Protein AF-A0A7Y9QUK3-F1 (afdb_monomer_lite)

InterPro domains:
  IPR021986 Spherulation-specific family 4 [PF12138] (57-298)
  IPR021986 Spherulation-specific family 4 [PTHR35040] (71-304)
  IPR035992 Ricin B-like lectins [SSF50370] (315-435)

Structure (mm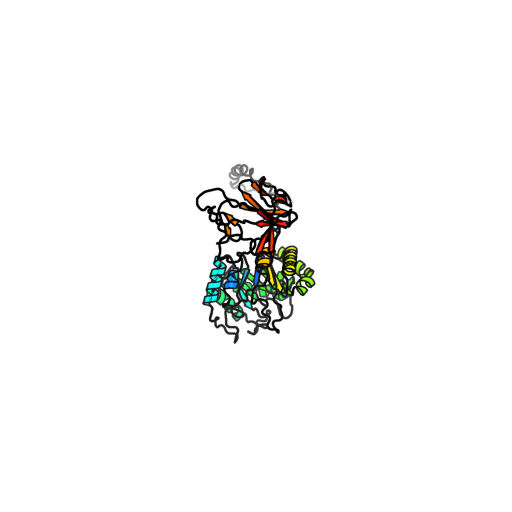CIF, N/CA/C/O backbone):
data_AF-A0A7Y9QUK3-F1
#
_entry.id   AF-A0A7Y9QUK3-F1
#
loop_
_atom_site.group_PDB
_atom_site.id
_atom_site.type_symbol
_atom_site.label_atom_id
_atom_site.label_alt_id
_atom_site.label_comp_id
_atom_site.label_asym_id
_atom_site.label_entity_id
_atom_site.label_seq_id
_atom_site.pdbx_PDB_ins_code
_atom_site.Cartn_x
_atom_site.Cartn_y
_atom_site.Cartn_z
_atom_site.occupancy
_atom_site.B_iso_or_equiv
_atom_site.auth_seq_id
_atom_site.auth_comp_id
_atom_site.auth_asym_id
_atom_site.auth_atom_id
_atom_site.pdbx_PDB_model_num
ATOM 1 N N . MET A 1 1 ? -38.863 -49.735 -76.252 1.00 35.44 1 MET A N 1
ATOM 2 C CA . MET A 1 1 ? -38.163 -50.840 -76.937 1.00 35.44 1 MET A CA 1
ATOM 3 C C . MET A 1 1 ? -37.122 -51.398 -75.985 1.00 35.44 1 MET A C 1
ATOM 5 O O . MET A 1 1 ? -36.280 -50.621 -75.565 1.00 35.44 1 MET A O 1
ATOM 9 N N . SER A 1 2 ? -37.227 -52.701 -75.690 1.00 34.72 2 SER A N 1
ATOM 10 C CA . SER A 1 2 ? -36.184 -53.587 -75.130 1.00 34.72 2 SER A CA 1
ATOM 11 C C . SER A 1 2 ? -35.679 -53.294 -73.708 1.00 34.72 2 SER A C 1
ATOM 13 O O . SER A 1 2 ? -35.517 -52.150 -73.324 1.00 34.72 2 SER A O 1
ATOM 15 N N . ALA A 1 3 ? -35.307 -54.247 -72.859 1.00 34.53 3 ALA A N 1
ATOM 16 C CA . ALA A 1 3 ? -35.544 -55.680 -72.691 1.00 34.53 3 ALA A CA 1
ATOM 17 C C . ALA A 1 3 ? -34.878 -56.026 -71.333 1.00 34.53 3 ALA A C 1
ATOM 19 O O . ALA A 1 3 ? -33.805 -55.512 -71.029 1.00 34.53 3 ALA A O 1
ATOM 20 N N . ILE A 1 4 ? -35.515 -56.868 -70.521 1.00 35.78 4 ILE A N 1
ATOM 21 C CA . ILE A 1 4 ? -34.950 -57.601 -69.355 1.00 35.78 4 ILE A CA 1
ATOM 22 C C . ILE A 1 4 ? -34.177 -58.818 -69.951 1.00 35.78 4 ILE A C 1
ATOM 24 O O . ILE A 1 4 ? -34.661 -59.240 -71.009 1.00 35.78 4 ILE A O 1
ATOM 28 N N . PRO A 1 5 ? -33.069 -59.436 -69.422 1.00 42.97 5 PRO A N 1
ATOM 29 C CA . PRO A 1 5 ? -32.781 -59.892 -68.026 1.00 42.97 5 PRO A CA 1
ATOM 30 C C . PRO A 1 5 ? -31.242 -60.006 -67.682 1.00 42.97 5 PRO A C 1
ATOM 32 O O . PRO A 1 5 ? -30.456 -59.359 -68.368 1.00 42.97 5 PRO A O 1
ATOM 35 N N . PRO A 1 6 ? -30.711 -60.872 -66.767 1.00 47.34 6 PRO A N 1
ATOM 36 C CA . PRO A 1 6 ? -31.163 -61.394 -65.460 1.00 47.34 6 PRO A CA 1
ATOM 37 C C . PRO A 1 6 ? -30.143 -61.254 -64.284 1.00 47.34 6 PRO A C 1
ATOM 39 O O . PRO A 1 6 ? -28.947 -61.034 -64.445 1.00 47.34 6 PRO A O 1
ATOM 42 N N . SER A 1 7 ? -30.686 -61.512 -63.088 1.00 37.41 7 SER A N 1
ATOM 43 C CA . SER A 1 7 ? -30.125 -62.010 -61.814 1.00 37.41 7 SER A CA 1
ATOM 44 C C . SER A 1 7 ? -28.658 -62.476 -61.703 1.00 37.41 7 SER A C 1
ATOM 46 O O . SER A 1 7 ? -28.215 -63.321 -62.479 1.00 37.41 7 SER A O 1
ATOM 48 N N . LYS A 1 8 ? -28.038 -62.183 -60.544 1.00 38.50 8 LYS A N 1
ATOM 49 C CA . LYS A 1 8 ? -27.390 -63.208 -59.698 1.00 38.50 8 LYS A CA 1
ATOM 50 C C . LYS A 1 8 ? -27.477 -62.861 -58.207 1.00 38.50 8 LYS A C 1
ATOM 52 O O . LYS A 1 8 ? -27.387 -61.711 -57.795 1.00 38.50 8 LYS A O 1
ATOM 57 N N . SER A 1 9 ? -27.731 -63.913 -57.446 1.00 37.75 9 SER A N 1
ATOM 58 C CA . SER A 1 9 ? -28.220 -63.994 -56.076 1.00 37.75 9 SER A CA 1
ATOM 59 C C . SER A 1 9 ? -27.123 -64.045 -55.009 1.00 37.75 9 SER A C 1
ATOM 61 O O . SER A 1 9 ? -26.068 -64.626 -55.236 1.00 37.75 9 SER A O 1
ATOM 63 N N . CYS A 1 10 ? -27.496 -63.554 -53.823 1.00 34.81 10 CYS A N 1
ATOM 64 C CA . CYS A 1 10 ? -27.174 -64.030 -52.470 1.00 34.81 10 CYS A CA 1
ATOM 65 C C . CYS A 1 10 ? -25.715 -64.332 -52.080 1.00 34.81 10 CYS A C 1
ATOM 67 O O . CYS A 1 10 ? -25.140 -65.344 -52.467 1.00 34.81 10 CYS A O 1
ATOM 69 N N . SER A 1 11 ? -25.217 -63.555 -51.109 1.00 38.09 11 SER A N 1
ATOM 70 C CA . SER A 1 11 ? -24.223 -64.014 -50.130 1.00 38.09 11 SER A CA 1
ATOM 71 C C . SER A 1 11 ? -24.791 -63.865 -48.704 1.00 38.09 11 SER A C 1
ATOM 73 O O . SER A 1 11 ? -25.444 -62.856 -48.409 1.00 38.09 11 SER A O 1
ATOM 75 N N . PRO A 1 12 ? -24.617 -64.863 -47.818 1.00 44.28 12 PRO A N 1
ATOM 76 C CA . PRO A 1 12 ? -25.376 -65.014 -46.584 1.00 44.28 12 PRO A CA 1
ATOM 77 C C . PRO A 1 12 ? -24.696 -64.264 -45.431 1.00 44.28 12 PRO A C 1
ATOM 79 O O . PRO A 1 12 ? -23.852 -64.806 -44.723 1.00 44.28 12 PRO A O 1
ATOM 82 N N . ARG A 1 13 ? -25.059 -62.996 -45.219 1.00 44.81 13 ARG A N 1
ATOM 83 C CA . ARG A 1 13 ? -24.645 -62.221 -44.027 1.00 44.81 13 ARG A CA 1
ATOM 84 C C . ARG A 1 13 ? -25.770 -61.356 -43.450 1.00 44.81 13 ARG A C 1
ATOM 86 O O . ARG A 1 13 ? -25.536 -60.252 -42.976 1.00 44.81 13 ARG A O 1
ATOM 93 N N . LEU A 1 14 ? -27.001 -61.864 -43.473 1.00 44.19 14 LEU A N 1
ATOM 94 C CA . LEU A 1 14 ? -28.190 -61.129 -43.014 1.00 44.19 14 LEU A CA 1
ATOM 95 C C . LEU A 1 14 ? -29.078 -61.934 -42.054 1.00 44.19 14 LEU A C 1
ATOM 97 O O . LEU A 1 14 ? -30.285 -61.738 -42.002 1.00 44.19 14 LEU A O 1
ATOM 101 N N . GLN A 1 15 ? -28.474 -62.824 -41.259 1.00 45.19 15 GLN A N 1
ATOM 102 C CA . GLN A 1 15 ? -29.167 -63.504 -40.151 1.00 45.19 15 GLN A CA 1
ATOM 103 C C . GLN A 1 15 ? -28.477 -63.370 -38.780 1.00 45.19 15 GLN A C 1
ATOM 105 O O . GLN A 1 15 ? -29.052 -63.785 -37.785 1.00 45.19 15 GLN A O 1
ATOM 110 N N . ASN A 1 16 ? -27.334 -62.675 -38.681 1.00 45.41 16 ASN A N 1
ATOM 111 C CA . ASN A 1 16 ? -26.654 -62.405 -37.399 1.00 45.41 16 ASN A CA 1
ATOM 112 C C . ASN A 1 16 ? -26.699 -60.932 -36.940 1.00 45.41 16 ASN A C 1
ATOM 114 O O . ASN A 1 16 ? -26.022 -60.569 -35.984 1.00 45.41 16 ASN A O 1
ATOM 118 N N . ALA A 1 17 ? -27.520 -60.082 -37.569 1.00 48.91 17 ALA A N 1
ATOM 119 C CA . ALA A 1 17 ? -27.629 -58.653 -37.232 1.00 48.91 17 ALA A CA 1
ATOM 120 C C . ALA A 1 17 ? -28.934 -58.256 -36.502 1.00 48.91 17 ALA A C 1
ATOM 122 O O . ALA A 1 17 ? -29.176 -57.073 -36.284 1.00 48.91 17 ALA A O 1
ATOM 123 N N . LEU A 1 18 ? -29.775 -59.218 -36.093 1.00 47.06 18 LEU A N 1
ATOM 124 C CA . LEU A 1 18 ? -31.070 -58.944 -35.437 1.00 47.06 18 LEU A CA 1
ATOM 125 C C . LEU A 1 18 ? -31.245 -59.583 -34.045 1.00 47.06 18 LEU A C 1
ATOM 127 O O . LEU A 1 18 ? -32.351 -59.594 -33.510 1.00 47.06 18 LEU A O 1
ATOM 131 N N . GLN A 1 19 ? -30.161 -60.046 -33.409 1.00 45.78 19 GLN A N 1
ATOM 132 C CA . GLN A 1 19 ? -30.185 -60.490 -32.002 1.00 45.78 19 GLN A CA 1
ATOM 133 C C . GLN A 1 19 ? -29.291 -59.679 -31.046 1.00 45.78 19 GLN A C 1
ATOM 135 O O . GLN A 1 19 ? -29.352 -59.895 -29.839 1.00 45.78 19 GLN A O 1
ATOM 140 N N . GLN A 1 20 ? -28.549 -58.672 -31.526 1.00 47.00 20 GLN A N 1
ATOM 141 C CA . GLN A 1 20 ? -27.759 -57.771 -30.664 1.00 47.00 20 GLN A CA 1
ATOM 142 C C . GLN A 1 20 ? -28.436 -56.423 -30.342 1.00 47.00 20 GLN A C 1
ATOM 144 O O . GLN A 1 20 ? -27.883 -55.615 -29.604 1.00 47.00 20 GLN A O 1
ATOM 149 N N . THR A 1 21 ? -29.668 -56.178 -30.799 1.00 45.75 21 THR A N 1
ATOM 150 C CA . THR A 1 21 ? -30.389 -54.906 -30.574 1.00 45.75 21 THR A CA 1
ATOM 151 C C . THR A 1 21 ? -31.391 -54.924 -29.413 1.00 45.75 21 THR A C 1
ATOM 153 O O . THR A 1 21 ? -32.069 -53.929 -29.176 1.00 45.75 21 THR A O 1
ATOM 156 N N . ARG A 1 22 ? -31.468 -56.004 -28.619 1.00 46.47 22 ARG A N 1
ATOM 157 C CA . ARG A 1 22 ? -32.364 -56.081 -27.440 1.00 46.47 22 ARG A CA 1
ATOM 158 C C . ARG A 1 22 ? -31.674 -55.945 -26.075 1.00 46.47 22 ARG A C 1
ATOM 160 O O . ARG A 1 22 ? -32.369 -55.869 -25.067 1.00 46.47 22 ARG A O 1
ATOM 167 N N . TRP A 1 23 ? -30.344 -55.825 -26.033 1.00 40.56 23 TRP A N 1
ATOM 168 C CA . TRP A 1 23 ? -29.579 -55.646 -24.785 1.00 40.56 23 TRP A CA 1
ATOM 169 C C . TRP A 1 23 ? -29.086 -54.211 -24.515 1.00 40.56 23 TRP A C 1
ATOM 171 O O . TRP A 1 23 ? -28.563 -53.942 -23.438 1.00 40.56 23 TRP A O 1
ATOM 181 N N . LEU A 1 24 ? -29.326 -53.262 -25.428 1.00 44.97 24 LEU A N 1
ATOM 182 C CA . LEU A 1 24 ? -28.961 -51.841 -25.261 1.00 44.97 24 LEU A CA 1
ATOM 183 C C . LEU A 1 24 ? -30.139 -50.915 -24.897 1.00 44.97 24 LEU A C 1
ATOM 185 O O . LEU A 1 24 ? -29.922 -49.754 -24.573 1.00 44.97 24 LEU A O 1
ATOM 189 N N . ALA A 1 25 ? -31.379 -51.419 -24.856 1.00 44.09 25 ALA A N 1
ATOM 190 C CA . ALA A 1 25 ? -32.580 -50.606 -24.606 1.00 44.09 25 ALA A CA 1
ATOM 191 C C . ALA A 1 25 ? -33.135 -50.677 -23.162 1.00 44.09 25 ALA A C 1
ATOM 193 O O . ALA A 1 25 ? -34.227 -50.185 -22.898 1.00 44.09 25 ALA A O 1
ATOM 194 N N . ARG A 1 26 ? -32.412 -51.287 -22.207 1.00 45.22 26 ARG A N 1
ATOM 195 C CA . ARG A 1 26 ? -32.828 -51.376 -20.783 1.00 45.22 26 ARG A CA 1
ATOM 196 C C . ARG A 1 26 ? -31.834 -50.787 -19.770 1.00 45.22 26 ARG A C 1
ATOM 198 O O . ARG A 1 26 ? -32.041 -50.920 -18.571 1.00 45.22 26 ARG A O 1
ATOM 205 N N . ARG A 1 27 ? -30.795 -50.077 -20.225 1.00 45.38 27 ARG A N 1
ATOM 206 C CA . ARG A 1 27 ? -29.888 -49.275 -19.371 1.00 45.38 27 ARG A CA 1
ATOM 207 C C . ARG A 1 27 ? -29.837 -47.796 -19.780 1.00 45.38 27 ARG A C 1
ATOM 209 O O . ARG A 1 27 ? -28.794 -47.163 -19.717 1.00 45.38 27 ARG A O 1
ATOM 216 N N . LEU A 1 28 ? -30.977 -47.251 -20.200 1.00 43.25 28 LEU A N 1
ATOM 217 C CA . LEU A 1 28 ? -31.145 -45.843 -20.589 1.00 43.25 28 LEU A CA 1
ATOM 218 C C . LEU A 1 28 ? -32.468 -45.277 -20.038 1.00 43.25 28 LEU A C 1
ATOM 220 O O . LEU A 1 28 ? -33.218 -44.603 -20.729 1.00 43.25 28 LEU A O 1
ATOM 224 N N . ALA A 1 29 ? -32.780 -45.596 -18.777 1.00 43.72 29 ALA A N 1
ATOM 225 C CA . ALA A 1 29 ? -33.963 -45.091 -18.070 1.00 43.72 29 ALA A CA 1
ATOM 226 C C . ALA A 1 29 ? -33.658 -44.700 -16.610 1.00 43.72 29 ALA A C 1
ATOM 228 O O . ALA A 1 29 ? -34.488 -44.882 -15.726 1.00 43.72 29 ALA A O 1
ATOM 229 N N . ALA A 1 30 ? -32.454 -44.183 -16.348 1.00 46.53 30 ALA A N 1
ATOM 230 C CA . ALA A 1 30 ? -32.082 -43.607 -15.053 1.00 46.53 30 ALA A CA 1
ATOM 231 C C . ALA A 1 30 ? -30.922 -42.605 -15.201 1.00 46.53 30 ALA A C 1
ATOM 233 O O . ALA A 1 30 ? -29.847 -42.838 -14.668 1.00 46.53 30 ALA A O 1
ATOM 234 N N . ALA A 1 31 ? -31.111 -41.539 -15.987 1.00 46.88 31 ALA A N 1
ATOM 235 C CA . ALA A 1 31 ? -30.318 -40.298 -15.918 1.00 46.88 31 ALA A CA 1
ATOM 236 C C . ALA A 1 31 ? -30.866 -39.244 -16.902 1.00 46.88 31 ALA A C 1
ATOM 238 O O . ALA A 1 31 ? -30.142 -38.722 -17.741 1.00 46.88 31 ALA A O 1
ATOM 239 N N . VAL A 1 32 ? -32.160 -38.927 -16.826 1.00 46.06 32 VAL A N 1
ATOM 240 C CA . VAL A 1 32 ? -32.665 -37.639 -17.332 1.00 46.06 32 VAL A CA 1
ATOM 241 C C . VAL A 1 32 ? -32.975 -36.804 -16.098 1.00 46.06 32 VAL A C 1
ATOM 243 O O . VAL A 1 32 ? -34.122 -36.600 -15.715 1.00 46.06 32 VAL A O 1
ATOM 246 N N . GLY A 1 33 ? -31.908 -36.425 -15.393 1.00 41.91 33 GLY A N 1
ATOM 247 C CA . GLY A 1 33 ? -31.979 -35.350 -14.419 1.00 41.91 33 GLY A CA 1
ATOM 248 C C . GLY A 1 33 ? -32.088 -34.054 -15.205 1.00 41.91 33 GLY A C 1
ATOM 249 O O . GLY A 1 33 ? -31.193 -33.742 -15.988 1.00 41.91 33 GLY A O 1
ATOM 250 N N . LEU A 1 34 ? -33.198 -33.339 -15.035 1.00 44.00 34 LEU A N 1
ATOM 251 C CA . LEU A 1 34 ? -33.347 -31.960 -15.482 1.00 44.00 34 LEU A CA 1
ATOM 252 C C . LEU A 1 34 ? -32.136 -31.149 -14.999 1.00 44.00 34 LEU A C 1
ATOM 254 O O . LEU A 1 34 ? -32.057 -30.773 -13.831 1.00 44.00 34 LEU A O 1
ATOM 258 N N . ALA A 1 35 ? -31.193 -30.879 -15.900 1.00 42.31 35 ALA A N 1
ATOM 259 C CA . ALA A 1 35 ? -30.162 -29.878 -15.696 1.00 42.31 35 ALA A CA 1
ATOM 260 C C . ALA A 1 35 ? -30.829 -28.505 -15.831 1.00 42.31 35 ALA A C 1
ATOM 262 O O . ALA A 1 35 ? -30.788 -27.865 -16.879 1.00 42.31 35 ALA A O 1
ATOM 263 N N . LEU A 1 36 ? -31.511 -28.081 -14.767 1.00 44.12 36 LEU A N 1
ATOM 264 C CA . LEU A 1 36 ? -31.807 -26.671 -14.563 1.00 44.12 36 LEU A CA 1
ATOM 265 C C . LEU A 1 36 ? -30.460 -25.933 -14.574 1.00 44.12 36 LEU A C 1
ATOM 267 O O . LEU A 1 36 ? -29.539 -26.382 -13.884 1.00 44.12 36 LEU A O 1
ATOM 271 N N . PRO A 1 37 ? -30.305 -24.830 -15.326 1.00 40.69 37 PRO A N 1
ATOM 272 C CA . PRO A 1 37 ? -29.145 -23.979 -15.159 1.00 40.69 37 PRO A CA 1
ATOM 273 C C . PRO A 1 37 ? -29.189 -23.474 -13.718 1.00 40.69 37 PRO A C 1
ATOM 275 O O . PRO A 1 37 ? -30.012 -22.629 -13.366 1.00 40.69 37 PRO A O 1
ATOM 278 N N . MET A 1 38 ? -28.331 -24.027 -12.858 1.00 38.97 38 MET A N 1
ATOM 279 C CA . MET A 1 38 ? -27.985 -23.376 -11.607 1.00 38.97 38 MET A CA 1
ATOM 280 C C . MET A 1 38 ? -27.294 -22.082 -12.009 1.00 38.97 38 MET A C 1
ATOM 282 O O . MET A 1 38 ? -26.089 -22.045 -12.250 1.00 38.97 38 MET A O 1
ATOM 286 N N . VAL A 1 39 ? -28.082 -21.017 -12.129 1.00 38.72 39 VAL A N 1
ATOM 287 C CA . VAL A 1 39 ? -27.574 -19.660 -12.040 1.00 38.72 39 VAL A CA 1
ATOM 288 C C . VAL A 1 39 ? -27.037 -19.576 -10.621 1.00 38.72 39 VAL A C 1
ATOM 290 O O . VAL A 1 39 ? -27.783 -19.319 -9.679 1.00 38.72 39 VAL A O 1
ATOM 293 N N . ALA A 1 40 ? -25.764 -19.930 -10.447 1.00 39.78 40 ALA A N 1
ATOM 294 C CA . ALA A 1 40 ? -25.060 -19.696 -9.209 1.00 39.78 40 ALA A CA 1
ATOM 295 C C . ALA A 1 40 ? -25.146 -18.190 -8.994 1.00 39.78 40 ALA A C 1
ATOM 297 O O . ALA A 1 40 ? -24.479 -17.410 -9.674 1.00 39.78 40 ALA A O 1
ATOM 298 N N . SER A 1 41 ? -26.049 -17.774 -8.110 1.00 36.19 41 SER A N 1
ATOM 299 C CA . SER A 1 41 ? -26.037 -16.432 -7.573 1.00 36.19 41 SER A CA 1
ATOM 300 C C . SER A 1 41 ? -24.689 -16.312 -6.880 1.00 36.19 41 SER A C 1
ATOM 302 O O . SER A 1 41 ? -24.512 -16.799 -5.765 1.00 36.19 41 SER A O 1
ATOM 304 N N . VAL A 1 42 ? -23.708 -15.740 -7.580 1.00 37.22 42 VAL A N 1
ATOM 305 C CA . VAL A 1 42 ? -22.493 -15.241 -6.957 1.00 37.22 42 VAL A CA 1
ATOM 306 C C . VAL A 1 42 ? -23.002 -14.141 -6.046 1.00 37.22 42 VAL A C 1
ATOM 308 O O . VAL A 1 42 ? -23.238 -13.015 -6.480 1.00 37.22 42 VAL A O 1
ATOM 311 N N . ALA A 1 43 ? -23.316 -14.505 -4.803 1.00 35.97 43 ALA A N 1
ATOM 312 C CA . ALA A 1 43 ? -23.596 -13.537 -3.770 1.00 35.97 43 ALA A CA 1
ATOM 313 C C . ALA A 1 43 ? -22.394 -12.598 -3.791 1.00 35.97 43 ALA A C 1
ATOM 315 O O . ALA A 1 43 ? -21.264 -13.049 -3.595 1.00 35.97 43 ALA A O 1
ATOM 316 N N . ALA A 1 44 ? -22.632 -11.334 -4.149 1.00 38.12 44 ALA A N 1
ATOM 317 C CA . ALA A 1 44 ? -21.608 -10.311 -4.160 1.00 38.12 44 ALA A CA 1
ATOM 318 C C . ALA A 1 44 ? -21.057 -10.242 -2.739 1.00 38.12 44 ALA A C 1
ATOM 320 O O . ALA A 1 44 ? -21.670 -9.659 -1.846 1.00 38.12 44 ALA A O 1
ATOM 321 N N . GLN A 1 45 ? -19.942 -10.932 -2.510 1.00 39.03 45 GLN A N 1
ATOM 322 C CA . GLN A 1 45 ? -19.235 -10.877 -1.253 1.00 39.03 45 GLN A CA 1
ATOM 323 C C . GLN A 1 45 ? -18.799 -9.423 -1.151 1.00 39.03 45 GLN A C 1
ATOM 325 O O . GLN A 1 45 ? -17.990 -8.958 -1.952 1.00 39.03 45 GLN A O 1
ATOM 330 N N . THR A 1 46 ? -19.439 -8.663 -0.263 1.00 44.75 46 THR A N 1
ATOM 331 C CA . THR A 1 46 ? -19.057 -7.280 0.002 1.00 44.75 46 THR A CA 1
ATOM 332 C C . THR A 1 46 ? -17.600 -7.318 0.421 1.00 44.75 46 THR A C 1
ATOM 334 O O . THR A 1 46 ? -17.296 -7.759 1.529 1.00 44.75 46 THR A O 1
ATOM 337 N N . ALA A 1 47 ? -16.709 -6.949 -0.501 1.00 56.34 47 ALA A N 1
ATOM 338 C CA . ALA A 1 47 ? -15.283 -6.942 -0.256 1.00 56.34 47 ALA A CA 1
ATOM 339 C C . ALA A 1 47 ? -15.033 -6.041 0.953 1.00 56.34 47 ALA A C 1
ATOM 341 O O . ALA A 1 47 ? -15.353 -4.852 0.937 1.00 56.34 47 ALA A O 1
ATOM 342 N N . THR A 1 48 ? -14.535 -6.627 2.035 1.00 78.88 48 THR A N 1
ATOM 343 C CA . THR A 1 48 ? -14.134 -5.866 3.210 1.00 78.88 48 THR A CA 1
ATOM 344 C C . THR A 1 48 ? -12.855 -5.119 2.864 1.00 78.88 48 THR A C 1
ATOM 346 O O . THR A 1 48 ? -11.862 -5.754 2.511 1.00 78.88 48 THR A O 1
ATOM 349 N N . THR A 1 49 ? -12.877 -3.789 2.956 1.00 89.50 49 THR A N 1
ATOM 350 C CA . THR A 1 49 ? -11.676 -2.961 2.797 1.00 89.50 49 THR A CA 1
ATOM 351 C C . THR A 1 49 ? -10.629 -3.369 3.835 1.00 89.50 49 THR A C 1
ATOM 353 O O . THR A 1 49 ? -10.911 -3.377 5.033 1.00 89.50 49 THR A O 1
ATOM 356 N N . GLY A 1 50 ? -9.440 -3.733 3.367 1.00 94.44 50 GLY A N 1
ATOM 357 C CA . GLY A 1 50 ? -8.278 -4.105 4.159 1.00 94.44 50 GLY A CA 1
ATOM 358 C C . GLY A 1 50 ? -7.233 -2.994 4.237 1.00 94.44 50 GLY A C 1
ATOM 359 O O . GLY A 1 50 ? -7.388 -1.907 3.679 1.00 94.44 50 GLY A O 1
ATOM 360 N N . VAL A 1 51 ? -6.155 -3.292 4.956 1.00 96.75 51 VAL A N 1
ATOM 361 C CA . VAL A 1 51 ? -5.029 -2.383 5.185 1.00 96.75 51 VAL A CA 1
ATOM 362 C C . VAL A 1 51 ? -3.967 -2.632 4.112 1.00 96.75 51 VAL A C 1
ATOM 364 O O . VAL A 1 51 ? -3.441 -3.743 4.010 1.00 96.75 51 VAL A O 1
ATOM 367 N N . GLY A 1 52 ? -3.667 -1.608 3.313 1.00 97.94 52 GLY A N 1
ATOM 368 C CA . GLY A 1 52 ? -2.601 -1.640 2.313 1.00 97.94 52 GLY A CA 1
ATOM 369 C C . GLY A 1 52 ? -1.630 -0.494 2.553 1.00 97.94 52 GLY A C 1
ATOM 370 O O . GLY A 1 52 ? -2.023 0.636 2.317 1.00 97.94 52 GLY A O 1
ATOM 371 N N . VAL A 1 53 ? -0.387 -0.737 2.974 1.00 97.88 53 VAL A N 1
ATOM 372 C CA . VAL A 1 53 ? 0.541 0.319 3.433 1.00 97.88 53 VAL A CA 1
ATOM 373 C C . VAL A 1 53 ? 1.739 0.514 2.502 1.00 97.88 53 VAL A C 1
ATOM 375 O O . VAL A 1 53 ? 2.427 -0.440 2.145 1.00 97.88 53 VAL A O 1
ATOM 378 N N . ILE A 1 54 ? 2.058 1.768 2.181 1.00 97.94 54 ILE A N 1
ATOM 379 C CA . ILE A 1 54 ? 3.368 2.126 1.627 1.00 97.94 54 ILE A CA 1
ATOM 380 C C . ILE A 1 54 ? 4.320 2.364 2.802 1.00 97.94 54 ILE A C 1
ATOM 382 O O . ILE A 1 54 ? 4.229 3.382 3.486 1.00 97.94 54 ILE A O 1
ATOM 386 N N . SER A 1 55 ? 5.175 1.380 3.097 1.00 96.06 55 SER A N 1
ATOM 387 C CA . SER A 1 55 ? 6.045 1.370 4.282 1.00 96.06 55 SER A CA 1
ATOM 388 C C . SER A 1 55 ? 7.488 1.733 3.930 1.00 96.06 55 SER A C 1
ATOM 390 O O . SER A 1 55 ? 8.389 0.902 4.022 1.00 96.06 55 SER A O 1
ATOM 392 N N . TYR A 1 56 ? 7.726 2.980 3.515 1.00 94.81 56 TYR A N 1
ATOM 393 C CA . TYR A 1 56 ? 9.066 3.485 3.167 1.00 94.81 56 TYR A CA 1
ATOM 394 C C . TYR A 1 56 ? 9.804 4.005 4.406 1.00 94.81 56 TYR A C 1
ATOM 396 O O . TYR A 1 56 ? 10.344 5.107 4.432 1.00 94.81 56 TYR A O 1
ATOM 404 N N . TRP A 1 57 ? 9.796 3.198 5.465 1.00 93.19 57 TRP A N 1
ATOM 405 C CA . TRP A 1 57 ? 10.262 3.584 6.800 1.00 93.19 57 TRP A CA 1
ATOM 406 C C . TRP A 1 57 ? 11.761 3.352 7.012 1.00 93.19 57 TRP A C 1
ATOM 408 O O . TRP A 1 57 ? 12.291 3.646 8.075 1.00 93.19 57 TRP A O 1
ATOM 418 N N . GLY A 1 58 ? 12.447 2.790 6.016 1.00 89.44 58 GLY A N 1
ATOM 419 C CA . GLY A 1 58 ? 13.850 2.404 6.131 1.00 89.44 58 GLY A CA 1
ATOM 420 C C . GLY A 1 58 ? 14.068 1.158 6.997 1.00 89.44 58 GLY A C 1
ATOM 421 O O . GLY A 1 58 ? 13.134 0.561 7.540 1.00 89.44 58 GLY A O 1
ATOM 422 N N . SER A 1 59 ? 15.328 0.738 7.085 1.00 88.12 59 SER A N 1
ATOM 423 C CA . SER A 1 59 ? 15.767 -0.437 7.847 1.00 88.12 59 SER A CA 1
ATOM 424 C C . SER A 1 59 ? 16.082 -0.133 9.309 1.00 88.12 59 SER A C 1
ATOM 426 O O . SER A 1 59 ? 16.231 -1.057 10.107 1.00 88.12 59 SER A O 1
ATOM 428 N N . THR A 1 60 ? 16.176 1.144 9.679 1.00 86.62 60 THR A N 1
ATOM 429 C CA . THR A 1 60 ? 16.439 1.602 11.048 1.00 86.62 60 THR A CA 1
ATOM 430 C C . THR A 1 60 ? 15.189 1.552 11.920 1.00 86.62 60 THR A C 1
ATOM 432 O O . THR A 1 60 ? 15.276 1.229 13.103 1.00 86.62 60 THR A O 1
ATOM 435 N N . ASP A 1 61 ? 14.011 1.759 11.331 1.00 87.69 61 ASP A N 1
ATOM 436 C CA . ASP A 1 61 ? 12.736 1.870 12.044 1.00 87.69 61 ASP A CA 1
ATOM 437 C C . ASP A 1 61 ? 11.922 0.569 12.000 1.00 87.69 61 ASP A C 1
ATOM 439 O O . ASP A 1 61 ? 10.704 0.549 11.808 1.00 87.69 61 ASP A O 1
ATOM 443 N N . THR A 1 62 ? 12.602 -0.562 12.216 1.00 85.44 62 THR A N 1
ATOM 444 C CA . THR A 1 62 ? 11.996 -1.908 12.128 1.00 85.44 62 THR A CA 1
ATOM 445 C C . THR A 1 62 ? 10.761 -2.097 13.021 1.00 85.44 62 THR A C 1
ATOM 447 O O . THR A 1 62 ? 9.867 -2.869 12.677 1.00 85.44 62 THR A O 1
ATOM 450 N N . ALA A 1 63 ? 10.662 -1.358 14.131 1.00 85.81 63 ALA A N 1
ATOM 451 C CA . ALA A 1 63 ? 9.520 -1.401 15.043 1.00 85.81 63 ALA A CA 1
ATOM 452 C C . ALA A 1 63 ? 8.207 -0.895 14.412 1.00 85.81 63 ALA A C 1
ATOM 454 O O . ALA A 1 63 ? 7.130 -1.286 14.862 1.00 85.81 63 ALA A O 1
ATOM 455 N N . LEU A 1 64 ? 8.259 -0.057 13.368 1.00 86.44 64 LEU A N 1
ATOM 456 C CA . LEU A 1 64 ? 7.059 0.387 12.649 1.00 86.44 64 LEU A CA 1
ATOM 457 C C . LEU A 1 64 ? 6.418 -0.774 11.872 1.00 86.44 64 LEU A C 1
ATOM 459 O O . LEU A 1 64 ? 5.201 -0.948 11.910 1.00 86.44 64 LEU A O 1
ATOM 463 N N . TYR A 1 65 ? 7.230 -1.653 11.276 1.00 88.50 65 TYR A N 1
ATOM 464 C CA . TYR A 1 65 ? 6.764 -2.887 10.622 1.00 88.50 65 TYR A CA 1
ATOM 465 C C . TYR A 1 65 ? 6.089 -3.831 11.604 1.00 88.50 65 TYR A C 1
ATOM 467 O O . TYR A 1 65 ? 5.136 -4.525 11.239 1.00 88.50 65 TYR A O 1
ATOM 475 N N . ASP A 1 66 ? 6.495 -3.802 12.873 1.00 87.75 66 ASP A N 1
ATOM 476 C CA . ASP A 1 66 ? 5.842 -4.577 13.919 1.00 87.75 66 ASP A CA 1
ATOM 477 C C . ASP A 1 66 ? 4.418 -4.086 14.254 1.00 87.75 66 ASP A C 1
ATOM 479 O O . ASP A 1 66 ? 3.642 -4.837 14.845 1.00 87.75 66 ASP A O 1
ATOM 483 N N . GLN A 1 67 ? 4.012 -2.904 13.782 1.00 88.44 67 GLN A N 1
ATOM 484 C CA . GLN A 1 67 ? 2.656 -2.370 13.962 1.00 88.44 67 GLN A CA 1
ATOM 485 C C . GLN A 1 67 ? 1.686 -2.714 12.822 1.00 88.44 67 GLN A C 1
ATOM 487 O O . GLN A 1 67 ? 0.501 -2.389 12.922 1.00 88.44 67 GLN A O 1
ATOM 492 N N . LEU A 1 68 ? 2.156 -3.361 11.749 1.00 88.19 68 LEU A N 1
ATOM 493 C CA . LEU A 1 68 ? 1.293 -3.837 10.668 1.00 88.19 68 LEU A CA 1
ATOM 494 C C . LEU A 1 68 ? 0.398 -4.983 11.173 1.00 88.19 68 LEU A C 1
ATOM 496 O O . LEU A 1 68 ? 0.920 -5.976 11.693 1.00 88.19 68 LEU A O 1
ATOM 500 N N . PRO A 1 69 ? -0.937 -4.892 11.029 1.00 89.25 69 PRO A N 1
ATOM 501 C CA . PRO A 1 69 ? -1.823 -5.965 11.454 1.00 89.25 69 PRO A CA 1
ATOM 502 C C . PRO A 1 69 ? -1.759 -7.154 10.487 1.00 89.25 69 PRO A C 1
ATOM 504 O O . PRO A 1 69 ? -1.453 -6.999 9.304 1.00 89.25 69 PRO A O 1
ATOM 507 N N . ALA A 1 70 ? -2.100 -8.348 10.974 1.00 88.50 70 ALA A N 1
ATOM 508 C CA . ALA A 1 70 ? -2.191 -9.545 10.140 1.00 88.50 70 ALA A CA 1
ATOM 509 C C . ALA A 1 70 ? -3.121 -9.324 8.931 1.00 88.50 70 ALA A C 1
ATOM 511 O O . ALA A 1 70 ? -4.113 -8.599 9.020 1.00 88.50 70 ALA A O 1
ATOM 512 N N . SER A 1 71 ? -2.824 -9.989 7.814 1.00 90.38 71 SER A N 1
ATOM 513 C CA . SER A 1 71 ? -3.497 -9.837 6.512 1.00 90.38 71 SER A CA 1
ATOM 514 C C . SER A 1 71 ? -3.299 -8.485 5.816 1.00 90.38 71 SER A C 1
ATOM 516 O O . SER A 1 71 ? -3.922 -8.252 4.782 1.00 90.38 71 SER A O 1
ATOM 518 N N . SER A 1 72 ? -2.441 -7.600 6.336 1.00 95.88 72 SER A N 1
ATOM 519 C CA . SER A 1 72 ? -2.059 -6.386 5.603 1.00 95.88 72 SER A CA 1
ATOM 520 C C . SER A 1 72 ? -1.219 -6.723 4.379 1.00 95.88 72 SER A C 1
ATOM 522 O O . SER A 1 72 ? -0.384 -7.633 4.418 1.00 95.88 72 SER A O 1
ATOM 524 N N . LEU A 1 73 ? -1.390 -5.923 3.331 1.00 98.44 73 LEU A N 1
ATOM 525 C CA . LEU A 1 73 ? -0.436 -5.815 2.236 1.00 98.44 73 LEU A CA 1
ATOM 526 C C . LEU A 1 73 ? 0.449 -4.596 2.507 1.00 98.44 73 LEU A C 1
ATOM 528 O O . LEU A 1 73 ? -0.071 -3.541 2.856 1.00 98.44 73 LEU A O 1
ATOM 532 N N . ALA A 1 74 ? 1.764 -4.709 2.380 1.00 98.44 74 ALA A N 1
ATOM 533 C CA . ALA A 1 74 ? 2.642 -3.551 2.514 1.00 98.44 74 ALA A CA 1
ATOM 534 C C . ALA A 1 74 ? 3.834 -3.616 1.558 1.00 98.44 74 ALA A C 1
ATOM 536 O O . ALA A 1 74 ? 4.109 -4.669 0.984 1.00 98.44 74 ALA A O 1
ATOM 537 N N . VAL A 1 75 ? 4.527 -2.495 1.365 1.00 98.56 75 VAL A N 1
ATOM 538 C CA . VAL A 1 75 ? 5.640 -2.380 0.407 1.00 98.56 75 VAL A CA 1
ATOM 539 C C . VAL A 1 75 ? 6.954 -2.118 1.128 1.00 98.56 75 VAL A C 1
ATOM 541 O O . VAL A 1 75 ? 7.067 -1.147 1.874 1.00 98.56 75 VAL A O 1
ATOM 544 N N . VAL A 1 76 ? 7.967 -2.944 0.871 1.00 97.44 76 VAL A N 1
ATOM 545 C CA . VAL A 1 76 ? 9.343 -2.673 1.304 1.00 97.44 76 VAL A CA 1
ATOM 546 C C . VAL A 1 76 ? 10.126 -2.009 0.185 1.00 97.44 76 VAL A C 1
ATOM 548 O O . VAL A 1 76 ? 10.138 -2.475 -0.956 1.00 97.44 76 VAL A O 1
ATOM 551 N N . ASN A 1 77 ? 10.822 -0.936 0.537 1.00 96.88 77 ASN A N 1
ATOM 552 C CA . ASN A 1 77 ? 11.611 -0.148 -0.393 1.00 96.88 77 ASN A CA 1
ATOM 553 C C . ASN A 1 77 ? 12.964 0.203 0.244 1.00 96.88 77 ASN A C 1
ATOM 555 O O . ASN A 1 77 ? 13.058 1.231 0.910 1.00 96.88 77 ASN A O 1
ATOM 559 N N . PRO A 1 78 ? 13.981 -0.669 0.106 1.00 96.19 78 PRO A N 1
ATOM 560 C CA . PRO A 1 78 ? 15.296 -0.428 0.682 1.00 96.19 78 PRO A CA 1
ATOM 561 C C . PRO A 1 78 ? 15.958 0.867 0.214 1.00 96.19 78 PRO A C 1
ATOM 563 O O . PRO A 1 78 ? 16.390 1.653 1.050 1.00 96.19 78 PRO A O 1
ATOM 566 N N . ASP A 1 79 ? 16.020 1.092 -1.099 1.00 95.31 79 ASP A N 1
ATOM 567 C CA . ASP A 1 79 ? 16.614 2.298 -1.686 1.00 95.31 79 ASP A CA 1
ATOM 568 C C . ASP A 1 79 ? 16.095 2.516 -3.120 1.00 95.31 79 ASP A C 1
ATOM 570 O O . ASP A 1 79 ? 16.820 2.362 -4.096 1.00 95.31 79 ASP A O 1
ATOM 574 N N . SER A 1 80 ? 14.793 2.779 -3.282 1.00 93.94 80 SER A N 1
ATOM 575 C CA . SER A 1 80 ? 14.111 2.762 -4.599 1.00 93.94 80 SER A CA 1
ATOM 576 C C . SER A 1 80 ? 14.298 1.426 -5.342 1.00 93.94 80 SER A C 1
ATOM 578 O O . SER A 1 80 ? 14.554 1.361 -6.548 1.00 93.94 80 SER A O 1
ATOM 580 N N . GLY A 1 81 ? 14.198 0.334 -4.582 1.00 96.06 81 GLY A N 1
ATOM 581 C CA . GLY A 1 81 ? 14.527 -1.029 -4.991 1.00 96.06 81 GLY A CA 1
ATOM 582 C C . GLY A 1 81 ? 15.500 -1.716 -4.029 1.00 96.06 81 GLY A C 1
ATOM 583 O O . GLY A 1 81 ? 15.815 -1.193 -2.964 1.00 96.06 81 GLY A O 1
ATOM 584 N N . VAL A 1 82 ? 15.977 -2.911 -4.394 1.00 97.00 82 VAL A N 1
ATOM 585 C CA . VAL A 1 82 ? 16.889 -3.737 -3.568 1.00 97.00 82 VAL A CA 1
ATOM 586 C C . VAL A 1 82 ? 18.375 -3.466 -3.829 1.00 97.00 82 VAL A C 1
ATOM 588 O O . VAL A 1 82 ? 19.253 -4.015 -3.162 1.00 97.00 82 VAL A O 1
ATOM 591 N N . PHE A 1 83 ? 18.675 -2.610 -4.797 1.00 96.88 83 PHE A N 1
ATOM 592 C CA . PHE A 1 83 ? 20.031 -2.160 -5.083 1.00 96.88 83 PHE A CA 1
ATOM 593 C C . PHE A 1 83 ? 20.186 -0.692 -4.719 1.00 96.88 83 PHE A C 1
ATOM 595 O O . PHE A 1 83 ? 19.206 0.043 -4.715 1.00 96.88 83 PHE A O 1
ATOM 602 N N . VAL A 1 84 ? 21.429 -0.272 -4.511 1.00 94.44 84 VAL A N 1
ATOM 603 C CA . VAL A 1 84 ? 21.776 1.122 -4.241 1.00 94.44 84 VAL A CA 1
ATOM 604 C C . VAL A 1 84 ? 21.343 2.007 -5.415 1.00 94.44 84 VAL A C 1
ATOM 606 O O . VAL A 1 84 ? 21.823 1.832 -6.545 1.00 94.44 84 VAL A O 1
ATOM 609 N N . ALA A 1 85 ? 20.450 2.963 -5.145 1.00 86.75 85 ALA A N 1
ATOM 610 C CA . ALA A 1 85 ? 19.941 3.919 -6.126 1.00 86.75 85 ALA A CA 1
ATOM 611 C C . ALA A 1 85 ? 21.012 4.932 -6.532 1.00 86.75 85 ALA A C 1
ATOM 613 O O . ALA A 1 85 ? 21.092 5.329 -7.700 1.00 86.75 85 ALA A O 1
ATOM 614 N N . ALA A 1 86 ? 21.872 5.334 -5.593 1.00 84.00 86 ALA A N 1
ATOM 615 C CA . ALA A 1 86 ? 23.006 6.196 -5.899 1.00 84.00 86 ALA A CA 1
ATOM 616 C C . ALA A 1 86 ? 23.894 5.541 -6.972 1.00 84.00 86 ALA A C 1
ATOM 618 O O . ALA A 1 86 ? 24.367 4.418 -6.818 1.00 84.00 86 ALA A O 1
ATOM 619 N N . GLY A 1 87 ? 24.093 6.237 -8.093 1.00 73.56 87 GLY A N 1
ATOM 620 C CA . GLY A 1 87 ? 24.881 5.726 -9.219 1.00 73.56 87 GLY A CA 1
ATOM 621 C C . GLY A 1 87 ? 24.188 4.666 -10.085 1.00 73.56 87 GLY A C 1
ATOM 622 O O . GLY A 1 87 ? 24.831 4.151 -10.993 1.00 73.56 87 GLY A O 1
ATOM 623 N N . GLN A 1 88 ? 22.903 4.360 -9.851 1.00 80.62 88 GLN A N 1
ATOM 624 C CA . GLN A 1 88 ? 22.082 3.486 -10.712 1.00 80.62 88 GLN A CA 1
ATOM 625 C C . GLN A 1 88 ? 22.688 2.093 -10.925 1.00 80.62 88 GLN A C 1
ATOM 627 O O . GLN A 1 88 ? 22.737 1.554 -12.031 1.00 80.62 88 GLN A O 1
ATOM 632 N N . THR A 1 89 ? 23.173 1.509 -9.833 1.00 84.69 89 THR A N 1
ATOM 633 C CA . THR A 1 89 ? 23.967 0.277 -9.854 1.00 84.69 89 THR A CA 1
ATOM 634 C C . THR A 1 89 ? 23.099 -0.985 -9.849 1.00 84.69 89 THR A C 1
ATOM 636 O O . THR A 1 89 ? 21.880 -0.923 -9.691 1.00 84.69 89 THR A O 1
ATOM 639 N N . THR A 1 90 ? 23.744 -2.149 -9.961 1.00 90.75 90 THR A N 1
ATOM 640 C CA . THR A 1 90 ? 23.189 -3.466 -9.590 1.00 90.75 90 THR A CA 1
ATOM 641 C C . THR A 1 90 ? 23.833 -4.006 -8.307 1.00 90.75 90 THR A C 1
ATOM 643 O O . THR A 1 90 ? 23.865 -5.214 -8.074 1.00 90.75 90 THR A O 1
ATOM 646 N N . THR A 1 91 ? 24.391 -3.121 -7.480 1.00 96.00 91 THR A N 1
ATOM 647 C CA . THR A 1 91 ? 24.985 -3.473 -6.189 1.00 96.00 91 THR A CA 1
ATOM 648 C C . THR A 1 91 ? 23.887 -3.493 -5.139 1.00 96.00 91 THR A C 1
ATOM 650 O O . THR A 1 91 ? 23.164 -2.511 -4.989 1.00 96.00 91 THR A O 1
ATOM 653 N N . LEU A 1 92 ? 23.723 -4.619 -4.442 1.00 97.25 92 LEU A N 1
ATOM 654 C CA . LEU A 1 92 ? 22.692 -4.770 -3.410 1.00 97.25 92 LEU A CA 1
ATOM 655 C C . LEU A 1 92 ? 22.897 -3.743 -2.292 1.00 97.25 92 LEU A C 1
ATOM 657 O O . LEU A 1 92 ? 24.032 -3.365 -1.996 1.00 97.25 92 LEU A O 1
ATOM 661 N N . VAL A 1 93 ? 21.805 -3.321 -1.656 1.00 96.44 93 VAL A N 1
ATOM 662 C CA . VAL A 1 93 ? 21.887 -2.469 -0.462 1.00 96.44 93 VAL A CA 1
ATOM 663 C C . VAL A 1 93 ? 22.704 -3.154 0.651 1.00 96.44 93 VAL A C 1
ATOM 665 O O . VAL A 1 93 ? 22.630 -4.378 0.811 1.00 96.44 93 VAL A O 1
ATOM 668 N N . PRO A 1 94 ? 23.505 -2.403 1.430 1.00 95.06 94 PRO A N 1
ATOM 669 C CA . PRO A 1 94 ? 24.439 -2.983 2.402 1.00 95.06 94 PRO A CA 1
ATOM 670 C C . PRO A 1 94 ? 23.755 -3.638 3.615 1.00 95.06 94 PRO A C 1
ATOM 672 O O . PRO A 1 94 ? 24.340 -4.492 4.275 1.00 95.06 94 PRO A O 1
ATOM 675 N N . ASP A 1 95 ? 22.512 -3.269 3.910 1.00 94.69 95 ASP A N 1
ATOM 676 C CA . ASP A 1 95 ? 21.713 -3.701 5.062 1.00 94.69 95 ASP A CA 1
ATOM 677 C C . ASP A 1 95 ? 20.718 -4.828 4.724 1.00 94.69 95 ASP A C 1
ATOM 679 O O . ASP A 1 95 ? 19.732 -5.059 5.427 1.00 94.69 95 ASP A O 1
ATOM 683 N N . LEU A 1 96 ? 20.986 -5.574 3.652 1.00 95.75 96 LEU A N 1
ATOM 684 C CA . LEU A 1 96 ? 20.113 -6.612 3.102 1.00 95.75 96 LEU A CA 1
ATOM 685 C C . LEU A 1 96 ? 19.637 -7.655 4.128 1.00 95.75 96 LEU A C 1
ATOM 687 O O . LEU A 1 96 ? 18.496 -8.118 4.068 1.00 95.75 96 LEU A O 1
ATOM 691 N N . LEU A 1 97 ? 20.494 -8.022 5.087 1.00 96.38 97 LEU A N 1
ATOM 692 C CA . LEU A 1 97 ? 20.145 -8.976 6.144 1.00 96.38 97 LEU A CA 1
ATOM 693 C C . LEU A 1 97 ? 19.018 -8.451 7.049 1.00 96.38 97 LEU A C 1
ATOM 695 O O . LEU A 1 97 ? 18.150 -9.225 7.467 1.00 96.38 97 LEU A O 1
ATOM 699 N N . THR A 1 98 ? 19.002 -7.145 7.323 1.00 96.12 98 THR A N 1
ATOM 700 C CA . THR A 1 98 ? 17.945 -6.490 8.103 1.00 96.12 98 THR A CA 1
ATOM 701 C C . THR A 1 98 ? 16.617 -6.575 7.361 1.00 96.12 98 THR A C 1
ATOM 703 O O . THR A 1 98 ? 15.618 -7.008 7.937 1.00 96.12 98 THR A O 1
ATOM 706 N N . TRP A 1 99 ? 16.618 -6.268 6.062 1.00 97.31 99 TRP A N 1
ATOM 707 C CA . TRP A 1 99 ? 15.431 -6.368 5.213 1.00 97.31 99 TRP A CA 1
ATOM 708 C C . TRP A 1 99 ? 14.893 -7.796 5.092 1.00 97.31 99 TRP A C 1
ATOM 710 O O . TRP A 1 99 ? 13.685 -8.004 5.213 1.00 97.31 99 TRP A O 1
ATOM 720 N N . ARG A 1 100 ? 15.772 -8.797 4.935 1.00 97.62 100 ARG A N 1
ATOM 721 C CA . ARG A 1 100 ? 15.376 -10.217 4.965 1.00 97.62 100 ARG A CA 1
ATOM 722 C C . ARG A 1 100 ? 14.700 -10.567 6.292 1.00 97.62 100 ARG A C 1
ATOM 724 O O . ARG A 1 100 ? 13.583 -11.074 6.288 1.00 97.62 100 ARG A O 1
ATOM 731 N N . THR A 1 101 ? 15.339 -10.241 7.415 1.00 96.81 101 THR A N 1
ATOM 732 C CA . THR A 1 101 ? 14.818 -10.541 8.762 1.00 96.81 101 THR A CA 1
ATOM 733 C C . THR A 1 101 ? 13.453 -9.893 9.001 1.00 96.81 101 THR A C 1
ATOM 735 O O . THR A 1 101 ? 12.554 -10.500 9.585 1.00 96.81 101 THR A O 1
ATOM 738 N N . LEU A 1 102 ? 13.286 -8.654 8.543 1.00 95.75 102 LEU A N 1
ATOM 739 C CA . LEU A 1 102 ? 12.026 -7.925 8.597 1.00 95.75 102 LEU A CA 1
ATOM 740 C C . LEU A 1 102 ? 10.951 -8.616 7.749 1.00 95.75 102 LEU A C 1
ATOM 742 O O . LEU A 1 102 ? 9.840 -8.829 8.239 1.00 95.75 102 LEU A O 1
ATOM 746 N N . SER A 1 103 ? 11.278 -9.018 6.517 1.00 97.06 103 SER A N 1
ATOM 747 C CA . SER A 1 103 ? 10.345 -9.737 5.645 1.00 97.06 103 SER A CA 1
ATOM 748 C C . SER A 1 103 ? 9.907 -11.072 6.241 1.00 97.06 103 SER A C 1
ATOM 750 O O . SER A 1 103 ? 8.719 -11.390 6.194 1.00 97.06 103 SER A O 1
ATOM 752 N N . ASP A 1 104 ? 10.830 -11.836 6.824 1.00 96.75 104 ASP A N 1
ATOM 753 C CA . ASP A 1 104 ? 10.527 -13.125 7.454 1.00 96.75 104 ASP A CA 1
ATOM 754 C C . ASP A 1 104 ? 9.608 -12.943 8.676 1.00 96.75 104 ASP A C 1
ATOM 756 O O . ASP A 1 104 ? 8.637 -13.682 8.867 1.00 96.75 104 ASP A O 1
ATOM 760 N N . ARG A 1 105 ? 9.861 -11.907 9.487 1.00 95.06 105 ARG A N 1
ATOM 761 C CA . ARG A 1 105 ? 9.040 -11.563 10.658 1.00 95.06 105 ARG A CA 1
ATOM 762 C C . ARG A 1 105 ? 7.648 -11.058 10.281 1.00 95.06 105 ARG A C 1
ATOM 764 O O . ARG A 1 105 ? 6.677 -11.341 10.977 1.00 95.06 105 ARG A O 1
ATOM 771 N N . ALA A 1 106 ? 7.528 -10.284 9.208 1.00 94.44 106 ALA A N 1
ATOM 772 C CA . ALA A 1 106 ? 6.231 -9.850 8.706 1.00 94.44 106 ALA A CA 1
ATOM 773 C C . ALA A 1 106 ? 5.415 -11.053 8.207 1.00 94.44 106 ALA A C 1
ATOM 775 O O . ALA A 1 106 ? 4.271 -11.238 8.632 1.00 94.44 106 ALA A O 1
ATOM 776 N N . ALA A 1 107 ? 6.037 -11.924 7.407 1.00 96.00 107 ALA A N 1
ATOM 777 C CA . ALA A 1 107 ? 5.399 -13.125 6.879 1.00 96.00 107 ALA A CA 1
ATOM 778 C C . ALA A 1 107 ? 4.911 -14.071 7.989 1.00 96.00 107 ALA A C 1
ATOM 780 O O . ALA A 1 107 ? 3.779 -14.552 7.927 1.00 96.00 107 ALA A O 1
ATOM 781 N N . SER A 1 108 ? 5.699 -14.282 9.053 1.00 94.38 108 SER A N 1
ATOM 782 C CA . SER A 1 108 ? 5.302 -15.147 10.179 1.00 94.38 108 SER A CA 1
ATOM 783 C C . SER A 1 108 ? 4.092 -14.629 10.970 1.00 94.38 108 SER A C 1
ATOM 785 O O . SER A 1 108 ? 3.415 -15.405 11.644 1.00 94.38 108 SER A O 1
ATOM 787 N N . ARG A 1 109 ? 3.778 -13.334 10.855 1.00 94.19 109 ARG A N 1
ATOM 788 C CA . ARG A 1 109 ? 2.587 -12.696 11.442 1.00 94.19 109 ARG A CA 1
ATOM 789 C C . ARG A 1 109 ? 1.422 -12.578 10.457 1.00 94.19 109 ARG A C 1
ATOM 791 O O . ARG A 1 109 ? 0.407 -11.963 10.778 1.00 94.19 109 ARG A O 1
ATOM 798 N N . GLY A 1 110 ? 1.557 -13.155 9.264 1.00 94.06 110 GLY A N 1
ATOM 799 C CA . GLY A 1 110 ? 0.544 -13.101 8.214 1.00 94.06 110 GLY A CA 1
ATOM 800 C C . GLY A 1 110 ? 0.464 -11.753 7.496 1.00 94.06 110 GLY A C 1
ATOM 801 O O . GLY A 1 110 ? -0.574 -11.451 6.915 1.00 94.06 110 GLY A O 1
ATOM 802 N N . VAL A 1 111 ? 1.515 -10.930 7.546 1.00 96.19 111 VAL A N 1
ATOM 803 C CA . VAL A 1 111 ? 1.639 -9.710 6.734 1.00 96.19 111 VAL A CA 1
ATOM 804 C C . VAL A 1 111 ? 2.326 -10.062 5.420 1.00 96.19 111 VAL A C 1
ATOM 806 O O . VAL A 1 111 ? 3.338 -10.762 5.410 1.00 96.19 111 VAL A O 1
ATOM 809 N N . GLN A 1 112 ? 1.801 -9.562 4.305 1.00 98.06 112 GLN A N 1
ATOM 810 C CA . GLN A 1 112 ? 2.395 -9.764 2.988 1.00 98.06 112 GLN A CA 1
ATOM 811 C C . GLN A 1 112 ? 3.175 -8.521 2.577 1.00 98.06 112 GLN A C 1
ATOM 813 O O . GLN A 1 112 ? 2.586 -7.480 2.300 1.00 98.06 112 GLN A O 1
ATOM 818 N N . LEU A 1 113 ? 4.502 -8.637 2.521 1.00 98.62 113 LEU A N 1
ATOM 819 C CA . LEU A 1 113 ? 5.358 -7.576 1.995 1.00 98.62 113 LEU A CA 1
ATOM 820 C C . LEU A 1 113 ? 5.618 -7.780 0.502 1.00 98.62 113 LEU A C 1
ATOM 822 O O . LEU A 1 113 ? 5.906 -8.897 0.06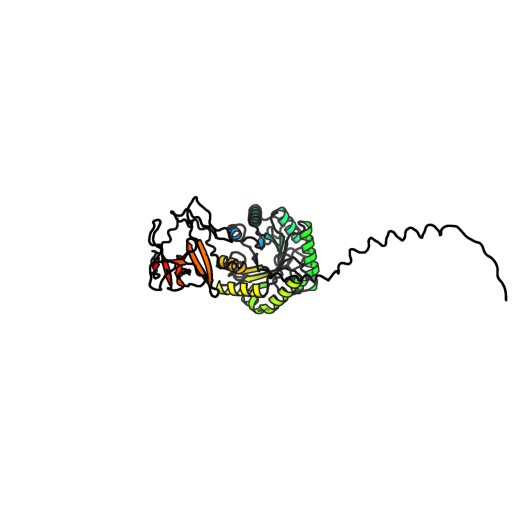8 1.00 98.62 113 LEU A O 1
ATOM 826 N N . LEU A 1 114 ? 5.537 -6.700 -0.267 1.00 98.88 114 LEU A N 1
ATOM 827 C CA . LEU A 1 114 ? 5.883 -6.636 -1.682 1.00 98.88 114 LEU A CA 1
ATOM 828 C C . LEU A 1 114 ? 7.183 -5.846 -1.864 1.00 98.88 114 LEU A C 1
ATOM 830 O O . LEU A 1 114 ? 7.368 -4.814 -1.221 1.00 98.88 114 LEU A O 1
ATOM 834 N N . GLY A 1 115 ? 8.076 -6.315 -2.735 1.00 98.75 115 GLY A N 1
ATOM 835 C CA . GLY A 1 115 ? 9.281 -5.565 -3.104 1.00 98.75 115 GLY A CA 1
ATOM 836 C C . GLY A 1 115 ? 8.953 -4.431 -4.075 1.00 98.75 115 GLY A C 1
ATOM 837 O O . GLY A 1 115 ? 8.305 -4.681 -5.090 1.00 98.75 115 GLY A O 1
ATOM 838 N N . TYR A 1 116 ? 9.388 -3.211 -3.768 1.00 98.69 116 TYR A N 1
ATOM 839 C CA . TYR A 1 116 ? 9.248 -2.039 -4.635 1.00 98.69 116 TYR A CA 1
ATOM 840 C C . TYR A 1 116 ? 10.135 -2.138 -5.884 1.00 98.69 116 TYR A C 1
ATOM 842 O O . TYR A 1 116 ? 11.348 -2.301 -5.774 1.00 98.69 116 TYR A O 1
ATOM 850 N N . VAL A 1 117 ? 9.564 -1.986 -7.077 1.00 98.62 117 VAL A N 1
ATOM 851 C CA . VAL A 1 117 ? 10.314 -1.954 -8.339 1.00 98.62 117 VAL A CA 1
ATOM 852 C C . VAL A 1 117 ? 9.842 -0.771 -9.186 1.00 98.62 117 VAL A C 1
ATOM 854 O O . VAL A 1 117 ? 8.703 -0.797 -9.651 1.00 98.62 117 VAL A O 1
ATOM 857 N N . PRO A 1 118 ? 10.686 0.247 -9.431 1.00 97.56 118 PRO A N 1
ATOM 858 C CA . PRO A 1 118 ? 10.316 1.354 -10.304 1.00 97.56 118 PRO A CA 1
ATOM 859 C C . PRO A 1 118 ? 10.348 0.897 -11.762 1.00 97.56 118 PRO A C 1
ATOM 861 O O . PRO A 1 118 ? 11.263 0.173 -12.175 1.00 97.56 118 PRO A O 1
ATOM 864 N N . THR A 1 119 ? 9.353 1.322 -12.538 1.00 98.25 119 THR A N 1
ATOM 865 C CA . THR A 1 119 ? 9.225 0.971 -13.962 1.00 98.25 119 THR A CA 1
ATOM 866 C C . THR A 1 119 ? 9.607 2.115 -14.900 1.00 98.25 119 THR A C 1
ATOM 868 O O . THR A 1 119 ? 9.667 1.912 -16.113 1.00 98.25 119 THR A O 1
ATOM 871 N N . GLY A 1 120 ? 9.916 3.302 -14.364 1.00 97.12 120 GLY A N 1
ATOM 872 C CA . GLY A 1 120 ? 10.362 4.447 -15.147 1.00 97.12 120 GLY A CA 1
ATOM 873 C C . GLY A 1 120 ? 9.278 5.001 -16.062 1.00 97.12 120 GLY A C 1
ATOM 874 O O . GLY A 1 120 ? 9.590 5.416 -17.177 1.00 97.12 120 GLY A O 1
ATOM 875 N N . TYR A 1 121 ? 8.012 4.961 -15.638 1.00 98.06 121 TYR A N 1
ATOM 876 C CA . TYR A 1 121 ? 6.867 5.435 -16.420 1.00 98.06 121 TYR A CA 1
ATOM 877 C C . TYR A 1 121 ? 6.794 4.842 -17.838 1.00 98.06 121 TYR A C 1
ATOM 879 O O . TYR A 1 121 ? 6.562 5.560 -18.819 1.00 98.06 121 TYR A O 1
ATOM 887 N N . PHE A 1 122 ? 7.071 3.536 -17.941 1.00 98.00 122 PHE A N 1
ATOM 888 C CA . PHE A 1 122 ? 7.170 2.749 -19.184 1.00 98.00 122 PHE A CA 1
ATOM 889 C C . PHE A 1 122 ? 8.204 3.248 -20.204 1.00 98.00 122 PHE A C 1
ATOM 891 O O . PHE A 1 122 ? 8.143 2.939 -21.396 1.00 98.00 122 PHE A O 1
ATOM 898 N N . ASN A 1 123 ? 9.184 4.034 -19.762 1.00 98.00 123 ASN A N 1
ATOM 899 C CA . ASN A 1 123 ? 10.312 4.414 -20.595 1.00 98.00 123 ASN A CA 1
ATOM 900 C C . ASN A 1 123 ? 11.498 3.486 -20.325 1.00 98.00 123 ASN A C 1
ATOM 902 O O . ASN A 1 123 ? 12.247 3.670 -19.369 1.00 98.00 123 ASN A O 1
ATOM 906 N N . HIS A 1 124 ? 11.714 2.520 -21.214 1.00 97.81 124 HIS A N 1
ATOM 907 C CA . HIS A 1 124 ? 12.727 1.478 -21.028 1.00 97.81 124 HIS A CA 1
ATOM 908 C C . HIS A 1 124 ? 14.080 1.759 -21.698 1.00 97.81 124 HIS A C 1
ATOM 910 O O . HIS A 1 124 ? 14.837 0.836 -21.983 1.00 97.81 124 HIS A O 1
ATOM 916 N N . THR A 1 125 ? 14.399 3.030 -21.965 1.00 97.19 125 THR A N 1
ATOM 917 C CA . THR A 1 125 ? 15.590 3.419 -22.749 1.00 97.19 125 THR A CA 1
ATOM 918 C C . THR A 1 125 ? 16.836 3.736 -21.917 1.00 97.19 125 THR A C 1
ATOM 920 O O . THR A 1 125 ? 17.929 3.851 -22.470 1.00 97.19 125 THR A O 1
ATOM 923 N N . CYS A 1 126 ? 16.700 3.897 -20.601 1.00 94.88 126 CYS A N 1
ATOM 924 C CA . CYS A 1 126 ? 17.789 4.260 -19.692 1.00 94.88 126 CYS A CA 1
ATOM 925 C C . CYS A 1 126 ? 17.465 3.860 -18.244 1.00 94.88 126 CYS A C 1
ATOM 927 O O . CYS A 1 126 ? 16.383 3.347 -17.990 1.00 94.88 126 CYS A O 1
ATOM 929 N N . ASN A 1 127 ? 18.391 4.103 -17.307 1.00 93.44 127 ASN A N 1
ATOM 930 C CA . ASN A 1 127 ? 18.194 3.917 -15.863 1.00 93.44 127 ASN A CA 1
ATOM 931 C C . ASN A 1 127 ? 18.352 5.273 -15.165 1.00 93.44 127 ASN A C 1
ATOM 933 O O . ASN A 1 127 ? 19.453 5.642 -14.757 1.00 93.44 127 ASN A O 1
ATOM 937 N N . VAL A 1 128 ? 17.275 6.057 -15.124 1.00 92.31 128 VAL A N 1
ATOM 938 C CA . VAL A 1 128 ? 17.231 7.369 -14.464 1.00 92.31 128 VAL A CA 1
ATOM 939 C C . VAL A 1 128 ? 15.988 7.408 -13.570 1.00 92.31 128 VAL A C 1
ATOM 941 O O . VAL A 1 128 ? 14.877 7.313 -14.102 1.00 92.31 128 VAL A O 1
ATOM 944 N N . PRO A 1 129 ? 16.140 7.584 -12.242 1.00 88.81 129 PRO A N 1
ATOM 945 C CA . PRO A 1 129 ? 15.017 7.598 -11.306 1.00 88.81 129 PRO A CA 1
ATOM 946 C C . PRO A 1 129 ? 13.960 8.620 -11.704 1.00 88.81 129 PRO A C 1
ATOM 948 O O . PRO A 1 129 ? 14.304 9.724 -12.136 1.00 88.81 129 PRO A O 1
ATOM 951 N N . GLY A 1 130 ? 12.682 8.262 -11.577 1.00 87.88 130 GLY A N 1
ATOM 952 C CA . GLY A 1 130 ? 11.585 9.160 -11.933 1.00 87.88 130 GLY A CA 1
ATOM 953 C C . GLY A 1 130 ? 11.395 9.378 -13.435 1.00 87.88 130 GLY A C 1
ATOM 954 O O . GLY A 1 130 ? 10.576 10.212 -13.814 1.00 87.88 130 GLY A O 1
ATOM 955 N N . LYS A 1 131 ? 12.167 8.708 -14.308 1.00 92.31 131 LYS A N 1
ATOM 956 C CA . LYS A 1 131 ? 12.190 9.024 -15.747 1.00 92.31 131 LYS A CA 1
ATOM 957 C C . LYS A 1 131 ? 12.231 7.818 -16.681 1.00 92.31 131 LYS A C 1
ATOM 959 O O . LYS A 1 131 ? 11.567 7.858 -17.715 1.00 92.31 131 LYS A O 1
ATOM 964 N N . CYS A 1 132 ? 13.079 6.831 -16.409 1.00 95.38 132 CYS A N 1
ATOM 965 C CA . CYS A 1 132 ? 13.251 5.651 -17.256 1.00 95.38 132 CYS A CA 1
ATOM 966 C C . CYS A 1 132 ? 13.908 4.506 -16.487 1.00 95.38 132 CYS A C 1
ATOM 968 O O . CYS A 1 132 ? 14.737 4.741 -15.607 1.00 95.38 132 CYS A O 1
ATOM 970 N N . GLN A 1 133 ? 13.574 3.275 -16.860 1.00 96.31 133 GLN A N 1
ATOM 971 C CA . GLN A 1 133 ? 14.180 2.070 -16.307 1.00 96.31 133 GLN A CA 1
ATOM 972 C C . GLN A 1 133 ? 14.231 0.967 -17.364 1.00 96.31 133 GLN A C 1
ATOM 974 O O . GLN A 1 133 ? 13.186 0.587 -17.888 1.00 96.31 133 GLN A O 1
ATOM 979 N N . THR A 1 134 ? 15.401 0.397 -17.659 1.00 97.31 134 THR A N 1
ATOM 980 C CA . THR A 1 134 ? 15.485 -0.680 -18.659 1.00 97.31 134 THR A CA 1
ATOM 981 C C . THR A 1 134 ? 14.849 -1.982 -18.167 1.00 97.31 134 THR A C 1
ATOM 983 O O . THR A 1 134 ? 14.780 -2.256 -16.963 1.00 97.31 134 THR A O 1
ATOM 986 N N . TRP A 1 135 ? 14.417 -2.829 -19.103 1.00 98.12 135 TRP A N 1
ATOM 987 C CA . TRP A 1 135 ? 13.847 -4.141 -18.787 1.00 98.12 135 TRP A CA 1
ATOM 988 C C . TRP A 1 135 ? 14.813 -5.030 -18.006 1.00 98.12 135 TRP A C 1
ATOM 990 O O . TRP A 1 135 ? 14.403 -5.689 -17.052 1.00 98.12 135 TRP A O 1
ATOM 1000 N N . GLU A 1 136 ? 16.099 -5.000 -18.353 1.00 97.31 136 GLU A N 1
ATOM 1001 C CA . GLU A 1 136 ? 17.143 -5.757 -17.659 1.00 97.31 136 GLU A CA 1
ATOM 1002 C C . GLU A 1 136 ? 17.257 -5.310 -16.201 1.00 97.31 136 GLU A C 1
ATOM 1004 O O . GLU A 1 136 ? 17.465 -6.126 -15.302 1.00 97.31 136 GLU A O 1
ATOM 1009 N N . ARG A 1 137 ? 17.091 -4.008 -15.943 1.00 96.50 137 ARG A N 1
ATOM 1010 C CA . ARG A 1 137 ? 17.176 -3.455 -14.595 1.00 96.50 137 ARG A CA 1
ATOM 1011 C C . ARG A 1 137 ? 15.956 -3.819 -13.755 1.00 96.50 137 ARG A C 1
ATOM 1013 O O . ARG A 1 137 ? 16.141 -4.182 -12.590 1.00 96.50 137 ARG A O 1
ATOM 1020 N N . ILE A 1 138 ? 14.755 -3.764 -14.337 1.00 98.50 138 ILE A N 1
ATOM 1021 C CA . ILE A 1 138 ? 13.501 -4.234 -13.719 1.00 98.50 138 ILE A CA 1
ATOM 1022 C C . ILE A 1 138 ? 13.626 -5.719 -13.368 1.00 98.50 138 ILE A C 1
ATOM 1024 O O . ILE A 1 138 ? 13.393 -6.114 -12.225 1.00 98.50 138 ILE A O 1
ATOM 1028 N N . GLU A 1 139 ? 14.057 -6.538 -14.326 1.00 98.56 139 GLU A N 1
ATOM 1029 C CA . GLU A 1 139 ? 14.248 -7.972 -14.132 1.00 98.56 139 GLU A CA 1
ATOM 1030 C C . GLU A 1 139 ? 15.266 -8.268 -13.024 1.00 98.56 139 GLU A C 1
ATOM 1032 O O . GLU A 1 139 ? 15.002 -9.087 -12.140 1.00 98.56 139 GLU A O 1
ATOM 1037 N N . ALA A 1 140 ? 16.396 -7.554 -13.010 1.00 98.25 140 ALA A N 1
ATOM 1038 C CA . ALA A 1 140 ? 17.404 -7.694 -11.968 1.00 98.25 140 ALA A CA 1
ATOM 1039 C C . ALA A 1 140 ? 16.849 -7.368 -10.571 1.00 98.25 140 ALA A C 1
ATOM 1041 O O . ALA A 1 140 ? 17.196 -8.069 -9.619 1.00 98.25 140 ALA A O 1
ATOM 1042 N N . GLN A 1 141 ? 15.983 -6.348 -10.426 1.00 98.50 141 GLN A N 1
ATOM 1043 C CA . GLN A 1 141 ? 15.335 -6.034 -9.138 1.00 98.50 141 GLN A CA 1
ATOM 1044 C C . GLN A 1 141 ? 14.480 -7.214 -8.673 1.00 98.50 141 GLN A C 1
ATOM 1046 O O . GLN A 1 141 ? 14.628 -7.677 -7.545 1.00 98.50 141 GLN A O 1
ATOM 1051 N N . ILE A 1 142 ? 13.617 -7.731 -9.554 1.00 98.81 142 ILE A N 1
ATOM 1052 C CA . ILE A 1 142 ? 12.702 -8.842 -9.254 1.00 98.81 142 ILE A CA 1
ATOM 1053 C C . ILE A 1 142 ? 13.490 -10.089 -8.837 1.00 98.81 142 ILE A C 1
ATOM 1055 O O . ILE A 1 142 ? 13.210 -10.691 -7.796 1.00 98.81 142 ILE A O 1
ATOM 1059 N N . ALA A 1 143 ? 14.504 -10.455 -9.626 1.00 98.75 143 ALA A N 1
ATOM 1060 C CA . ALA A 1 143 ? 15.367 -11.596 -9.352 1.00 98.75 143 ALA A CA 1
ATOM 1061 C C . ALA A 1 143 ? 16.057 -11.463 -7.986 1.00 98.75 143 ALA A C 1
ATOM 1063 O O . ALA A 1 143 ? 16.044 -12.396 -7.179 1.00 98.75 143 ALA A O 1
ATOM 1064 N N . ALA A 1 144 ? 16.626 -10.287 -7.706 1.00 98.62 144 ALA A N 1
ATOM 1065 C CA . ALA A 1 144 ? 17.312 -10.012 -6.455 1.00 98.62 144 ALA A CA 1
ATOM 1066 C C . ALA A 1 144 ? 16.357 -10.023 -5.254 1.00 98.62 144 ALA A C 1
ATOM 1068 O O . ALA A 1 144 ? 16.672 -10.661 -4.253 1.00 98.62 144 ALA A O 1
ATOM 1069 N N . TYR A 1 145 ? 15.173 -9.413 -5.345 1.00 98.69 145 TYR A N 1
ATOM 1070 C CA . TYR A 1 145 ? 14.187 -9.466 -4.264 1.00 98.69 145 TYR A CA 1
ATOM 1071 C C . TYR A 1 145 ? 13.825 -10.901 -3.891 1.00 98.69 145 TYR A C 1
ATOM 1073 O O . TYR A 1 145 ? 13.896 -11.264 -2.718 1.00 98.69 145 TYR A O 1
ATOM 1081 N N . PHE A 1 146 ? 13.494 -11.748 -4.867 1.00 98.69 146 PHE A N 1
ATOM 1082 C CA . PHE A 1 146 ? 13.094 -13.123 -4.569 1.00 98.69 146 PHE A CA 1
ATOM 1083 C C . PHE A 1 146 ? 14.241 -14.014 -4.090 1.00 98.69 146 PHE A C 1
ATOM 1085 O O . PHE A 1 146 ? 13.991 -14.928 -3.302 1.00 98.69 146 PHE A O 1
ATOM 1092 N N . ALA A 1 147 ? 15.479 -13.749 -4.516 1.00 98.50 147 ALA A N 1
ATOM 1093 C CA . ALA A 1 147 ? 16.655 -14.454 -4.011 1.00 98.50 147 ALA A CA 1
ATOM 1094 C C . ALA A 1 147 ? 17.010 -14.025 -2.576 1.00 98.50 147 ALA A C 1
ATOM 1096 O O . ALA A 1 147 ? 17.297 -14.854 -1.707 1.00 98.50 147 ALA A O 1
ATOM 1097 N N . GLN A 1 148 ? 16.986 -12.720 -2.310 1.00 98.44 148 GLN A N 1
ATOM 1098 C CA . GLN A 1 148 ? 17.494 -12.149 -1.066 1.00 98.44 148 GLN A CA 1
ATOM 1099 C C . GLN A 1 148 ? 16.433 -12.081 0.032 1.00 98.44 148 GLN A C 1
ATOM 1101 O O . GLN A 1 148 ? 16.762 -12.229 1.204 1.00 98.44 148 GLN A O 1
ATOM 1106 N N . MET A 1 149 ? 15.154 -11.955 -0.314 1.00 98.38 149 MET A N 1
ATOM 1107 C CA . MET A 1 149 ? 14.033 -11.888 0.628 1.00 98.38 149 MET A CA 1
ATOM 1108 C C . MET A 1 149 ? 12.980 -12.942 0.251 1.00 98.38 149 MET A C 1
ATOM 1110 O O . MET A 1 149 ? 11.922 -12.624 -0.299 1.00 98.38 149 MET A O 1
ATOM 1114 N N . PRO A 1 150 ? 13.253 -14.235 0.512 1.00 98.12 150 PRO A N 1
ATOM 1115 C CA . PRO A 1 150 ? 12.414 -15.324 0.028 1.00 98.12 150 PRO A CA 1
ATOM 1116 C C . PRO A 1 150 ? 10.982 -15.278 0.576 1.00 98.12 150 PRO A C 1
ATOM 1118 O O . PRO A 1 150 ? 10.080 -15.746 -0.111 1.00 98.12 150 PRO A O 1
ATOM 1121 N N . SER A 1 151 ? 10.750 -14.661 1.737 1.00 98.25 151 SER A N 1
ATOM 1122 C CA . SER A 1 151 ? 9.422 -14.527 2.352 1.00 98.25 151 SER A CA 1
ATOM 1123 C C . SER A 1 151 ? 8.546 -13.407 1.776 1.00 98.25 151 SER A C 1
ATOM 1125 O O . SER A 1 151 ? 7.416 -13.238 2.232 1.00 98.25 151 SER A O 1
ATOM 1127 N N . LEU A 1 152 ? 9.017 -12.641 0.782 1.00 98.38 152 LEU A N 1
ATOM 1128 C CA . LEU A 1 152 ? 8.176 -11.641 0.116 1.00 98.38 152 LEU A CA 1
ATOM 1129 C C . LEU A 1 152 ? 6.944 -12.286 -0.532 1.00 98.38 152 LEU A C 1
ATOM 1131 O O . LEU A 1 152 ? 7.027 -13.312 -1.210 1.00 98.38 152 LEU A O 1
ATOM 1135 N N . GLY A 1 153 ? 5.793 -11.638 -0.373 1.00 98.12 153 GLY A N 1
ATOM 1136 C CA . GLY A 1 153 ? 4.539 -12.052 -0.996 1.00 98.12 153 GLY A CA 1
ATOM 1137 C C . GLY A 1 153 ? 4.487 -11.764 -2.498 1.00 98.12 153 GLY A C 1
ATOM 1138 O O . GLY A 1 153 ? 3.676 -12.371 -3.200 1.00 98.12 153 GLY A O 1
ATOM 1139 N N . GLY A 1 154 ? 5.340 -10.866 -3.002 1.00 98.75 154 GLY A N 1
ATOM 1140 C CA . GLY A 1 154 ? 5.345 -10.476 -4.407 1.00 98.75 154 GLY A CA 1
ATOM 1141 C C . GLY A 1 154 ? 6.067 -9.165 -4.708 1.00 98.75 154 GLY A C 1
ATOM 1142 O O . GLY A 1 154 ? 6.987 -8.786 -3.982 1.00 98.75 154 GLY A O 1
ATOM 1143 N N . ILE A 1 155 ? 5.647 -8.496 -5.784 1.00 98.94 155 ILE A N 1
ATOM 1144 C CA . ILE A 1 155 ? 6.253 -7.263 -6.305 1.00 98.94 155 ILE A CA 1
ATOM 1145 C C . ILE A 1 155 ? 5.207 -6.151 -6.400 1.00 98.94 155 ILE A C 1
ATOM 1147 O O . ILE A 1 155 ? 4.067 -6.374 -6.813 1.00 98.94 155 ILE A O 1
ATOM 1151 N N . PHE A 1 156 ? 5.620 -4.952 -6.009 1.00 98.94 156 PHE A N 1
ATOM 1152 C CA . PHE A 1 156 ? 4.906 -3.702 -6.207 1.00 98.94 156 PHE A CA 1
ATOM 1153 C C . PHE A 1 156 ? 5.646 -2.911 -7.284 1.00 98.94 156 PHE A C 1
ATOM 1155 O O . PHE A 1 156 ? 6.781 -2.486 -7.072 1.00 98.94 156 PHE A O 1
ATOM 1162 N N . PHE A 1 157 ? 5.023 -2.753 -8.445 1.00 98.88 157 PHE A N 1
ATOM 1163 C CA . PHE A 1 157 ? 5.555 -1.951 -9.535 1.00 98.88 157 PHE A CA 1
ATOM 1164 C C . PHE A 1 157 ? 5.123 -0.507 -9.359 1.00 98.88 157 PHE A C 1
ATOM 1166 O O . PHE A 1 157 ? 3.929 -0.219 -9.435 1.00 98.88 157 PHE A O 1
ATOM 1173 N N . ASP A 1 158 ? 6.088 0.377 -9.147 1.00 98.62 158 ASP A N 1
ATOM 1174 C CA . ASP A 1 158 ? 5.834 1.808 -9.086 1.00 98.62 158 ASP A CA 1
ATOM 1175 C C . ASP A 1 158 ? 5.987 2.472 -10.451 1.00 98.62 158 ASP A C 1
ATOM 1177 O O . ASP A 1 158 ? 6.608 1.909 -11.363 1.00 98.62 158 ASP A O 1
ATOM 1181 N N . GLU A 1 159 ? 5.415 3.669 -10.589 1.00 97.94 159 GLU A N 1
ATOM 1182 C CA . GLU A 1 159 ? 5.426 4.437 -11.838 1.00 97.94 159 GLU A CA 1
ATOM 1183 C C . GLU A 1 159 ? 4.788 3.643 -12.994 1.00 97.94 159 GLU A C 1
ATOM 1185 O O . GLU A 1 159 ? 5.178 3.773 -14.151 1.00 97.94 159 GLU A O 1
ATOM 1190 N N . ALA A 1 160 ? 3.826 2.769 -12.686 1.00 98.31 160 ALA A N 1
ATOM 1191 C CA . ALA A 1 160 ? 3.264 1.767 -13.589 1.00 98.31 160 ALA A CA 1
ATOM 1192 C C . ALA A 1 160 ? 2.194 2.360 -14.527 1.00 98.31 160 ALA A C 1
ATOM 1194 O O . ALA A 1 160 ? 1.095 1.812 -14.680 1.00 98.31 160 ALA A O 1
ATOM 1195 N N . ALA A 1 161 ? 2.527 3.498 -15.133 1.00 97.94 161 ALA A N 1
ATOM 1196 C CA . ALA A 1 161 ? 1.754 4.242 -16.114 1.00 97.94 161 ALA A CA 1
ATOM 1197 C C . ALA A 1 161 ? 2.707 5.017 -17.042 1.00 97.94 161 ALA A C 1
ATOM 1199 O O . ALA A 1 161 ? 3.782 5.426 -16.608 1.00 97.94 161 ALA A O 1
ATOM 1200 N N . PRO A 1 162 ? 2.341 5.277 -18.307 1.00 97.25 162 PRO A N 1
ATOM 1201 C CA . PRO A 1 162 ? 3.211 6.027 -19.198 1.00 97.25 162 PRO A CA 1
ATOM 1202 C C . PRO A 1 162 ? 3.246 7.511 -18.810 1.00 97.25 162 PRO A C 1
ATOM 1204 O O . PRO A 1 162 ? 2.211 8.112 -18.523 1.00 97.25 162 PRO A O 1
ATOM 1207 N N . SER A 1 163 ? 4.429 8.126 -18.879 1.00 93.62 163 SER A N 1
ATOM 1208 C CA . SER A 1 163 ? 4.607 9.564 -18.588 1.00 93.62 163 SER A CA 1
ATOM 1209 C C . SER A 1 163 ? 3.770 10.464 -19.505 1.00 93.62 163 SER A C 1
ATOM 1211 O O . SER A 1 163 ? 3.271 11.506 -19.088 1.00 93.62 163 SER A O 1
ATOM 1213 N N . THR A 1 164 ? 3.584 10.042 -20.758 1.00 95.69 164 THR A N 1
ATOM 1214 C CA . THR A 1 164 ? 2.565 10.582 -21.663 1.00 95.69 164 THR A CA 1
ATOM 1215 C C . THR A 1 164 ? 1.417 9.591 -21.730 1.00 95.69 164 THR A C 1
ATOM 1217 O O . THR A 1 164 ? 1.594 8.483 -22.237 1.00 95.69 164 THR A O 1
ATOM 1220 N N . TRP A 1 165 ? 0.247 9.981 -21.224 1.00 96.88 165 TRP A N 1
ATOM 1221 C CA . TRP A 1 165 ? -0.881 9.066 -21.074 1.00 96.88 165 TRP A CA 1
ATOM 1222 C C . TRP A 1 165 ? -1.272 8.405 -22.403 1.00 96.88 165 TRP A C 1
ATOM 1224 O O . TRP A 1 165 ? -1.659 9.078 -23.359 1.00 96.88 165 TRP A O 1
ATOM 1234 N N . ASN A 1 166 ? -1.189 7.076 -22.457 1.00 97.00 166 ASN A N 1
ATOM 1235 C CA . ASN A 1 166 ? -1.603 6.283 -23.606 1.00 97.00 166 ASN A CA 1
ATOM 1236 C C . ASN A 1 166 ? -2.235 4.971 -23.136 1.00 97.00 166 ASN A C 1
ATOM 1238 O O . ASN A 1 166 ? -1.556 4.064 -22.666 1.00 97.00 166 ASN A O 1
ATOM 1242 N N . CYS A 1 167 ? -3.543 4.839 -23.319 1.00 97.50 167 CYS A N 1
ATOM 1243 C CA . CYS A 1 167 ? -4.284 3.661 -22.889 1.00 97.50 167 CYS A CA 1
ATOM 1244 C C . CYS A 1 167 ? -3.840 2.353 -23.557 1.00 97.50 167 CYS A C 1
ATOM 1246 O O . CYS A 1 167 ? -3.989 1.288 -22.959 1.00 97.50 167 CYS A O 1
ATOM 1248 N N . SER A 1 168 ? -3.290 2.401 -24.776 1.00 97.31 168 SER A N 1
ATOM 1249 C CA . SER A 1 168 ? -2.970 1.185 -25.531 1.00 97.31 168 SER A CA 1
ATOM 1250 C C . SER A 1 168 ? -1.779 0.408 -24.966 1.00 97.31 168 SER A C 1
ATOM 1252 O O . SER A 1 168 ? -1.598 -0.750 -25.333 1.00 97.31 168 SER A O 1
ATOM 1254 N N . VAL A 1 169 ? -0.951 1.024 -24.114 1.00 97.94 169 VAL A N 1
ATOM 1255 C CA . VAL A 1 169 ? 0.299 0.400 -23.642 1.00 97.94 169 VAL A CA 1
ATOM 1256 C C . VAL A 1 169 ? 0.101 -0.468 -22.400 1.00 97.94 169 VAL A C 1
ATOM 1258 O O . VAL A 1 169 ? 0.813 -1.453 -22.242 1.00 97.94 169 VAL A O 1
ATOM 1261 N N . PHE A 1 170 ? -0.897 -0.170 -21.558 1.00 98.56 170 PHE A N 1
ATOM 1262 C CA . PHE A 1 170 ? -1.087 -0.831 -20.257 1.00 98.56 170 PHE A CA 1
ATOM 1263 C C . PHE A 1 170 ? -1.173 -2.357 -20.349 1.00 98.56 170 PHE A C 1
ATOM 1265 O O . PHE A 1 170 ? -0.588 -3.055 -19.526 1.00 98.56 170 PHE A O 1
ATOM 1272 N N . VAL A 1 171 ? -1.886 -2.890 -21.347 1.00 98.31 171 VAL A N 1
ATOM 1273 C CA . VAL A 1 171 ? -2.052 -4.344 -21.513 1.00 98.31 171 VAL A CA 1
ATOM 1274 C C . VAL A 1 171 ? -0.707 -5.022 -21.772 1.00 98.31 171 VAL A C 1
ATOM 1276 O O . VAL A 1 171 ? -0.366 -5.983 -21.083 1.00 98.31 171 VAL A O 1
ATOM 1279 N N . THR A 1 172 ? 0.063 -4.512 -22.735 1.00 98.31 172 THR A N 1
ATOM 1280 C CA . THR A 1 172 ? 1.362 -5.083 -23.113 1.00 98.31 172 THR A CA 1
ATOM 1281 C C . THR A 1 172 ? 2.385 -4.922 -21.990 1.00 98.31 172 THR A C 1
ATOM 1283 O O . THR A 1 172 ? 3.080 -5.880 -21.657 1.00 98.31 172 THR A O 1
ATOM 1286 N N . GLU A 1 173 ? 2.429 -3.748 -21.358 1.00 98.62 173 GLU A N 1
ATOM 1287 C CA . GLU A 1 173 ? 3.352 -3.450 -20.259 1.00 98.62 173 GLU A CA 1
ATOM 1288 C C . GLU A 1 173 ? 3.096 -4.338 -19.037 1.00 98.62 173 GLU A C 1
ATOM 1290 O O . GLU A 1 173 ? 3.993 -5.035 -18.555 1.00 98.62 173 GLU A O 1
ATOM 1295 N N . TYR A 1 174 ? 1.846 -4.420 -18.569 1.00 98.81 174 TYR A N 1
ATOM 1296 C CA . TYR A 1 174 ? 1.507 -5.270 -17.423 1.00 98.81 174 TYR A CA 1
ATOM 1297 C C . TYR A 1 174 ? 1.700 -6.755 -17.739 1.00 98.81 174 TYR A C 1
ATOM 1299 O O . TYR A 1 174 ? 2.085 -7.527 -16.858 1.00 98.81 174 TYR A O 1
ATOM 1307 N N . GLN A 1 175 ? 1.481 -7.178 -18.989 1.00 98.81 175 GLN A N 1
ATOM 1308 C CA . GLN A 1 175 ? 1.797 -8.539 -19.421 1.00 98.81 175 GLN A CA 1
ATOM 1309 C C . GLN A 1 175 ? 3.294 -8.846 -19.325 1.00 98.81 175 GLN A C 1
ATOM 1311 O O . GLN A 1 175 ? 3.650 -9.907 -18.804 1.00 98.81 175 GLN A O 1
ATOM 1316 N N . GLN A 1 176 ? 4.157 -7.937 -19.777 1.00 98.75 176 GLN A N 1
ATOM 1317 C CA . GLN A 1 176 ? 5.604 -8.120 -19.710 1.00 98.75 176 GLN A CA 1
ATOM 1318 C C . GLN A 1 176 ? 6.103 -8.146 -18.257 1.00 98.75 176 GLN A C 1
ATOM 1320 O O . GLN A 1 176 ? 6.827 -9.065 -17.870 1.00 98.75 176 GLN A O 1
ATOM 1325 N N . LEU A 1 177 ? 5.652 -7.209 -17.417 1.00 98.88 177 LEU A N 1
ATOM 1326 C CA . LEU A 1 177 ? 5.995 -7.169 -15.990 1.00 98.88 177 LEU A CA 1
ATOM 1327 C C . LEU A 1 177 ? 5.565 -8.450 -15.261 1.00 98.88 177 LEU A C 1
ATOM 1329 O O . LEU A 1 177 ? 6.338 -9.038 -14.501 1.00 98.88 177 LEU A O 1
ATOM 1333 N N . ARG A 1 178 ? 4.356 -8.947 -15.547 1.00 98.81 178 ARG A N 1
ATOM 1334 C CA . ARG A 1 178 ? 3.861 -10.223 -15.017 1.00 98.81 178 ARG A CA 1
ATOM 1335 C C . ARG A 1 178 ? 4.724 -11.404 -15.446 1.00 98.81 178 ARG A C 1
ATOM 1337 O O . ARG A 1 178 ? 4.996 -12.275 -14.620 1.00 98.81 178 ARG A O 1
ATOM 1344 N N . ALA A 1 179 ? 5.159 -11.444 -16.705 1.00 98.88 179 ALA A N 1
ATOM 1345 C CA . ALA A 1 179 ? 6.034 -12.501 -17.204 1.00 98.88 179 ALA A CA 1
ATOM 1346 C C . ALA A 1 179 ? 7.377 -12.523 -16.456 1.00 98.88 179 ALA A C 1
ATOM 1348 O O . ALA A 1 179 ? 7.843 -13.600 -16.080 1.00 98.88 179 ALA A O 1
ATOM 1349 N N . LEU A 1 180 ? 7.951 -11.351 -16.159 1.00 98.81 180 LEU A N 1
ATOM 1350 C CA . LEU A 1 180 ? 9.167 -11.247 -15.349 1.00 98.81 180 LEU A CA 1
ATOM 1351 C C . LEU A 1 180 ? 8.952 -11.776 -13.928 1.00 98.81 180 LEU A C 1
ATOM 1353 O O . LEU A 1 180 ? 9.745 -12.585 -13.457 1.00 98.81 180 LEU A O 1
ATOM 1357 N N . VAL A 1 181 ? 7.863 -11.400 -13.250 1.00 98.88 181 VAL A N 1
ATOM 1358 C CA . VAL A 1 181 ? 7.558 -11.939 -11.910 1.00 98.88 181 VAL A CA 1
ATOM 1359 C C . VAL A 1 181 ? 7.387 -13.457 -11.956 1.00 98.88 181 VAL A C 1
ATOM 1361 O O . VAL A 1 181 ? 8.012 -14.173 -11.172 1.00 98.88 181 VAL A O 1
ATOM 1364 N N . ALA A 1 182 ? 6.594 -13.963 -12.903 1.00 98.69 182 ALA A N 1
ATOM 1365 C CA . ALA A 1 182 ? 6.317 -15.389 -13.042 1.00 98.69 182 ALA A CA 1
ATOM 1366 C C . ALA A 1 182 ? 7.574 -16.214 -13.360 1.00 98.69 182 ALA A C 1
ATOM 1368 O O . ALA A 1 182 ? 7.668 -17.353 -12.910 1.00 98.69 182 ALA A O 1
ATOM 1369 N N . LYS A 1 183 ? 8.556 -15.646 -14.074 1.00 98.75 183 LYS A N 1
ATOM 1370 C CA . LYS A 1 183 ? 9.846 -16.295 -14.356 1.00 98.75 183 LYS A CA 1
ATOM 1371 C C . LYS A 1 183 ? 10.596 -16.692 -13.080 1.00 98.75 183 LYS A C 1
ATOM 1373 O O . LYS A 1 183 ? 11.212 -17.754 -13.051 1.00 98.75 183 LYS A O 1
ATOM 1378 N N . TYR A 1 184 ? 10.540 -15.865 -12.036 1.00 98.62 184 TYR A N 1
ATOM 1379 C CA . TYR A 1 184 ? 11.269 -16.097 -10.781 1.00 98.62 184 TYR A CA 1
ATOM 1380 C C . TYR A 1 184 ? 10.389 -16.647 -9.656 1.00 98.62 184 TYR A C 1
ATOM 1382 O O . TYR A 1 184 ? 10.883 -17.359 -8.780 1.00 98.62 184 TYR A O 1
ATOM 1390 N N . ARG A 1 185 ? 9.091 -16.322 -9.654 1.00 98.44 185 ARG A N 1
ATOM 1391 C CA . ARG A 1 185 ? 8.129 -16.813 -8.663 1.00 98.44 185 ARG A CA 1
ATOM 1392 C C . ARG A 1 185 ? 6.707 -16.869 -9.239 1.00 98.44 185 ARG A C 1
ATOM 1394 O O . ARG A 1 185 ? 5.932 -15.923 -9.073 1.00 98.44 185 ARG A O 1
ATOM 1401 N N . PRO A 1 186 ? 6.329 -17.985 -9.886 1.00 97.94 186 PRO A N 1
ATOM 1402 C CA . PRO A 1 186 ? 4.964 -18.198 -10.354 1.00 97.94 186 PRO A CA 1
ATOM 1403 C C . PRO A 1 186 ? 3.942 -18.023 -9.223 1.00 97.94 186 PRO A C 1
ATOM 1405 O O . PRO A 1 186 ? 4.121 -18.552 -8.128 1.00 97.94 186 PRO A O 1
ATOM 1408 N N . GLY A 1 187 ? 2.866 -17.281 -9.488 1.00 96.50 187 GLY A N 1
ATOM 1409 C CA . GLY A 1 187 ? 1.789 -17.048 -8.519 1.00 96.50 187 GLY A CA 1
ATOM 1410 C C . GLY A 1 187 ? 2.099 -16.029 -7.416 1.00 96.50 187 GLY A C 1
ATOM 1411 O O . GLY A 1 187 ? 1.255 -15.822 -6.545 1.00 96.50 187 GLY A O 1
ATOM 1412 N N . ALA A 1 188 ? 3.269 -15.378 -7.437 1.00 98.50 188 ALA A N 1
ATOM 1413 C CA . ALA A 1 188 ? 3.535 -14.242 -6.559 1.00 98.50 188 ALA A CA 1
ATOM 1414 C C . ALA A 1 188 ? 2.525 -13.109 -6.795 1.00 98.50 188 ALA A C 1
ATOM 1416 O O . ALA A 1 188 ? 2.053 -12.902 -7.915 1.00 98.50 188 ALA A O 1
ATOM 1417 N N . LYS A 1 189 ? 2.208 -12.354 -5.738 1.00 98.62 189 LYS A N 1
ATOM 1418 C CA . LYS A 1 189 ? 1.314 -11.197 -5.846 1.00 98.62 189 LYS A CA 1
ATOM 1419 C C . LYS A 1 189 ? 1.951 -10.088 -6.677 1.00 98.62 189 LYS A C 1
ATOM 1421 O O . LYS A 1 189 ? 3.161 -9.872 -6.627 1.00 98.62 189 LYS A O 1
ATOM 1426 N N . ILE A 1 190 ? 1.109 -9.368 -7.406 1.00 98.88 190 ILE A N 1
ATOM 1427 C CA . ILE A 1 190 ? 1.509 -8.208 -8.193 1.00 98.88 190 ILE A CA 1
ATOM 1428 C C . ILE A 1 190 ? 0.579 -7.055 -7.840 1.00 98.88 190 ILE A C 1
ATOM 1430 O O . ILE A 1 190 ? -0.645 -7.216 -7.834 1.00 98.88 190 ILE A O 1
ATOM 1434 N N . ALA A 1 191 ? 1.183 -5.910 -7.544 1.00 98.88 191 ALA A N 1
ATOM 1435 C CA . ALA A 1 191 ? 0.497 -4.638 -7.428 1.00 98.88 191 ALA A CA 1
ATOM 1436 C C . ALA A 1 191 ? 1.098 -3.645 -8.429 1.00 98.88 191 ALA A C 1
ATOM 1438 O O . ALA A 1 191 ? 2.319 -3.536 -8.508 1.00 98.88 191 ALA A O 1
ATOM 1439 N N . PHE A 1 192 ? 0.257 -2.930 -9.174 1.00 98.88 192 PHE A N 1
ATOM 1440 C CA . PHE A 1 192 ? 0.684 -1.863 -10.081 1.00 98.88 192 PHE A CA 1
ATOM 1441 C C . PHE A 1 192 ? 0.258 -0.509 -9.531 1.00 98.88 192 PHE A C 1
ATOM 1443 O O . PHE A 1 192 ? -0.931 -0.295 -9.282 1.00 98.88 192 PHE A O 1
ATOM 1450 N N . ASN A 1 193 ? 1.204 0.409 -9.364 1.00 98.81 193 ASN A N 1
ATOM 1451 C CA . ASN A 1 193 ? 0.914 1.774 -8.965 1.00 98.81 193 ASN A CA 1
ATOM 1452 C C . ASN A 1 193 ? 0.871 2.711 -10.162 1.00 98.81 193 ASN A C 1
ATOM 1454 O O . ASN A 1 193 ? 1.904 3.168 -10.642 1.00 98.81 193 ASN A O 1
ATOM 1458 N N . ALA A 1 194 ? -0.339 2.983 -10.645 1.00 98.12 194 ALA A N 1
ATOM 1459 C CA . ALA A 1 194 ? -0.566 4.031 -11.631 1.00 98.12 194 ALA A CA 1
ATOM 1460 C C . ALA A 1 194 ? -0.934 5.370 -10.974 1.00 98.12 194 ALA A C 1
ATOM 1462 O O . ALA A 1 194 ? -0.880 6.393 -11.647 1.00 98.12 194 ALA A O 1
ATOM 1463 N N . GLY A 1 195 ? -1.372 5.361 -9.707 1.00 97.50 195 GLY A N 1
ATOM 1464 C CA . GLY A 1 195 ? -1.778 6.548 -8.945 1.00 97.50 195 GLY A CA 1
ATOM 1465 C C . GLY A 1 195 ? -3.015 7.289 -9.476 1.00 97.50 195 GLY A C 1
ATOM 1466 O O . GLY A 1 195 ? -3.415 8.293 -8.890 1.00 97.50 195 GLY A O 1
ATOM 1467 N N . VAL A 1 196 ? -3.638 6.809 -10.560 1.00 97.00 196 VAL A N 1
ATOM 1468 C CA . VAL A 1 196 ? -4.668 7.531 -11.325 1.00 97.00 196 VAL A CA 1
ATOM 1469 C C . VAL A 1 196 ? -5.939 6.679 -11.497 1.00 97.00 196 VAL A C 1
ATOM 1471 O O . VAL A 1 196 ? -5.842 5.524 -11.929 1.00 97.00 196 VAL A O 1
ATOM 1474 N N . PRO A 1 197 ? -7.141 7.230 -11.220 1.00 97.31 197 PRO A N 1
ATOM 1475 C CA . PRO A 1 197 ? -8.395 6.478 -11.258 1.00 97.31 197 PRO A CA 1
ATOM 1476 C C . PRO A 1 197 ? -8.958 6.380 -12.681 1.00 97.31 197 PRO A C 1
ATOM 1478 O O . PRO A 1 197 ? -9.969 7.000 -13.011 1.00 97.31 197 PRO A O 1
ATOM 1481 N N . ASP A 1 198 ? -8.298 5.592 -13.531 1.00 97.94 198 ASP A N 1
ATOM 1482 C CA . ASP A 1 198 ? -8.627 5.467 -14.954 1.00 97.94 198 ASP A CA 1
ATOM 1483 C C . ASP A 1 198 ? -8.859 4.005 -15.387 1.00 97.94 198 ASP A C 1
ATOM 1485 O O . ASP A 1 198 ? -8.171 3.068 -14.969 1.00 97.94 198 ASP A O 1
ATOM 1489 N N . ASN A 1 199 ? -9.841 3.797 -16.267 1.00 97.88 199 ASN A N 1
ATOM 1490 C CA . ASN A 1 199 ? -10.218 2.470 -16.755 1.00 97.88 199 ASN A CA 1
ATOM 1491 C C . ASN A 1 199 ? -9.151 1.815 -17.640 1.00 97.88 199 ASN A C 1
ATOM 1493 O O . ASN A 1 199 ? -9.167 0.595 -17.786 1.00 97.88 199 ASN A O 1
ATOM 1497 N N . CYS A 1 200 ? -8.226 2.576 -18.221 1.00 97.69 200 CYS A N 1
ATOM 1498 C CA . CYS A 1 200 ? -7.111 2.044 -18.995 1.00 97.69 200 CYS A CA 1
ATOM 1499 C C . CYS A 1 200 ? -6.143 1.252 -18.107 1.00 97.69 200 CYS A C 1
ATOM 1501 O O . CYS A 1 200 ? -5.713 0.164 -18.494 1.00 97.69 200 CYS A O 1
ATOM 1503 N N . VAL A 1 201 ? -5.911 1.725 -16.876 1.00 98.19 201 VAL A N 1
ATOM 1504 C CA . VAL A 1 201 ? -5.134 1.012 -15.847 1.00 98.19 201 VAL A CA 1
ATOM 1505 C C . VAL A 1 201 ? -5.802 -0.325 -15.527 1.00 98.19 201 VAL A C 1
ATOM 1507 O O . VAL A 1 201 ? -5.194 -1.392 -15.621 1.00 98.19 201 VAL A O 1
ATOM 1510 N N . VAL A 1 202 ? -7.104 -0.282 -15.227 1.00 98.44 202 VAL A N 1
ATOM 1511 C CA . VAL A 1 202 ? -7.908 -1.480 -14.946 1.00 98.44 202 VAL A CA 1
ATOM 1512 C C . VAL A 1 202 ? -7.953 -2.418 -16.158 1.00 98.44 202 VAL A C 1
ATOM 1514 O O . VAL A 1 202 ? -7.947 -3.641 -16.012 1.00 98.44 202 VAL A O 1
ATOM 1517 N N . GLY A 1 203 ? -7.970 -1.864 -17.371 1.00 97.94 203 GLY A N 1
ATOM 1518 C CA . GLY A 1 203 ? -7.917 -2.577 -18.643 1.00 97.94 203 GLY A CA 1
ATOM 1519 C C . GLY A 1 203 ? -6.670 -3.451 -18.795 1.00 97.94 203 GLY A C 1
ATOM 1520 O O . GLY A 1 203 ? -6.793 -4.571 -19.295 1.00 97.94 203 GLY A O 1
ATOM 1521 N N . GLY A 1 204 ? -5.518 -3.008 -18.282 1.00 98.06 204 GLY A N 1
ATOM 1522 C CA . GLY A 1 204 ? -4.264 -3.771 -18.298 1.00 98.06 204 GLY A CA 1
ATOM 1523 C C . GLY A 1 204 ? -4.163 -4.889 -17.251 1.00 98.06 204 GLY A C 1
ATOM 1524 O O . GLY A 1 204 ? -3.522 -5.911 -17.501 1.00 98.06 204 GLY A O 1
ATOM 1525 N N . ALA A 1 205 ? -4.797 -4.729 -16.086 1.00 98.56 205 ALA A N 1
ATOM 1526 C CA . ALA A 1 205 ? -4.685 -5.677 -14.967 1.00 98.56 205 ALA A CA 1
ATOM 1527 C C . ALA A 1 205 ? -5.555 -6.939 -15.141 1.00 98.56 205 ALA A C 1
ATOM 1529 O O . ALA A 1 205 ? -6.571 -6.918 -15.831 1.00 98.56 205 ALA A O 1
ATOM 1530 N N . LEU A 1 206 ? -5.202 -8.048 -14.498 1.00 98.44 206 LEU A N 1
ATOM 1531 C CA . LEU A 1 206 ? -5.957 -9.305 -14.482 1.00 98.44 206 LEU A CA 1
ATOM 1532 C C . LEU A 1 206 ? -6.643 -9.542 -13.132 1.00 98.44 206 LEU A C 1
ATOM 1534 O O . LEU A 1 206 ? -6.262 -8.982 -12.105 1.00 98.44 206 LEU A O 1
ATOM 1538 N N . ALA A 1 207 ? -7.659 -10.407 -13.132 1.00 98.12 207 ALA A N 1
ATOM 1539 C CA . ALA A 1 207 ? -8.351 -10.799 -11.909 1.00 98.12 207 ALA A CA 1
ATOM 1540 C C . ALA A 1 207 ? -7.360 -11.324 -10.851 1.00 98.12 207 ALA A C 1
ATOM 1542 O O . ALA A 1 207 ? -6.493 -12.143 -11.152 1.00 98.12 207 ALA A O 1
ATOM 1543 N N . GLY A 1 208 ? -7.507 -10.859 -9.609 1.00 96.00 208 GLY A N 1
ATOM 1544 C CA . GLY A 1 208 ? -6.626 -11.197 -8.488 1.00 96.00 208 GLY A CA 1
ATOM 1545 C C . GLY A 1 208 ? -5.380 -10.315 -8.337 1.00 96.00 208 GLY A C 1
ATOM 1546 O O . GLY A 1 208 ? -4.743 -10.379 -7.284 1.00 96.00 208 GLY A O 1
ATOM 1547 N N . GLU A 1 209 ? -5.052 -9.478 -9.323 1.00 98.62 209 GLU A N 1
ATOM 1548 C CA . GLU A 1 209 ? -4.006 -8.455 -9.195 1.00 98.62 209 GLU A CA 1
ATOM 1549 C C . GLU A 1 209 ? -4.523 -7.220 -8.460 1.00 98.62 209 GLU A C 1
ATOM 1551 O O . GLU A 1 209 ? -5.731 -6.977 -8.398 1.00 98.62 209 GLU A O 1
ATOM 1556 N N . THR A 1 210 ? -3.599 -6.432 -7.916 1.00 98.81 210 THR A N 1
ATOM 1557 C CA . THR A 1 210 ? -3.908 -5.173 -7.239 1.00 98.81 210 THR A CA 1
ATOM 1558 C C . THR A 1 210 ? -3.491 -3.989 -8.109 1.00 98.81 210 THR A C 1
ATOM 1560 O O . THR A 1 210 ? -2.408 -3.983 -8.685 1.00 98.81 210 THR A O 1
ATOM 1563 N N . VAL A 1 211 ? -4.323 -2.955 -8.178 1.00 98.75 211 VAL A N 1
ATOM 1564 C CA . VAL A 1 211 ? -3.976 -1.666 -8.787 1.00 98.75 211 VAL A CA 1
ATOM 1565 C C . VAL A 1 211 ? -4.153 -0.548 -7.769 1.00 98.75 211 VAL A C 1
ATOM 1567 O O . VAL A 1 211 ? -5.197 -0.446 -7.120 1.00 98.75 211 VAL A O 1
ATOM 1570 N N . VAL A 1 212 ? -3.143 0.303 -7.627 1.00 98.81 212 VAL A N 1
ATOM 1571 C CA . VAL A 1 212 ? -3.309 1.580 -6.938 1.00 98.81 212 VAL A CA 1
ATOM 1572 C C . VAL A 1 212 ? -3.964 2.540 -7.926 1.00 98.81 212 VAL A C 1
ATOM 1574 O O . VAL A 1 212 ? -3.333 2.993 -8.881 1.00 98.81 212 VAL A O 1
ATOM 1577 N N . LEU A 1 213 ? -5.259 2.793 -7.727 1.00 97.31 213 LEU A N 1
ATOM 1578 C CA . LEU A 1 213 ? -6.065 3.679 -8.580 1.00 97.31 213 LEU A CA 1
ATOM 1579 C C . LEU A 1 213 ? -6.112 5.108 -8.061 1.00 97.31 213 LEU A C 1
ATOM 1581 O O . LEU A 1 213 ? -6.719 5.967 -8.685 1.00 97.31 213 LEU A O 1
ATOM 1585 N N . PHE A 1 214 ? -5.531 5.369 -6.901 1.00 98.56 214 PHE A N 1
ATOM 1586 C CA . PHE A 1 214 ? -5.467 6.715 -6.379 1.00 98.56 214 PHE A CA 1
ATOM 1587 C C . PHE A 1 214 ? -4.251 6.853 -5.482 1.00 98.56 214 PHE A C 1
ATOM 1589 O O . PHE A 1 214 ? -4.116 6.092 -4.523 1.00 98.56 214 PHE A O 1
ATOM 1596 N N . GLU A 1 215 ? -3.420 7.846 -5.773 1.00 98.19 215 GLU A N 1
ATOM 1597 C CA . GLU A 1 215 ? -2.346 8.300 -4.897 1.00 98.19 215 GLU A CA 1
ATOM 1598 C C . GLU A 1 215 ? -2.263 9.826 -4.943 1.00 98.19 215 GLU A C 1
ATOM 1600 O O . GLU A 1 215 ? -1.672 10.403 -5.852 1.00 98.19 215 GLU A O 1
ATOM 1605 N N . SER A 1 216 ? -2.917 10.500 -3.994 1.00 97.88 216 SER A N 1
ATOM 1606 C CA . SER A 1 216 ? -2.874 11.963 -3.912 1.00 97.88 216 SER A CA 1
ATOM 1607 C C . SER A 1 216 ? -3.422 12.499 -2.582 1.00 97.88 216 SER A C 1
ATOM 1609 O O . SER A 1 216 ? -3.630 11.759 -1.616 1.00 97.88 216 SER A O 1
ATOM 1611 N N . SER A 1 217 ? -3.659 13.809 -2.517 1.00 98.06 217 SER A N 1
ATOM 1612 C CA . SER A 1 217 ? -4.147 14.494 -1.323 1.00 98.06 217 SER A CA 1
ATOM 1613 C C . SER A 1 217 ? -5.610 14.157 -1.004 1.00 98.06 217 SER A C 1
ATOM 1615 O O . SER A 1 217 ? -6.393 13.786 -1.880 1.00 98.06 217 SER A O 1
ATOM 1617 N N . ALA A 1 218 ? -6.040 14.357 0.246 1.00 97.69 218 ALA A N 1
ATOM 1618 C CA . ALA A 1 218 ? -7.460 14.254 0.611 1.00 97.69 218 ALA A CA 1
ATOM 1619 C C . ALA A 1 218 ? -8.379 15.214 -0.161 1.00 97.69 218 ALA A C 1
ATOM 1621 O O . ALA A 1 218 ? -9.544 14.881 -0.420 1.00 97.69 218 ALA A O 1
ATOM 1622 N N . THR A 1 219 ? -7.869 16.389 -0.536 1.00 97.69 219 THR A N 1
ATOM 1623 C CA . THR A 1 219 ? -8.600 17.346 -1.373 1.00 97.69 219 THR A CA 1
ATOM 1624 C C . THR A 1 219 ? -8.889 16.727 -2.736 1.00 97.69 219 THR A C 1
ATOM 1626 O O . THR A 1 219 ? -10.043 16.700 -3.166 1.00 97.69 219 THR A O 1
ATOM 1629 N N . ASP A 1 220 ? -7.870 16.142 -3.366 1.00 98.31 220 ASP A N 1
ATOM 1630 C CA . ASP A 1 220 ? -7.997 15.498 -4.673 1.00 98.31 220 ASP A CA 1
ATOM 1631 C C . ASP A 1 220 ? -8.848 14.231 -4.605 1.00 98.31 220 ASP A C 1
ATOM 1633 O O . ASP A 1 220 ? -9.653 13.986 -5.500 1.00 98.31 220 ASP A O 1
ATOM 1637 N N . TYR A 1 221 ? -8.757 13.470 -3.511 1.00 98.25 221 TYR A N 1
ATOM 1638 C CA . TYR A 1 221 ? -9.590 12.285 -3.292 1.00 98.25 221 TYR A CA 1
ATOM 1639 C C . TYR A 1 221 ? -11.079 12.636 -3.290 1.00 98.25 221 TYR A C 1
ATOM 1641 O O . TYR A 1 221 ? -11.907 11.927 -3.859 1.00 98.25 221 TYR A O 1
ATOM 1649 N N . THR A 1 222 ? -11.423 13.763 -2.666 1.00 95.25 222 THR A N 1
ATOM 1650 C CA . THR A 1 222 ? -12.800 14.262 -2.627 1.00 95.25 222 THR A CA 1
ATOM 1651 C C . THR A 1 222 ? -13.219 14.820 -3.986 1.00 95.25 222 THR A C 1
ATOM 1653 O O . THR A 1 222 ? -14.311 14.515 -4.463 1.00 95.25 222 THR A O 1
ATOM 1656 N N . ALA A 1 223 ? -12.350 15.601 -4.633 1.00 97.81 223 ALA A N 1
ATOM 1657 C CA . ALA A 1 223 ? -12.629 16.209 -5.932 1.00 97.81 223 ALA A CA 1
ATOM 1658 C C . ALA A 1 223 ? -12.810 15.168 -7.052 1.00 97.81 223 ALA A C 1
ATOM 1660 O O . ALA A 1 223 ? -13.617 15.371 -7.958 1.00 97.81 223 ALA A O 1
ATOM 1661 N N . GLN A 1 224 ? -12.096 14.042 -6.972 1.00 98.06 224 GLN A N 1
ATOM 1662 C CA . GLN A 1 224 ? -12.114 12.966 -7.966 1.00 98.06 224 GLN A CA 1
ATOM 1663 C C . GLN A 1 224 ? -13.003 11.776 -7.567 1.00 98.06 224 GLN A C 1
ATOM 1665 O O . GLN A 1 224 ? -12.933 10.711 -8.182 1.00 98.06 224 GLN A O 1
ATOM 1670 N N . ALA A 1 225 ? -13.855 11.923 -6.544 1.00 94.69 225 ALA A N 1
ATOM 1671 C CA . ALA A 1 225 ? -14.636 10.818 -5.983 1.00 94.69 225 ALA A CA 1
ATOM 1672 C C . ALA A 1 225 ? -15.466 10.055 -7.035 1.00 94.69 225 ALA A C 1
ATOM 1674 O O . ALA A 1 225 ? -15.591 8.831 -6.960 1.00 94.69 225 ALA A O 1
ATOM 1675 N N . THR A 1 226 ? -16.001 10.754 -8.042 1.00 95.19 226 THR A N 1
ATOM 1676 C CA . THR A 1 226 ? -16.758 10.137 -9.143 1.00 95.19 226 THR A CA 1
ATOM 1677 C C . THR A 1 226 ? -15.866 9.265 -10.029 1.00 95.19 226 THR A C 1
ATOM 1679 O O . THR A 1 226 ? -16.232 8.129 -10.328 1.00 95.19 226 THR A O 1
ATOM 1682 N N . GLN A 1 227 ? -14.690 9.757 -10.429 1.00 98.12 227 GLN A N 1
ATOM 1683 C CA . GLN A 1 227 ? -13.725 9.006 -11.237 1.00 98.12 227 GLN A CA 1
ATOM 1684 C C . GLN A 1 227 ? -13.236 7.764 -10.484 1.00 98.12 227 GLN A C 1
ATOM 1686 O O . GLN A 1 227 ? -13.282 6.659 -11.024 1.00 98.12 227 GLN A O 1
ATOM 1691 N N . ILE A 1 228 ? -12.867 7.933 -9.210 1.00 98.19 228 ILE A N 1
ATOM 1692 C CA . ILE A 1 228 ? -12.415 6.849 -8.327 1.00 98.19 228 ILE A CA 1
ATOM 1693 C C . ILE A 1 228 ? -13.493 5.768 -8.198 1.00 98.19 228 ILE A C 1
ATOM 1695 O O . ILE A 1 228 ? -13.210 4.581 -8.374 1.00 98.19 228 ILE A O 1
ATOM 1699 N N . SER A 1 229 ? -14.741 6.167 -7.933 1.00 96.44 229 SER A N 1
ATOM 1700 C CA . SER A 1 229 ? -15.874 5.242 -7.812 1.00 96.44 229 SER A CA 1
ATOM 1701 C C . SER A 1 229 ? -16.117 4.462 -9.109 1.00 96.44 229 SER A C 1
ATOM 1703 O O . SER A 1 229 ? -16.270 3.238 -9.080 1.00 96.44 229 SER A O 1
ATOM 1705 N N . ASN A 1 230 ? -16.073 5.142 -10.260 1.00 97.00 230 ASN A N 1
ATOM 1706 C CA . ASN A 1 230 ? -16.257 4.517 -11.568 1.00 97.00 230 ASN A CA 1
ATOM 1707 C C . ASN A 1 230 ? -15.154 3.494 -11.874 1.00 97.00 230 ASN A C 1
ATOM 1709 O O . ASN A 1 230 ? -15.464 2.345 -12.193 1.00 97.00 230 ASN A O 1
ATOM 1713 N N . ALA A 1 231 ? -13.881 3.872 -11.725 1.00 98.00 231 ALA A N 1
ATOM 1714 C CA . ALA A 1 231 ? -12.757 2.969 -11.969 1.00 98.00 231 ALA A CA 1
ATOM 1715 C C . ALA A 1 231 ? -12.770 1.773 -11.001 1.00 98.00 231 ALA A C 1
ATOM 1717 O O . ALA A 1 231 ? -12.556 0.630 -11.412 1.00 98.00 231 ALA A O 1
ATOM 1718 N N . THR A 1 232 ? -13.131 2.003 -9.733 1.00 97.19 232 THR A N 1
ATOM 1719 C CA . THR A 1 232 ? -13.273 0.935 -8.732 1.00 97.19 232 THR A CA 1
ATOM 1720 C C . THR A 1 232 ? -14.396 -0.042 -9.083 1.00 97.19 232 THR A C 1
ATOM 1722 O O . THR A 1 232 ? -14.236 -1.255 -8.939 1.00 97.19 232 THR A O 1
ATOM 1725 N N . ALA A 1 233 ? -15.527 0.445 -9.600 1.00 95.56 233 ALA A N 1
ATOM 1726 C CA . ALA A 1 233 ? -16.621 -0.412 -10.051 1.00 95.56 233 ALA A CA 1
ATOM 1727 C C . ALA A 1 233 ? -16.230 -1.282 -11.262 1.00 95.56 233 ALA A C 1
ATOM 1729 O O . ALA A 1 233 ? -16.589 -2.466 -11.316 1.00 95.56 233 ALA A O 1
ATOM 1730 N N . VAL A 1 234 ? -15.463 -0.728 -12.208 1.00 97.88 234 VAL A N 1
ATOM 1731 C CA . VAL A 1 234 ? -14.923 -1.483 -13.351 1.00 97.88 234 VAL A CA 1
ATOM 1732 C C . VAL A 1 234 ? -13.925 -2.541 -12.873 1.00 97.88 234 VAL A C 1
ATOM 1734 O O . VAL A 1 234 ? -14.041 -3.704 -13.265 1.00 97.88 234 VAL A O 1
ATOM 1737 N N . ALA A 1 235 ? -13.009 -2.184 -11.967 1.00 98.25 235 ALA A N 1
ATOM 1738 C CA . ALA A 1 235 ? -12.040 -3.117 -11.387 1.00 98.25 235 ALA A CA 1
ATOM 1739 C C . ALA A 1 235 ? -12.729 -4.286 -10.679 1.00 98.25 235 ALA A C 1
ATOM 1741 O O . ALA A 1 235 ? -12.428 -5.448 -10.963 1.00 98.25 235 ALA A O 1
ATOM 1742 N N . ARG A 1 236 ? -13.742 -3.990 -9.857 1.00 96.06 236 ARG A N 1
ATOM 1743 C CA . ARG A 1 236 ? -14.559 -5.000 -9.176 1.00 96.06 236 ARG A CA 1
ATOM 1744 C C . ARG A 1 236 ? -15.224 -5.963 -10.157 1.00 96.06 236 ARG A C 1
ATOM 1746 O O . ARG A 1 236 ? -15.176 -7.169 -9.941 1.00 96.06 236 ARG A O 1
ATOM 1753 N N . THR A 1 237 ? -15.804 -5.453 -11.244 1.00 96.38 237 THR A N 1
ATOM 1754 C CA . THR A 1 237 ? -16.441 -6.290 -12.280 1.00 96.38 237 THR A CA 1
ATOM 1755 C C . THR A 1 237 ? -15.432 -7.222 -12.958 1.00 96.38 237 THR A C 1
ATOM 1757 O O . THR A 1 237 ? -15.769 -8.347 -13.314 1.00 96.38 237 THR A O 1
ATOM 1760 N N . LYS A 1 238 ? -14.175 -6.784 -13.085 1.00 97.56 238 LYS A N 1
ATOM 1761 C CA . LYS A 1 238 ? -13.068 -7.577 -13.636 1.00 97.56 238 LYS A CA 1
ATOM 1762 C C . LYS A 1 238 ? -12.410 -8.517 -12.611 1.00 97.56 238 LYS A C 1
ATOM 1764 O O . LYS A 1 238 ? -11.554 -9.314 -12.981 1.00 97.56 238 LYS A O 1
ATOM 1769 N N . GLY A 1 239 ? -12.774 -8.431 -11.330 1.00 97.12 239 GLY A N 1
ATOM 1770 C CA . GLY A 1 239 ? -12.111 -9.163 -10.245 1.00 97.12 239 GLY A CA 1
ATOM 1771 C C . GLY A 1 239 ? -10.713 -8.635 -9.899 1.00 97.12 239 GLY A C 1
ATOM 1772 O O . GLY A 1 239 ? -9.925 -9.352 -9.285 1.00 97.12 239 GLY A O 1
ATOM 1773 N N . VAL A 1 240 ? -10.389 -7.407 -10.309 1.00 98.50 240 VAL A N 1
ATOM 1774 C CA . VAL A 1 240 ? -9.149 -6.702 -9.960 1.00 98.50 240 VAL A CA 1
ATOM 1775 C C . VAL A 1 240 ? -9.331 -6.033 -8.596 1.00 98.50 240 VAL A C 1
ATOM 1777 O O . VAL A 1 240 ? -10.377 -5.440 -8.329 1.00 98.50 240 VAL A O 1
ATOM 1780 N N . GLN A 1 241 ? -8.320 -6.119 -7.733 1.00 98.50 241 GLN A N 1
ATOM 1781 C CA . GLN A 1 241 ? -8.318 -5.458 -6.430 1.00 98.50 241 GLN A CA 1
ATOM 1782 C C . GLN A 1 241 ? -7.867 -4.002 -6.560 1.00 98.50 241 GLN A C 1
ATOM 1784 O O . GLN A 1 241 ? -6.904 -3.716 -7.266 1.00 98.50 241 GLN A O 1
ATOM 1789 N N . THR A 1 242 ? -8.507 -3.083 -5.842 1.00 98.62 242 THR A N 1
ATOM 1790 C CA . THR A 1 242 ? -8.136 -1.661 -5.845 1.00 98.62 242 THR A CA 1
ATOM 1791 C C . THR A 1 242 ? -7.508 -1.222 -4.534 1.00 98.62 242 THR A C 1
ATOM 1793 O O . THR A 1 242 ? -7.869 -1.700 -3.456 1.00 98.62 242 THR A O 1
ATOM 1796 N N . TRP A 1 243 ? -6.571 -0.288 -4.627 1.00 98.75 243 TRP A N 1
ATOM 1797 C CA . TRP A 1 243 ? -5.872 0.288 -3.491 1.00 98.75 243 TRP A CA 1
ATOM 1798 C C . TRP A 1 243 ? -5.868 1.813 -3.600 1.00 98.75 243 TRP A C 1
ATOM 1800 O O . TRP A 1 243 ? -5.483 2.359 -4.631 1.00 98.75 243 TRP A O 1
ATOM 1810 N N . HIS A 1 244 ? -6.339 2.503 -2.560 1.00 98.62 244 HIS A N 1
ATOM 1811 C CA . HIS A 1 244 ? -6.288 3.963 -2.467 1.00 98.62 244 HIS A CA 1
ATOM 1812 C C . HIS A 1 244 ? -5.260 4.417 -1.427 1.00 98.62 244 HIS A C 1
ATOM 1814 O O . HIS A 1 244 ? -5.274 3.959 -0.283 1.00 98.62 244 HIS A O 1
ATOM 1820 N N . LEU A 1 245 ? -4.404 5.349 -1.825 1.00 98.75 245 LEU A N 1
ATOM 1821 C CA . LEU A 1 245 ? -3.382 5.983 -1.007 1.00 98.75 245 LEU A CA 1
ATOM 1822 C C . LEU A 1 245 ? -3.720 7.467 -0.876 1.00 98.75 245 LEU A C 1
ATOM 1824 O O . LEU A 1 245 ? -3.736 8.195 -1.865 1.00 98.75 245 LEU A O 1
ATOM 1828 N N . VAL A 1 246 ? -4.031 7.924 0.335 1.00 98.69 246 VAL A N 1
ATOM 1829 C CA . VAL A 1 246 ? -4.472 9.306 0.564 1.00 98.69 246 VAL A CA 1
ATOM 1830 C C . VAL A 1 246 ? -3.538 9.994 1.545 1.00 98.69 246 VAL A C 1
ATOM 1832 O O . VAL A 1 246 ? -3.342 9.517 2.657 1.00 98.69 246 VAL A O 1
ATOM 1835 N N . HIS A 1 247 ? -2.977 11.134 1.167 1.00 98.19 247 HIS A N 1
ATOM 1836 C CA . HIS A 1 247 ? -2.084 11.901 2.033 1.00 98.19 247 HIS A CA 1
ATOM 1837 C C . HIS A 1 247 ? -2.670 13.269 2.407 1.00 98.19 247 HIS A C 1
ATOM 1839 O O . HIS A 1 247 ? -3.770 13.645 1.987 1.00 98.19 247 HIS A O 1
ATOM 1845 N N . SER A 1 248 ? -1.932 14.032 3.217 1.00 96.81 248 SER A N 1
ATOM 1846 C CA . SER A 1 248 ? -2.341 15.351 3.722 1.00 96.81 248 SER A CA 1
ATOM 1847 C C . SER A 1 248 ? -3.620 15.332 4.577 1.00 96.81 248 SER A C 1
ATOM 1849 O O . SER A 1 248 ? -4.418 16.269 4.531 1.00 96.81 248 SER A O 1
ATOM 1851 N N . VAL A 1 249 ? -3.841 14.278 5.370 1.00 96.50 249 VAL A N 1
ATOM 1852 C CA . VAL A 1 249 ? -5.047 14.128 6.206 1.00 96.50 249 VAL A CA 1
ATOM 1853 C C . VAL A 1 249 ? -4.718 14.417 7.663 1.00 96.50 249 VAL A C 1
ATOM 1855 O O . VAL A 1 249 ? -4.344 13.527 8.424 1.00 96.50 249 VAL A O 1
ATOM 1858 N N . SER A 1 250 ? -4.832 15.675 8.072 1.00 89.56 250 SER A N 1
ATOM 1859 C CA . SER A 1 250 ? -4.302 16.148 9.358 1.00 89.56 250 SER A CA 1
ATOM 1860 C C . SER A 1 250 ? -5.045 15.629 10.594 1.00 89.56 250 SER A C 1
ATOM 1862 O O . SER A 1 250 ? -4.455 15.566 11.673 1.00 89.56 250 SER A O 1
ATOM 1864 N N . THR A 1 251 ? -6.321 15.240 10.475 1.00 83.00 251 THR A N 1
ATOM 1865 C CA . THR A 1 251 ? -7.144 14.855 11.631 1.00 83.00 251 THR A CA 1
ATOM 1866 C C . THR A 1 251 ? -7.649 13.416 11.561 1.00 83.00 251 THR A C 1
ATOM 1868 O O . THR A 1 251 ? -7.996 12.889 10.503 1.00 83.00 251 THR A O 1
ATOM 1871 N N . ARG A 1 252 ? -7.796 12.791 12.738 1.00 84.94 252 ARG A N 1
ATOM 1872 C CA . ARG A 1 252 ? -8.455 11.481 12.881 1.00 84.94 252 ARG A CA 1
ATOM 1873 C C . ARG A 1 252 ? -9.887 11.495 12.335 1.00 84.94 252 ARG A C 1
ATOM 1875 O O . ARG A 1 252 ? -10.334 10.499 11.775 1.00 84.94 252 ARG A O 1
ATOM 1882 N N . ALA A 1 253 ? -10.619 12.591 12.537 1.00 79.62 253 ALA A N 1
ATOM 1883 C CA . ALA A 1 253 ? -12.007 12.700 12.098 1.00 79.62 253 ALA A CA 1
ATOM 1884 C C . ALA A 1 253 ? -12.113 12.640 10.569 1.00 79.62 253 ALA A C 1
ATOM 1886 O O . ALA A 1 253 ? -12.992 11.957 10.046 1.00 79.62 253 ALA A O 1
ATOM 1887 N N . ASP A 1 254 ? -11.197 13.298 9.859 1.00 84.12 254 ASP A N 1
ATOM 1888 C CA . ASP A 1 254 ? -11.177 13.277 8.397 1.00 84.12 254 ASP A CA 1
ATOM 1889 C C . ASP A 1 254 ? -10.692 11.934 7.852 1.00 84.12 254 ASP A C 1
ATOM 1891 O O . ASP A 1 254 ? -11.300 11.415 6.919 1.00 84.12 254 ASP A O 1
ATOM 1895 N N . MET A 1 255 ? -9.712 11.295 8.503 1.00 93.62 255 MET A N 1
ATOM 1896 C CA . MET A 1 255 ? -9.343 9.910 8.188 1.00 93.62 255 MET A CA 1
ATOM 1897 C C . MET A 1 255 ? -10.562 8.975 8.270 1.00 93.62 255 MET A C 1
ATOM 1899 O O . MET A 1 255 ? -10.824 8.226 7.331 1.00 93.62 255 MET A O 1
ATOM 1903 N N . ILE A 1 256 ? -11.374 9.060 9.334 1.00 83.12 256 ILE A N 1
ATOM 1904 C CA . ILE A 1 256 ? -12.573 8.215 9.485 1.00 83.12 256 ILE A CA 1
ATOM 1905 C C . ILE A 1 256 ? -13.567 8.436 8.335 1.00 83.12 256 ILE A C 1
ATOM 1907 O O . ILE A 1 256 ? -14.123 7.463 7.813 1.00 83.12 256 ILE A O 1
ATOM 1911 N N . LYS A 1 257 ? -13.783 9.694 7.918 1.00 82.06 257 LYS A N 1
ATOM 1912 C CA . LYS A 1 257 ? -14.646 10.018 6.768 1.00 82.06 257 LYS A CA 1
ATOM 1913 C C . LYS A 1 257 ? -14.110 9.382 5.488 1.00 82.06 257 LYS A C 1
ATOM 1915 O O . LYS A 1 257 ? -14.875 8.765 4.756 1.00 82.06 257 LYS A O 1
ATOM 1920 N N . LEU A 1 258 ? -12.807 9.479 5.244 1.00 93.06 258 LEU A N 1
ATOM 1921 C CA . LEU A 1 258 ? -12.178 8.942 4.040 1.00 93.06 258 LEU A CA 1
ATOM 1922 C C . LEU A 1 258 ? -12.187 7.407 4.005 1.00 93.06 258 LEU A C 1
ATOM 1924 O O . LEU A 1 258 ? -12.500 6.841 2.959 1.00 93.06 258 LEU A O 1
ATOM 1928 N N . VAL A 1 259 ? -11.976 6.722 5.138 1.00 90.06 259 VAL A N 1
ATOM 1929 C CA . VAL A 1 259 ? -12.174 5.260 5.221 1.00 90.06 259 VAL A CA 1
ATOM 1930 C C . VAL A 1 259 ? -13.633 4.890 4.927 1.00 90.06 259 VAL A C 1
ATOM 1932 O O . VAL A 1 259 ? -13.898 3.913 4.225 1.00 90.06 259 VAL A O 1
ATOM 1935 N N . SER A 1 260 ? -14.598 5.671 5.427 1.00 83.25 260 SER A N 1
ATOM 1936 C CA . SER A 1 260 ? -16.018 5.477 5.102 1.00 83.25 260 SER A CA 1
ATOM 1937 C C . SER A 1 260 ? -16.280 5.636 3.600 1.00 83.25 260 SER A C 1
ATOM 1939 O O . SER A 1 260 ? -16.943 4.786 3.008 1.00 83.25 260 SER A O 1
ATOM 1941 N N . SER A 1 261 ? -15.719 6.665 2.963 1.00 85.06 261 SER A N 1
ATOM 1942 C CA . SER A 1 261 ? -15.825 6.869 1.513 1.00 85.06 261 SER A CA 1
ATOM 1943 C C . SER A 1 261 ? -15.192 5.721 0.720 1.00 85.06 261 SER A C 1
ATOM 1945 O O . SER A 1 261 ? -15.822 5.192 -0.192 1.00 85.06 261 SER A O 1
ATOM 1947 N N . ALA A 1 262 ? -13.993 5.264 1.098 1.00 92.88 262 ALA A N 1
ATOM 1948 C CA . ALA A 1 262 ? -13.328 4.128 0.453 1.00 92.88 262 ALA A CA 1
ATOM 1949 C C . ALA A 1 262 ? -14.175 2.843 0.519 1.00 92.88 262 ALA A C 1
ATOM 1951 O O . ALA A 1 262 ? -14.271 2.110 -0.469 1.00 92.88 262 ALA A O 1
ATOM 1952 N N . ARG A 1 263 ? -14.851 2.601 1.650 1.00 86.00 263 ARG A N 1
ATOM 1953 C CA . ARG A 1 263 ? -15.793 1.482 1.820 1.00 86.00 263 ARG A CA 1
ATOM 1954 C C . ARG A 1 263 ? -17.045 1.616 0.967 1.00 86.00 263 ARG A C 1
ATOM 1956 O O . ARG A 1 263 ? -17.488 0.623 0.400 1.00 86.00 263 ARG A O 1
ATOM 1963 N N . GLN A 1 264 ? -17.613 2.817 0.862 1.00 84.19 264 GLN A N 1
ATOM 1964 C CA . GLN A 1 264 ? -18.771 3.072 -0.003 1.00 84.19 264 GLN A CA 1
ATOM 1965 C C . GLN A 1 264 ? -18.430 2.830 -1.478 1.00 84.19 264 GLN A C 1
ATOM 1967 O O . GLN A 1 264 ? -19.236 2.258 -2.206 1.00 84.19 264 GLN A O 1
ATOM 1972 N N . MET A 1 265 ? -17.208 3.174 -1.892 1.00 89.38 265 MET A N 1
ATOM 1973 C CA . MET A 1 265 ? -16.672 2.845 -3.219 1.00 89.38 265 MET A CA 1
ATOM 1974 C C . MET A 1 265 ? -16.326 1.352 -3.369 1.00 89.38 265 MET A C 1
ATOM 1976 O O . MET A 1 265 ? -16.100 0.878 -4.479 1.00 89.38 265 MET A O 1
ATOM 1980 N N . GLN A 1 266 ? -16.347 0.591 -2.267 1.00 88.38 266 GLN A N 1
ATOM 1981 C CA . GLN A 1 266 ? -15.985 -0.827 -2.180 1.00 88.38 266 GLN A CA 1
ATOM 1982 C C . GLN A 1 266 ? -14.532 -1.099 -2.591 1.00 88.38 266 GLN A C 1
ATOM 1984 O O . GLN A 1 266 ? -14.235 -2.068 -3.287 1.00 88.38 266 GLN A O 1
ATOM 1989 N N . THR A 1 267 ? -13.633 -0.226 -2.145 1.00 94.81 267 THR A N 1
ATOM 1990 C CA . THR A 1 267 ? -12.183 -0.350 -2.338 1.00 94.81 267 THR A CA 1
ATOM 1991 C C . THR A 1 267 ? -11.638 -1.540 -1.552 1.00 94.81 267 THR A C 1
ATOM 1993 O O . THR A 1 267 ? -12.057 -1.764 -0.410 1.00 94.81 267 THR A O 1
ATOM 1996 N N . ASN A 1 268 ? -10.681 -2.284 -2.114 1.00 97.38 268 ASN A N 1
ATOM 1997 C CA . ASN A 1 268 ? -10.104 -3.449 -1.437 1.00 97.38 268 ASN A CA 1
ATOM 1998 C C . ASN A 1 268 ? -9.058 -3.081 -0.386 1.00 97.38 268 ASN A C 1
ATOM 2000 O O . ASN A 1 268 ? -9.020 -3.734 0.649 1.00 97.38 268 ASN A O 1
ATOM 2004 N N . LEU A 1 269 ? -8.224 -2.072 -0.631 1.00 98.44 269 LEU A N 1
ATOM 2005 C CA . LEU A 1 269 ? -7.139 -1.659 0.258 1.00 98.44 269 LEU A CA 1
ATOM 2006 C C . LEU A 1 269 ? -7.110 -0.138 0.402 1.00 98.44 269 LEU A C 1
ATOM 2008 O O . LEU A 1 269 ? -7.351 0.591 -0.559 1.00 98.44 269 LEU A O 1
ATOM 2012 N N . VAL A 1 270 ? -6.791 0.354 1.593 1.00 98.25 270 VAL A N 1
ATOM 2013 C CA . VAL A 1 270 ? -6.611 1.790 1.820 1.00 98.25 270 VAL A CA 1
ATOM 2014 C C . VAL A 1 270 ? -5.466 2.054 2.792 1.00 98.25 270 VAL A C 1
ATOM 2016 O O . VAL A 1 270 ? -5.227 1.251 3.698 1.00 98.25 270 VAL A O 1
ATOM 2019 N N . TYR A 1 271 ? -4.781 3.177 2.586 1.00 98.50 271 TYR A N 1
ATOM 2020 C CA . TYR A 1 271 ? -3.899 3.796 3.571 1.00 98.50 271 TYR A CA 1
ATOM 2021 C C . TYR A 1 271 ? -3.966 5.312 3.480 1.00 98.50 271 TYR A C 1
ATOM 2023 O O . TYR A 1 271 ? -3.982 5.889 2.391 1.00 98.50 271 TYR A O 1
ATOM 2031 N N . ILE A 1 272 ? -4.059 5.940 4.644 1.00 98.31 272 ILE A N 1
ATOM 2032 C CA . ILE A 1 272 ? -4.322 7.356 4.819 1.00 98.31 272 ILE A CA 1
ATOM 2033 C C . ILE A 1 272 ? -3.281 7.926 5.770 1.00 98.31 272 ILE A C 1
ATOM 2035 O O . ILE A 1 272 ? -3.194 7.512 6.919 1.00 98.31 272 ILE A O 1
ATOM 2039 N N . THR A 1 273 ? -2.521 8.921 5.325 1.00 97.31 273 THR A N 1
ATOM 2040 C CA . THR A 1 273 ? -1.473 9.540 6.140 1.00 97.31 273 THR A CA 1
ATOM 2041 C C . THR A 1 273 ? -1.719 11.024 6.393 1.00 97.31 273 THR A C 1
ATOM 2043 O O . THR A 1 273 ? -2.298 11.748 5.577 1.00 97.31 273 THR A O 1
ATOM 2046 N N . SER A 1 274 ? -1.252 11.498 7.550 1.00 93.75 274 SER A N 1
ATOM 2047 C CA . SER A 1 274 ? -1.274 12.914 7.921 1.00 93.75 274 SER A CA 1
ATOM 2048 C C . SER A 1 274 ? -0.138 13.720 7.305 1.00 93.75 274 SER A C 1
ATOM 2050 O O . SER A 1 274 ? -0.171 14.946 7.363 1.00 93.75 274 SER A O 1
ATOM 2052 N N . ILE A 1 275 ? 0.867 13.044 6.753 1.00 92.88 275 ILE A N 1
ATOM 2053 C CA . ILE A 1 275 ? 2.032 13.672 6.133 1.00 92.88 275 ILE A CA 1
ATOM 2054 C C . ILE A 1 275 ? 1.624 14.188 4.750 1.00 92.88 275 ILE A C 1
ATOM 2056 O O . ILE A 1 275 ? 0.816 13.555 4.069 1.00 92.88 275 ILE A O 1
ATOM 2060 N N . GLY A 1 276 ? 2.125 15.357 4.356 1.00 92.00 276 GLY A N 1
ATOM 2061 C CA . GLY A 1 276 ? 1.850 15.924 3.041 1.00 92.00 276 GLY A CA 1
ATOM 2062 C C . GLY A 1 276 ? 2.623 15.240 1.907 1.00 92.00 276 GLY A C 1
ATOM 2063 O O . GLY A 1 276 ? 3.396 14.309 2.134 1.00 92.00 276 GLY A O 1
ATOM 2064 N N . GLY A 1 277 ? 2.371 15.692 0.675 1.00 87.12 277 GLY A N 1
ATOM 2065 C CA . GLY A 1 277 ? 2.984 15.193 -0.566 1.00 87.12 277 GLY A CA 1
ATOM 2066 C C . GLY A 1 277 ? 4.083 16.091 -1.151 1.00 87.12 277 GLY A C 1
ATOM 2067 O O . GLY A 1 277 ? 4.522 15.870 -2.278 1.00 87.12 277 GLY A O 1
ATOM 2068 N N . ASN A 1 278 ? 4.497 17.144 -0.446 1.00 87.62 278 ASN A N 1
ATOM 2069 C CA . ASN A 1 278 ? 5.467 18.118 -0.937 1.00 87.62 278 ASN A CA 1
ATOM 2070 C C . ASN A 1 278 ? 6.900 17.640 -0.674 1.00 87.62 278 ASN A C 1
ATOM 2072 O O . ASN A 1 278 ? 7.599 18.128 0.219 1.00 87.62 278 ASN A O 1
ATOM 2076 N N . TRP A 1 279 ? 7.350 16.682 -1.482 1.00 80.56 279 TRP A N 1
ATOM 2077 C CA . TRP A 1 279 ? 8.711 16.157 -1.400 1.00 80.56 279 TRP A CA 1
ATOM 2078 C C . TRP A 1 279 ? 9.769 17.248 -1.633 1.00 80.56 279 TRP A C 1
ATOM 2080 O O . TRP A 1 279 ? 10.847 17.183 -1.044 1.00 80.56 279 TRP A O 1
ATOM 2090 N N . GLN A 1 280 ? 9.466 18.294 -2.420 1.00 80.31 280 GLN A N 1
ATOM 2091 C CA . GLN A 1 280 ? 10.372 19.434 -2.608 1.00 80.31 280 GLN A CA 1
ATOM 2092 C C . GLN A 1 280 ? 10.581 20.236 -1.315 1.00 80.31 280 GLN A C 1
ATOM 2094 O O . GLN A 1 280 ? 11.631 20.852 -1.142 1.00 80.31 280 GLN A O 1
ATOM 2099 N N . ALA A 1 281 ? 9.612 20.213 -0.398 1.00 83.19 281 ALA A N 1
ATOM 2100 C CA . ALA A 1 281 ? 9.746 20.764 0.950 1.00 83.19 281 ALA A CA 1
ATOM 2101 C C . ALA A 1 281 ? 10.342 19.762 1.960 1.00 83.19 281 ALA A C 1
ATOM 2103 O O . ALA A 1 281 ? 10.391 20.054 3.153 1.00 83.19 281 ALA A O 1
ATOM 2104 N N . GLY A 1 282 ? 10.808 18.597 1.497 1.00 81.19 282 GLY A N 1
ATOM 2105 C CA . GLY A 1 282 ? 11.407 17.557 2.332 1.00 81.19 282 GLY A CA 1
ATOM 2106 C C . GLY A 1 282 ? 10.396 16.650 3.033 1.00 81.19 282 GLY A C 1
ATOM 2107 O O . GLY A 1 282 ? 10.775 15.916 3.946 1.00 81.19 282 GLY A O 1
ATOM 2108 N N . GLU A 1 283 ? 9.118 16.680 2.644 1.00 88.38 283 GLU A N 1
ATOM 2109 C CA . GLU A 1 283 ? 8.123 15.771 3.211 1.00 88.38 283 GLU A CA 1
ATOM 2110 C C . GLU A 1 283 ? 8.374 14.334 2.735 1.00 88.38 283 GLU A C 1
ATOM 2112 O O . GLU A 1 283 ? 8.426 14.058 1.538 1.00 88.38 283 GLU A O 1
ATOM 2117 N N . ASN A 1 284 ? 8.495 13.400 3.683 1.00 89.94 284 ASN A N 1
ATOM 2118 C CA . ASN A 1 284 ? 8.528 11.968 3.399 1.00 89.94 284 ASN A CA 1
ATOM 2119 C C . ASN A 1 284 ? 7.140 11.368 3.658 1.00 89.94 284 ASN A C 1
ATOM 2121 O O . ASN A 1 284 ? 6.880 10.822 4.732 1.00 89.94 284 ASN A O 1
ATOM 2125 N N . THR A 1 285 ? 6.241 11.511 2.681 1.00 94.94 285 THR A N 1
ATOM 2126 C CA . THR A 1 285 ? 4.811 11.148 2.758 1.00 94.94 285 THR A CA 1
ATOM 2127 C C . THR A 1 285 ? 4.565 9.756 3.334 1.00 94.94 285 THR A C 1
ATOM 2129 O O . THR A 1 285 ? 3.664 9.557 4.149 1.00 94.94 285 THR A O 1
ATOM 2132 N N . TRP A 1 286 ? 5.407 8.801 2.944 1.00 95.31 286 TRP A N 1
ATOM 2133 C CA . TRP A 1 286 ? 5.292 7.386 3.296 1.00 95.31 286 TRP A CA 1
ATOM 2134 C C . TRP A 1 286 ? 6.370 6.926 4.293 1.00 95.31 286 TRP A C 1
ATOM 2136 O O . TRP A 1 286 ? 6.543 5.730 4.528 1.00 95.31 286 TRP A O 1
ATOM 2146 N N . GLY A 1 287 ? 7.090 7.883 4.886 1.00 93.12 287 GLY A N 1
ATOM 2147 C CA . GLY A 1 287 ? 8.267 7.673 5.730 1.00 93.12 287 GLY A CA 1
ATOM 2148 C C . GLY A 1 287 ? 7.996 7.270 7.169 1.00 93.12 287 GLY A C 1
ATOM 2149 O O . GLY A 1 287 ? 8.908 6.836 7.865 1.00 93.12 287 GLY A O 1
ATOM 2150 N N . SER A 1 288 ? 6.755 7.385 7.630 1.00 91.69 288 SER A N 1
ATOM 2151 C CA . SER A 1 288 ? 6.355 6.944 8.962 1.00 91.69 288 SER A CA 1
ATOM 2152 C C . SER A 1 288 ? 4.866 6.612 9.010 1.00 91.69 288 SER A C 1
ATOM 2154 O O . SER A 1 288 ? 4.142 6.748 8.020 1.00 91.69 288 SER A O 1
ATOM 2156 N N . LEU A 1 289 ? 4.417 6.125 10.165 1.00 90.44 289 LEU A N 1
ATOM 2157 C CA . LEU A 1 289 ? 3.004 5.906 10.447 1.00 90.44 289 LEU A CA 1
ATOM 2158 C C . LEU A 1 289 ? 2.322 7.231 10.821 1.00 90.44 289 LEU A C 1
ATOM 2160 O O . LEU A 1 289 ? 2.911 8.033 11.552 1.00 90.44 289 LEU A O 1
ATOM 2164 N N . PRO A 1 290 ? 1.064 7.459 10.406 1.00 89.25 290 PRO A N 1
ATOM 2165 C CA . PRO A 1 290 ? 0.324 8.639 10.826 1.00 89.25 290 PRO A CA 1
ATOM 2166 C C . PRO A 1 290 ? 0.052 8.620 12.332 1.00 89.25 290 PRO A C 1
ATOM 2168 O O . PRO A 1 290 ? -0.106 7.566 12.952 1.00 89.25 290 PRO A O 1
ATOM 2171 N N . VAL A 1 291 ? -0.123 9.805 12.920 1.00 83.06 291 VAL A N 1
ATOM 2172 C CA . VAL A 1 291 ? -0.395 9.971 14.364 1.00 83.06 291 VAL A CA 1
ATOM 2173 C C . VAL A 1 291 ? -1.656 9.240 14.847 1.00 83.06 291 VAL A C 1
ATOM 2175 O O . VAL A 1 291 ? -1.807 8.965 16.035 1.00 83.06 291 VAL A O 1
ATOM 2178 N N . TYR A 1 292 ? -2.573 8.911 13.935 1.00 85.12 292 TYR A N 1
ATOM 2179 C CA . TYR A 1 292 ? -3.808 8.175 14.204 1.00 85.12 292 TYR A CA 1
ATOM 2180 C C . TYR A 1 292 ? -3.790 6.729 13.687 1.00 85.12 292 TYR A C 1
ATOM 2182 O O . TYR A 1 292 ? -4.858 6.121 13.621 1.00 85.12 292 TYR A O 1
ATOM 2190 N N . TRP A 1 293 ? -2.627 6.154 13.356 1.00 89.12 293 TRP A N 1
ATOM 2191 C CA . TRP A 1 293 ? -2.490 4.806 12.779 1.00 89.12 293 TRP A CA 1
ATOM 2192 C C . TRP A 1 293 ? -3.354 3.741 13.468 1.00 89.12 293 TRP A C 1
ATOM 2194 O O . TRP A 1 293 ? -4.129 3.035 12.827 1.00 89.12 293 TRP A O 1
ATOM 2204 N N . ALA A 1 294 ? -3.307 3.672 14.801 1.00 82.62 294 ALA A N 1
ATOM 2205 C CA . ALA A 1 294 ? -4.107 2.709 15.558 1.00 82.62 294 ALA A CA 1
ATOM 2206 C C . ALA A 1 294 ? -5.624 2.885 15.340 1.00 82.62 294 ALA A C 1
ATOM 2208 O O . ALA A 1 294 ? -6.366 1.905 15.299 1.00 82.62 294 ALA A O 1
ATOM 2209 N N . SER A 1 295 ? -6.086 4.131 15.193 1.00 81.62 295 SER A N 1
ATOM 2210 C CA . SER A 1 295 ? -7.489 4.433 14.887 1.00 81.62 295 SER A CA 1
ATOM 2211 C C . SER A 1 295 ? -7.845 4.102 13.443 1.00 81.62 295 SER A C 1
ATOM 2213 O O . SER A 1 295 ? -8.971 3.692 13.187 1.00 81.62 295 SER A O 1
ATOM 2215 N N . GLU A 1 296 ? -6.915 4.278 12.510 1.00 86.88 296 GLU A N 1
ATOM 2216 C CA . GLU A 1 296 ? -7.113 3.931 11.105 1.00 86.88 296 GLU A CA 1
ATOM 2217 C C . GLU A 1 296 ? -7.252 2.420 10.922 1.00 86.88 296 GLU A C 1
ATOM 2219 O O . GLU A 1 296 ? -8.254 1.968 10.372 1.00 86.88 296 GLU A O 1
ATOM 2224 N N . VAL A 1 297 ? -6.327 1.628 11.473 1.00 85.94 297 VAL A N 1
ATOM 2225 C CA . VAL A 1 297 ? -6.403 0.157 11.452 1.00 85.94 297 VAL A CA 1
ATOM 2226 C C . VAL A 1 297 ? -7.726 -0.332 12.038 1.00 85.94 297 VAL A C 1
ATOM 2228 O O . VAL A 1 297 ? -8.423 -1.138 11.419 1.00 85.94 297 VAL A O 1
ATOM 2231 N N . GLN A 1 298 ? -8.106 0.196 13.206 1.00 76.94 298 GLN A N 1
ATOM 2232 C CA . GLN A 1 298 ? -9.383 -0.109 13.851 1.00 76.94 298 GLN A CA 1
ATOM 2233 C C . GLN A 1 298 ? -10.563 0.234 12.935 1.00 76.94 298 GLN A C 1
ATOM 2235 O O . GLN A 1 298 ? -11.468 -0.584 12.742 1.00 76.94 298 GLN A O 1
ATOM 2240 N N . GLN A 1 299 ? -10.535 1.428 12.339 1.00 80.44 299 GLN A N 1
ATOM 2241 C CA . GLN A 1 299 ? -11.592 1.891 11.460 1.00 80.44 299 GLN A CA 1
ATOM 2242 C C . GLN A 1 299 ? -11.697 1.019 10.212 1.00 80.44 299 GLN A C 1
ATOM 2244 O O . GLN A 1 299 ? -12.823 0.703 9.854 1.00 80.44 299 GLN A O 1
ATOM 2249 N N . ILE A 1 300 ? -10.591 0.597 9.587 1.00 86.25 300 ILE A N 1
ATOM 2250 C CA . ILE A 1 300 ? -10.551 -0.223 8.361 1.00 86.25 300 ILE A CA 1
ATOM 2251 C C . ILE A 1 300 ? -10.996 -1.661 8.625 1.00 86.25 300 ILE A C 1
ATOM 2253 O O . ILE A 1 300 ? -11.863 -2.172 7.917 1.00 86.25 300 ILE A O 1
ATOM 2257 N N . GLN A 1 301 ? -10.481 -2.303 9.674 1.00 78.75 301 GLN A N 1
ATOM 2258 C CA . GLN A 1 301 ? -10.765 -3.715 9.950 1.00 78.75 301 GLN A CA 1
ATOM 2259 C C . GLN A 1 301 ? -12.183 -3.962 10.489 1.00 78.75 301 GLN A C 1
ATOM 2261 O O . GLN A 1 301 ? -12.573 -5.106 10.701 1.00 78.75 301 GLN A O 1
ATOM 2266 N N . GLY A 1 302 ? -12.970 -2.902 10.715 1.00 56.38 302 GLY A N 1
ATOM 2267 C CA . GLY A 1 302 ? -14.348 -3.028 11.204 1.00 56.38 302 GLY A CA 1
ATOM 2268 C C . GLY A 1 302 ? -14.412 -3.584 12.625 1.00 56.38 302 GLY A C 1
ATOM 2269 O O . GLY A 1 302 ? -15.471 -4.004 13.089 1.00 56.38 302 GLY A O 1
ATOM 2270 N N . VAL A 1 303 ? -13.277 -3.568 13.324 1.00 41.66 303 VAL A N 1
ATOM 2271 C CA . VAL A 1 303 ? -13.193 -3.894 14.735 1.00 41.66 303 VAL A CA 1
ATOM 2272 C C . VAL A 1 303 ? -13.895 -2.750 15.460 1.00 41.66 303 VAL A C 1
ATOM 2274 O O . VAL A 1 303 ? -13.352 -1.649 15.572 1.00 41.66 303 VAL A O 1
ATOM 2277 N N . ALA A 1 304 ? -15.134 -2.993 15.915 1.00 32.69 304 ALA A N 1
ATOM 2278 C CA . ALA A 1 304 ? -15.826 -2.118 16.866 1.00 32.69 304 ALA A CA 1
ATOM 2279 C C . ALA A 1 304 ? -14.823 -1.719 17.949 1.00 32.69 304 ALA A C 1
ATOM 2281 O O . ALA A 1 304 ? -14.082 -2.608 18.361 1.00 32.69 304 ALA A O 1
ATOM 2282 N N . PRO A 1 305 ? -14.749 -0.445 18.371 1.00 32.28 305 PRO A N 1
ATOM 2283 C CA . PRO A 1 305 ? -13.551 0.141 18.947 1.00 32.28 305 PRO A CA 1
ATOM 2284 C C . PRO A 1 305 ? -12.940 -0.697 20.074 1.00 32.28 305 PRO A C 1
ATOM 2286 O O . PRO A 1 305 ? -13.234 -0.517 21.250 1.00 32.28 305 PRO A O 1
ATOM 2289 N N . GLY A 1 306 ? -12.067 -1.626 19.696 1.00 30.61 306 GLY A N 1
ATOM 2290 C CA . GLY A 1 306 ? -11.155 -2.307 20.580 1.00 30.61 306 GLY A CA 1
ATOM 2291 C C . GLY A 1 306 ? -9.967 -1.383 20.669 1.00 30.61 306 GLY A C 1
ATOM 2292 O O . GLY A 1 306 ? -9.251 -1.219 19.681 1.00 30.61 306 GLY A O 1
ATOM 2293 N N . LEU A 1 307 ? -9.820 -0.696 21.801 1.00 32.06 307 LEU A N 1
ATOM 2294 C CA . LEU A 1 307 ? -8.612 0.064 22.088 1.00 32.06 307 LEU A CA 1
ATOM 2295 C C . LEU A 1 307 ? -7.386 -0.799 21.759 1.00 32.06 307 LEU A C 1
ATOM 2297 O O . LEU A 1 307 ? -7.242 -1.907 22.277 1.00 32.06 307 LEU A O 1
ATOM 2301 N N . ASN A 1 308 ? -6.500 -0.277 20.916 1.00 32.28 308 ASN A N 1
ATOM 2302 C CA . ASN A 1 308 ? -5.127 -0.746 20.851 1.00 32.28 308 ASN A CA 1
ATOM 2303 C C . ASN A 1 308 ? -4.420 -0.177 22.088 1.00 32.28 308 ASN A C 1
ATOM 2305 O O . ASN A 1 308 ? -4.131 1.015 22.147 1.00 32.28 308 ASN A O 1
ATOM 2309 N N . TRP A 1 309 ? -4.220 -1.014 23.105 1.00 33.91 309 TRP A N 1
ATOM 2310 C CA . TRP A 1 309 ? -3.636 -0.619 24.391 1.00 33.91 309 TRP A CA 1
ATOM 2311 C C . TRP A 1 309 ? -2.100 -0.475 24.358 1.00 33.91 309 TRP A C 1
ATOM 2313 O O . TRP A 1 309 ? -1.488 -0.305 25.410 1.00 33.91 309 TRP A O 1
ATOM 2323 N N . GLY A 1 310 ? -1.457 -0.553 23.183 1.00 29.80 310 GLY A N 1
ATOM 2324 C CA . GLY A 1 310 ? 0.003 -0.645 23.087 1.00 29.80 310 GLY A CA 1
ATOM 2325 C C . GLY A 1 310 ? 0.550 -1.892 23.800 1.00 29.80 310 GLY A C 1
ATOM 2326 O O . GLY A 1 310 ? -0.205 -2.731 24.303 1.00 29.80 310 GLY A O 1
ATOM 2327 N N . SER A 1 311 ? 1.875 -2.042 23.870 1.00 31.34 311 SER A N 1
ATOM 2328 C CA . SER A 1 311 ? 2.467 -2.984 24.821 1.00 31.34 311 SER A CA 1
ATOM 2329 C C . SER A 1 311 ? 2.297 -2.408 26.227 1.00 31.34 311 SER A C 1
ATOM 2331 O O . SER A 1 311 ? 3.133 -1.664 26.734 1.00 31.34 311 SER A O 1
ATOM 2333 N N . MET A 1 312 ? 1.189 -2.734 26.892 1.00 31.00 312 MET A N 1
ATOM 2334 C CA . MET A 1 312 ? 1.139 -2.518 28.330 1.00 31.00 312 MET A CA 1
ATOM 2335 C C . MET A 1 312 ? 2.182 -3.448 28.957 1.00 31.00 312 MET A C 1
ATOM 2337 O O . MET A 1 312 ? 1.994 -4.660 29.031 1.00 31.00 312 MET A O 1
ATOM 2341 N N . THR A 1 313 ? 3.293 -2.887 29.430 1.00 31.64 313 THR A N 1
ATOM 2342 C CA . THR A 1 313 ? 4.247 -3.577 30.316 1.00 31.64 313 THR A CA 1
ATOM 2343 C C . THR A 1 313 ? 3.608 -3.988 31.647 1.00 31.64 313 THR A C 1
ATOM 2345 O O . THR A 1 313 ? 4.236 -4.697 32.429 1.00 31.64 313 THR A O 1
ATOM 2348 N N . LYS A 1 314 ? 2.357 -3.580 31.897 1.00 31.97 314 LYS A N 1
ATOM 2349 C CA . LYS A 1 314 ? 1.589 -3.867 33.107 1.00 31.97 314 LYS A CA 1
ATOM 2350 C C . LYS A 1 314 ? 0.295 -4.601 32.789 1.00 31.97 314 LYS A C 1
ATOM 2352 O O . LYS A 1 314 ? -0.383 -4.304 31.806 1.00 31.97 314 LYS A O 1
ATOM 2357 N N . LYS A 1 315 ? -0.017 -5.604 33.607 1.00 34.91 315 LYS A N 1
ATOM 2358 C CA . LYS A 1 315 ? -1.120 -6.544 33.386 1.00 34.91 315 LYS A CA 1
ATOM 2359 C C . LYS A 1 315 ? -2.361 -6.041 34.123 1.00 34.91 315 LYS A C 1
ATOM 2361 O O . LYS A 1 315 ? -2.277 -5.502 35.221 1.00 34.91 315 LYS A O 1
ATOM 2366 N N . LEU A 1 316 ? -3.543 -6.282 33.560 1.00 38.94 316 LEU A N 1
ATOM 2367 C CA . LEU A 1 316 ? -4.783 -6.220 34.336 1.00 38.94 316 LEU A CA 1
ATOM 2368 C C . LEU A 1 316 ? -4.866 -7.503 35.172 1.00 38.94 316 LEU A C 1
ATOM 2370 O O . LEU A 1 316 ? -5.225 -8.556 34.647 1.00 38.94 316 LEU A O 1
ATOM 2374 N N . ALA A 1 317 ? -4.483 -7.422 36.445 1.00 32.28 317 ALA A N 1
ATOM 2375 C CA . ALA A 1 317 ? -4.552 -8.528 37.392 1.00 32.28 317 ALA A CA 1
ATOM 2376 C C . ALA A 1 317 ? -5.396 -8.121 38.605 1.00 32.28 317 ALA A C 1
ATOM 2378 O O . ALA A 1 317 ? -5.089 -7.153 39.293 1.00 32.28 317 ALA A O 1
ATOM 2379 N N . ASN A 1 318 ? -6.450 -8.886 38.888 1.00 33.94 318 ASN A N 1
ATOM 2380 C CA . ASN A 1 318 ? -7.091 -8.861 40.197 1.00 33.94 318 ASN A CA 1
ATOM 2381 C C . ASN A 1 318 ? -6.362 -9.874 41.087 1.00 33.94 318 ASN A C 1
ATOM 2383 O O . ASN A 1 318 ? -6.404 -11.077 40.822 1.00 33.94 318 ASN A O 1
ATOM 2387 N N . TYR A 1 319 ? -5.722 -9.386 42.150 1.00 30.61 319 TYR A N 1
ATOM 2388 C CA . TYR A 1 319 ? -4.920 -10.202 43.068 1.00 30.61 319 TYR A CA 1
ATOM 2389 C C . TYR A 1 319 ? -5.746 -11.227 43.873 1.00 30.61 319 TYR A C 1
ATOM 2391 O O . TYR A 1 319 ? -5.187 -12.097 44.529 1.00 30.61 319 TYR A O 1
ATOM 2399 N N . SER A 1 320 ? -7.080 -11.156 43.806 1.00 34.38 320 SER A N 1
ATOM 2400 C CA . SER A 1 320 ? -8.005 -12.057 44.504 1.00 34.38 320 SER A CA 1
ATOM 2401 C C . SER A 1 320 ? -8.808 -12.993 43.609 1.00 34.38 320 SER A C 1
ATOM 2403 O O . SER A 1 320 ? -9.485 -13.873 44.129 1.00 34.38 320 SER A O 1
ATOM 2405 N N . SER A 1 321 ? -8.756 -12.832 42.282 1.00 38.34 321 SER A N 1
ATOM 2406 C CA . SER A 1 321 ? -9.597 -13.634 41.386 1.00 38.34 321 SER A CA 1
ATOM 2407 C C . SER A 1 321 ? -8.839 -14.441 40.345 1.00 38.34 321 SER A C 1
ATOM 2409 O O . SER A 1 321 ? -9.495 -15.011 39.482 1.00 38.34 321 SER A O 1
ATOM 2411 N N . TYR A 1 322 ? -7.501 -14.515 40.395 1.00 39.03 322 TYR A N 1
ATOM 2412 C CA . TYR A 1 322 ? -6.740 -15.425 39.521 1.00 39.03 322 TYR A CA 1
ATOM 2413 C C . TYR A 1 322 ? -7.197 -15.318 38.041 1.00 39.03 322 TYR A C 1
ATOM 2415 O O . TYR A 1 322 ? -7.340 -16.299 37.314 1.00 39.03 322 TYR A O 1
ATOM 2423 N N . LEU A 1 323 ? -7.475 -14.083 37.610 1.00 38.34 323 LEU A N 1
ATOM 2424 C CA . LEU A 1 323 ? -7.971 -13.744 36.281 1.00 38.34 323 LEU A CA 1
ATOM 2425 C C . LEU A 1 323 ? -6.911 -12.923 35.568 1.00 38.34 323 LEU A C 1
ATOM 2427 O O . LEU A 1 323 ? -6.536 -11.847 36.033 1.00 38.34 323 LEU A O 1
ATOM 2431 N N . CYS A 1 324 ? -6.489 -13.419 34.412 1.00 39.28 324 CYS A N 1
ATOM 2432 C CA . CYS A 1 324 ? -5.696 -12.669 33.454 1.00 39.28 324 CYS A CA 1
ATOM 2433 C C . CYS A 1 324 ? -6.561 -12.439 32.212 1.00 39.28 324 CYS A C 1
ATOM 2435 O O . CYS A 1 324 ? -7.073 -13.397 31.626 1.00 39.28 324 CYS A O 1
ATOM 2437 N N . LEU A 1 325 ? -6.709 -11.180 31.797 1.00 41.00 325 LEU A N 1
ATOM 2438 C CA . LEU A 1 325 ? -7.207 -10.853 30.463 1.00 41.00 325 LEU A CA 1
ATOM 2439 C C . LEU A 1 325 ? -6.016 -10.890 29.505 1.00 41.00 325 LEU A C 1
ATOM 2441 O O . LEU A 1 325 ? -5.100 -10.075 29.623 1.00 41.00 325 LEU A O 1
ATOM 2445 N N . ARG A 1 326 ? -6.008 -11.844 28.570 1.00 39.03 326 ARG A N 1
ATOM 2446 C CA . ARG A 1 326 ? -5.040 -11.853 27.468 1.00 39.03 326 ARG A CA 1
ATOM 2447 C C . ARG A 1 326 ? -5.708 -11.244 26.241 1.00 39.03 326 ARG A C 1
ATOM 2449 O O . ARG A 1 326 ? -6.728 -11.742 25.775 1.00 39.03 326 ARG A O 1
ATOM 2456 N N . GLY A 1 327 ? -5.113 -10.179 25.711 1.00 36.44 327 GLY A N 1
ATOM 2457 C CA . GLY A 1 327 ? -5.451 -9.690 24.379 1.00 36.44 327 GLY A CA 1
ATOM 2458 C C . GLY A 1 327 ? -4.820 -10.599 23.328 1.00 36.44 327 GLY A C 1
ATOM 2459 O O . GLY A 1 327 ? -3.596 -10.704 23.266 1.00 36.44 327 GLY A O 1
ATOM 2460 N N . THR A 1 328 ? -5.634 -11.262 22.509 1.00 32.03 328 THR A N 1
ATOM 2461 C CA . THR A 1 328 ? -5.185 -12.052 21.342 1.00 32.03 328 THR A CA 1
ATOM 2462 C C . THR A 1 328 ? -5.571 -11.363 20.032 1.00 32.03 328 THR A C 1
ATOM 2464 O O . THR A 1 328 ? -5.995 -11.992 19.067 1.00 32.03 328 THR A O 1
ATOM 2467 N N . GLY A 1 329 ? -5.436 -10.034 19.993 1.00 35.34 329 GLY A N 1
ATOM 2468 C CA . GLY A 1 329 ? -5.625 -9.204 18.797 1.00 35.34 329 GLY A CA 1
ATOM 2469 C C . GLY A 1 329 ? -7.076 -9.029 18.333 1.00 35.34 329 GLY A C 1
ATOM 2470 O O . GLY A 1 329 ? -7.432 -7.947 17.890 1.00 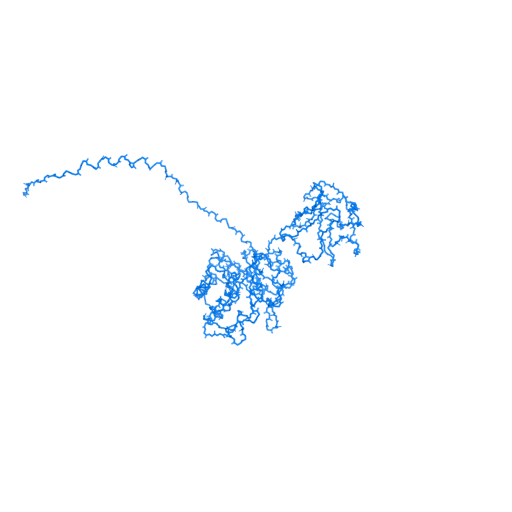35.34 329 GLY A O 1
ATOM 2471 N N . THR A 1 330 ? -7.935 -10.041 18.471 1.00 29.59 330 THR A N 1
ATOM 2472 C CA . THR A 1 330 ? -9.326 -10.022 17.966 1.00 29.59 330 THR A CA 1
ATOM 2473 C C . THR A 1 330 ? -10.376 -10.393 19.017 1.00 29.59 330 THR A C 1
ATOM 2475 O O . THR A 1 330 ? -11.573 -10.269 18.766 1.00 29.59 330 THR A O 1
ATOM 2478 N N . ARG A 1 331 ? -9.954 -10.807 20.219 1.00 30.56 331 ARG A N 1
ATOM 2479 C CA . ARG A 1 331 ? -10.828 -11.184 21.335 1.00 30.56 331 ARG A CA 1
ATOM 2480 C C . ARG A 1 331 ? -10.153 -10.886 22.680 1.00 30.56 331 ARG A C 1
ATOM 2482 O O . ARG A 1 331 ? -8.928 -10.931 22.799 1.00 30.56 331 ARG A O 1
ATOM 2489 N N . LEU A 1 332 ? -10.968 -10.574 23.690 1.00 38.12 332 LEU A N 1
ATOM 2490 C CA . LEU A 1 332 ? -10.589 -10.691 25.099 1.00 38.12 332 LEU A CA 1
ATOM 2491 C C . LEU A 1 332 ? -10.842 -12.139 25.515 1.00 38.12 332 LEU A C 1
ATOM 2493 O O . LEU A 1 332 ? -11.998 -12.533 25.689 1.00 38.12 332 LEU A O 1
ATOM 2497 N N . ASP A 1 333 ? -9.779 -12.928 25.647 1.00 35.84 333 ASP A N 1
ATOM 2498 C CA . ASP A 1 333 ? -9.889 -14.277 26.191 1.00 35.84 333 ASP A CA 1
ATOM 2499 C C . ASP A 1 333 ? -9.618 -14.251 27.695 1.00 35.84 333 ASP A C 1
ATOM 2501 O O . ASP A 1 333 ? -8.576 -13.790 28.174 1.00 35.84 333 ASP A O 1
ATOM 2505 N N . GLN A 1 334 ? -10.592 -14.767 28.439 1.00 37.28 334 GLN A N 1
ATOM 2506 C CA . GLN A 1 334 ? -10.442 -15.117 29.839 1.00 37.28 334 GLN A CA 1
ATOM 2507 C C . GLN A 1 334 ? -9.631 -16.415 29.919 1.00 37.28 334 GLN A C 1
ATOM 2509 O O . GLN A 1 334 ? -10.061 -17.439 29.392 1.00 37.28 334 GLN A O 1
ATOM 2514 N N . GLN A 1 335 ? -8.485 -16.400 30.601 1.00 37.06 335 GLN A N 1
ATOM 2515 C CA . GLN A 1 335 ? -7.817 -17.640 31.007 1.00 37.06 335 GLN A CA 1
ATOM 2516 C C . GLN A 1 335 ? -8.100 -17.936 32.481 1.00 37.06 335 GLN A C 1
ATOM 2518 O O . GLN A 1 335 ? -8.161 -17.024 33.306 1.00 37.06 335 GLN A O 1
ATOM 2523 N N . SER A 1 336 ? -8.284 -19.220 32.803 1.00 36.00 336 SER A N 1
ATOM 2524 C CA . SER A 1 336 ? -8.352 -19.688 34.186 1.00 36.00 336 SER A CA 1
ATOM 2525 C C . SER A 1 336 ? -6.938 -19.709 34.756 1.00 36.00 336 SER A C 1
ATOM 2527 O O . SER A 1 336 ? -6.120 -20.514 34.317 1.00 36.00 336 SER A O 1
ATOM 2529 N N . CYS A 1 337 ? -6.659 -18.895 35.772 1.00 41.78 337 CYS A N 1
ATOM 2530 C CA . CYS A 1 337 ? -5.797 -19.389 36.839 1.00 41.78 337 CYS A CA 1
ATOM 2531 C C . CYS A 1 337 ? -6.699 -20.192 37.800 1.00 41.78 337 CYS A C 1
ATOM 2533 O O . CYS A 1 337 ? -7.928 -20.068 37.775 1.00 41.78 337 CYS A O 1
ATOM 2535 N N . ALA A 1 338 ? -6.127 -21.156 38.510 1.00 32.06 338 ALA A N 1
ATOM 2536 C CA . ALA A 1 338 ? -6.891 -22.241 39.112 1.00 32.06 338 ALA A CA 1
ATOM 2537 C C . ALA A 1 338 ? -7.889 -21.754 40.192 1.00 32.06 338 ALA A C 1
ATOM 2539 O O . ALA A 1 338 ? -7.500 -21.362 41.286 1.00 32.06 338 ALA A O 1
ATOM 2540 N N . SER A 1 339 ? -9.182 -21.894 39.878 1.00 39.97 339 SER A N 1
ATOM 2541 C CA . SER A 1 339 ? -10.374 -21.863 40.748 1.00 39.97 339 SER A CA 1
ATOM 2542 C C . SER A 1 339 ? -11.053 -20.517 41.109 1.00 39.97 339 SER A C 1
ATOM 2544 O O . SER A 1 339 ? -10.467 -19.598 41.670 1.00 39.97 339 SER A O 1
ATOM 2546 N N . THR A 1 340 ? -12.382 -20.531 40.890 1.00 33.94 340 THR A N 1
ATOM 2547 C CA . THR A 1 340 ? -13.485 -19.642 41.338 1.00 33.94 340 THR A CA 1
ATOM 2548 C C . THR A 1 340 ? -13.912 -18.441 40.466 1.00 33.94 340 THR A C 1
ATOM 2550 O O . THR A 1 340 ? -13.178 -17.907 39.646 1.00 33.94 340 THR A O 1
ATOM 2553 N N . THR A 1 341 ? -15.214 -18.137 40.574 1.00 44.19 341 THR A N 1
ATOM 2554 C CA . THR A 1 341 ? -16.126 -17.416 39.659 1.00 44.19 341 THR A CA 1
ATOM 2555 C C . THR A 1 341 ? -15.666 -16.042 39.171 1.00 44.19 341 THR A C 1
ATOM 2557 O O . THR A 1 341 ? -15.481 -15.117 39.960 1.00 44.19 341 THR A O 1
ATOM 2560 N N . ALA A 1 342 ? -15.605 -15.894 37.848 1.00 46.94 342 ALA A N 1
ATOM 2561 C CA . ALA A 1 342 ? -15.152 -14.694 37.162 1.00 46.94 342 ALA A CA 1
ATOM 2562 C C . ALA A 1 342 ? -16.262 -13.682 36.865 1.00 46.94 342 ALA A C 1
ATOM 2564 O O . ALA A 1 342 ? -17.383 -14.044 36.498 1.00 46.94 342 ALA A O 1
ATOM 2565 N N . TRP A 1 343 ? -15.905 -12.404 36.938 1.00 47.56 343 TRP A N 1
ATOM 2566 C CA . TRP A 1 343 ? -16.644 -11.318 36.309 1.00 47.56 343 TRP A CA 1
ATOM 2567 C C . TRP A 1 343 ? -16.153 -11.115 34.867 1.00 47.56 343 TRP A C 1
ATOM 2569 O O . TRP A 1 343 ? -14.988 -11.361 34.561 1.00 47.56 343 TRP A O 1
ATOM 2579 N N . THR A 1 344 ? -17.036 -10.685 33.965 1.00 53.22 344 THR A N 1
ATOM 2580 C CA . THR A 1 344 ? -16.727 -10.473 32.539 1.00 53.22 344 THR A CA 1
ATOM 2581 C C . THR A 1 344 ? -17.153 -9.082 32.099 1.00 53.22 344 THR A C 1
ATOM 2583 O O . THR A 1 344 ? -18.236 -8.640 32.477 1.00 53.22 344 THR A O 1
ATOM 2586 N N . LEU A 1 345 ? -16.370 -8.422 31.247 1.00 59.78 345 LEU A N 1
ATOM 2587 C CA . LEU A 1 345 ? -16.788 -7.187 30.587 1.00 59.78 345 LEU A CA 1
ATOM 2588 C C . LEU A 1 345 ? -17.406 -7.524 29.228 1.00 59.78 345 LEU A C 1
ATOM 2590 O O . LEU A 1 345 ? -16.736 -8.097 28.372 1.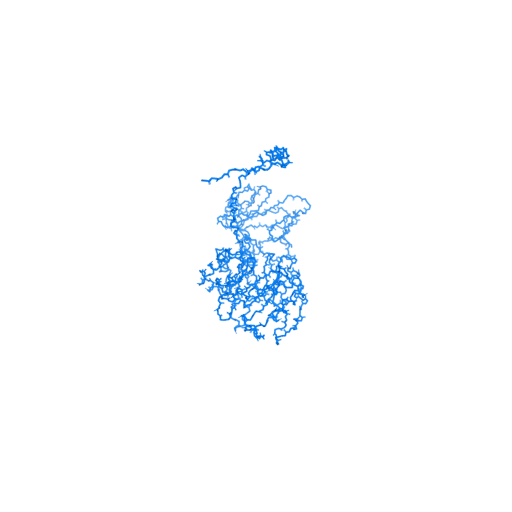00 59.78 345 LEU A O 1
ATOM 2594 N N . THR A 1 346 ? -18.672 -7.177 29.012 1.00 64.06 346 THR A N 1
ATOM 2595 C CA . THR A 1 346 ? -19.330 -7.368 27.712 1.00 64.06 346 THR A CA 1
ATOM 2596 C C . THR A 1 346 ? -19.634 -6.031 27.068 1.00 64.06 346 THR A C 1
ATOM 2598 O O . THR A 1 346 ? -20.219 -5.159 27.709 1.00 64.06 346 THR A O 1
ATOM 2601 N N . VAL A 1 347 ? -19.277 -5.882 25.795 1.00 69.38 347 VAL A N 1
ATOM 2602 C CA . VAL A 1 347 ? -19.649 -4.709 24.999 1.00 69.38 347 VAL A CA 1
ATOM 2603 C C . VAL A 1 347 ? -21.108 -4.843 24.564 1.00 69.38 347 VAL A C 1
ATOM 2605 O O . VAL A 1 347 ? -21.540 -5.916 24.151 1.00 69.38 347 VAL A O 1
ATOM 2608 N N . GLN A 1 348 ? -21.864 -3.759 24.679 1.00 70.25 348 GLN A N 1
ATOM 2609 C CA . GLN A 1 348 ? -23.232 -3.605 24.200 1.00 70.25 348 GLN A CA 1
ATOM 2610 C C . GLN A 1 348 ? -23.296 -2.379 23.297 1.00 70.25 348 GLN A C 1
ATOM 2612 O O . GLN A 1 348 ? -22.847 -1.299 23.678 1.00 70.25 348 GLN A O 1
ATOM 2617 N N . THR A 1 349 ? -23.867 -2.531 22.108 1.00 65.56 349 THR A N 1
ATOM 2618 C CA . THR A 1 349 ? -24.093 -1.405 21.200 1.00 65.56 349 THR A CA 1
ATOM 2619 C C . THR A 1 349 ? -25.494 -0.860 21.424 1.00 65.56 349 THR A C 1
ATOM 2621 O O . THR A 1 349 ? -26.474 -1.574 21.224 1.00 65.56 349 THR A O 1
ATOM 2624 N N . VAL A 1 350 ? -25.604 0.413 21.802 1.00 69.75 350 VAL A N 1
ATOM 2625 C CA . VAL A 1 350 ? -26.895 1.093 21.954 1.00 69.75 350 VAL A CA 1
ATOM 2626 C C . VAL A 1 350 ? -26.904 2.344 21.100 1.00 69.75 350 VAL A C 1
ATOM 2628 O O . VAL A 1 350 ? -26.047 3.210 21.260 1.00 69.75 350 VAL A O 1
ATOM 2631 N N . SER A 1 351 ? -27.865 2.427 20.178 1.00 76.88 351 SER A N 1
ATOM 2632 C CA . SER A 1 351 ? -27.982 3.538 19.221 1.00 76.88 351 SER A CA 1
ATOM 2633 C C . SER A 1 351 ? -26.670 3.826 18.473 1.00 76.88 351 SER A C 1
ATOM 2635 O O . SER A 1 351 ? -26.299 4.977 18.271 1.00 76.88 351 SER A O 1
ATOM 2637 N N . GLY A 1 352 ? -25.937 2.768 18.107 1.00 62.50 352 GLY A N 1
ATOM 2638 C CA . GLY A 1 352 ? -24.659 2.864 17.393 1.00 62.50 352 GLY A CA 1
ATOM 2639 C C . GLY A 1 352 ? -23.436 3.192 18.260 1.00 62.50 352 GLY A C 1
ATOM 2640 O O . GLY A 1 352 ? -22.325 3.194 17.738 1.00 62.50 352 GLY A O 1
ATOM 2641 N N . LEU A 1 353 ? -23.599 3.420 19.568 1.00 58.69 353 LEU A N 1
ATOM 2642 C CA . LEU A 1 353 ? -22.495 3.716 20.487 1.00 58.69 353 LEU A CA 1
ATOM 2643 C C . LEU A 1 353 ? -22.131 2.498 21.356 1.00 58.69 353 LEU A C 1
ATOM 2645 O O . LEU A 1 353 ? -23.033 1.787 21.812 1.00 58.69 353 LEU A O 1
ATOM 2649 N N . PRO A 1 354 ? -20.831 2.240 21.604 1.00 67.94 354 PRO A N 1
ATOM 2650 C CA . PRO A 1 354 ? -20.387 1.146 22.458 1.00 67.94 354 PRO A CA 1
ATOM 2651 C C . PRO A 1 354 ? -20.499 1.518 23.942 1.00 67.94 354 PRO A C 1
ATOM 2653 O O . PRO A 1 354 ? -19.984 2.541 24.392 1.00 67.94 354 PRO A O 1
ATOM 2656 N N . TYR A 1 355 ? -21.116 0.631 24.711 1.00 74.50 355 TYR A N 1
ATOM 2657 C CA . TYR A 1 355 ? -21.146 0.649 26.167 1.00 74.50 355 TYR A CA 1
ATOM 2658 C C . TYR A 1 355 ? -20.604 -0.669 26.708 1.00 74.50 355 TYR A C 1
ATOM 2660 O O . TYR A 1 355 ? -20.652 -1.698 26.041 1.00 74.50 355 TYR A O 1
ATOM 2668 N N . TYR A 1 356 ? -20.110 -0.653 27.935 1.00 82.19 356 TYR A N 1
ATOM 2669 C CA . TYR A 1 356 ? -19.549 -1.815 28.603 1.00 82.19 356 TYR A CA 1
ATOM 2670 C C . TYR A 1 356 ? -20.448 -2.218 29.771 1.00 82.19 356 TYR A C 1
ATOM 2672 O O . TYR A 1 356 ? -20.939 -1.358 30.497 1.00 82.19 356 TYR A O 1
ATOM 2680 N N . GLN A 1 357 ? -20.663 -3.517 29.963 1.00 80.38 357 GLN A N 1
ATOM 2681 C CA . GLN A 1 357 ? -21.330 -4.067 31.144 1.00 80.38 357 GLN A CA 1
ATOM 2682 C C . GLN A 1 357 ? -20.347 -4.915 31.934 1.00 80.38 357 GLN A C 1
ATOM 2684 O O . GLN A 1 357 ? -19.743 -5.836 31.383 1.00 80.38 357 GLN A O 1
ATOM 2689 N N . VAL A 1 358 ? -20.222 -4.637 33.230 1.00 74.69 358 VAL A N 1
ATOM 2690 C CA . VAL A 1 358 ? -19.470 -5.482 34.163 1.00 74.69 358 VAL A CA 1
ATOM 2691 C C . VAL A 1 358 ? -20.415 -6.571 34.658 1.00 74.69 358 VAL A C 1
ATOM 2693 O O . VAL A 1 358 ? -21.387 -6.271 35.348 1.00 74.69 358 VAL A O 1
ATOM 2696 N N . ARG A 1 359 ? -20.169 -7.827 34.290 1.00 67.94 359 ARG A N 1
ATOM 2697 C CA . ARG A 1 359 ? -21.015 -8.971 34.655 1.00 67.94 359 ARG A CA 1
ATOM 2698 C C . ARG A 1 359 ? -20.368 -9.816 35.734 1.00 67.94 359 ARG A C 1
ATOM 2700 O O . ARG A 1 359 ? -19.160 -9.977 35.709 1.00 67.94 359 ARG A O 1
ATOM 2707 N N . TYR A 1 360 ? -21.168 -10.428 36.594 1.00 59.44 360 TYR A N 1
ATOM 2708 C CA . TYR A 1 360 ? -20.774 -11.497 37.509 1.00 59.44 360 TYR A CA 1
ATOM 2709 C C . TYR A 1 360 ? -21.827 -12.606 37.413 1.00 59.44 360 TYR A C 1
ATOM 2711 O O . TYR A 1 360 ? -22.986 -12.422 37.795 1.00 59.44 360 TYR A O 1
ATOM 2719 N N . GLY A 1 361 ? -21.461 -13.732 36.792 1.00 68.94 361 GLY A N 1
ATOM 2720 C CA . GLY A 1 361 ? -22.432 -14.749 36.382 1.00 68.94 361 GLY A CA 1
ATOM 2721 C C . GLY A 1 361 ? -23.503 -14.176 35.441 1.00 68.94 361 GLY A C 1
ATOM 2722 O O . GLY A 1 361 ? -23.196 -13.593 34.401 1.00 68.94 361 GLY A O 1
ATOM 2723 N N . ASN A 1 362 ? -24.780 -14.321 35.806 1.00 74.75 362 ASN A N 1
ATOM 2724 C CA . ASN A 1 362 ? -25.909 -13.776 35.041 1.00 74.75 362 ASN A CA 1
ATOM 2725 C C . ASN A 1 362 ? -26.317 -12.347 35.465 1.00 74.75 362 ASN A C 1
ATOM 2727 O O . ASN A 1 362 ? -27.302 -11.812 34.944 1.00 74.75 362 ASN A O 1
ATOM 2731 N N . LYS A 1 363 ? -25.578 -11.732 36.396 1.00 75.94 363 LYS A N 1
ATOM 2732 C CA . LYS A 1 363 ? -25.839 -10.388 36.918 1.00 75.94 363 LYS A CA 1
ATOM 2733 C C . LYS A 1 363 ? -24.896 -9.355 36.317 1.00 75.94 363 LYS A C 1
ATOM 2735 O O . LYS A 1 363 ? -23.792 -9.688 35.904 1.00 75.94 363 LYS A O 1
ATOM 2740 N N . CYS A 1 364 ? -25.339 -8.108 36.285 1.00 80.50 364 CYS A N 1
ATOM 2741 C CA . CYS A 1 364 ? -24.602 -6.943 35.827 1.00 80.50 364 CYS A CA 1
ATOM 2742 C C . CYS A 1 364 ? -24.525 -5.921 36.960 1.00 80.50 364 CYS A C 1
ATOM 2744 O O . CYS A 1 364 ? -25.505 -5.732 37.687 1.00 80.50 364 CYS A O 1
ATOM 2746 N N . ALA A 1 365 ? -23.375 -5.262 37.092 1.00 76.69 365 ALA A N 1
ATOM 2747 C CA . ALA A 1 365 ? -23.225 -4.120 37.976 1.00 76.69 365 ALA A CA 1
ATOM 2748 C C . ALA A 1 365 ? -24.181 -3.018 37.508 1.00 76.69 365 ALA A C 1
ATOM 2750 O O . ALA A 1 365 ? -24.132 -2.588 36.354 1.00 76.69 365 ALA A O 1
ATOM 2751 N N . ALA A 1 366 ? -25.068 -2.602 38.399 1.00 81.50 366 ALA A N 1
ATOM 2752 C CA . ALA A 1 366 ? -26.135 -1.660 38.143 1.00 81.50 366 ALA A CA 1
ATOM 2753 C C . ALA A 1 366 ? -26.069 -0.535 39.167 1.00 81.50 366 ALA A C 1
ATOM 2755 O O . ALA A 1 366 ? -26.053 -0.784 40.376 1.00 81.50 366 ALA A O 1
ATOM 2756 N N . GLN A 1 367 ? -26.087 0.696 38.676 1.00 83.12 367 GLN A N 1
ATOM 2757 C CA . GLN A 1 367 ? -26.290 1.861 39.514 1.00 83.12 367 GLN A CA 1
ATOM 2758 C C . GLN A 1 367 ? -27.801 2.097 39.677 1.00 83.12 367 GLN A C 1
ATOM 2760 O O . GLN A 1 367 ? -28.470 2.445 38.704 1.00 83.12 367 GLN A O 1
ATOM 2765 N N . PRO A 1 368 ? -28.379 1.875 40.868 1.00 76.25 368 PRO A N 1
ATOM 2766 C CA . PRO A 1 368 ? -29.832 1.815 41.024 1.00 76.25 368 PRO A CA 1
ATOM 2767 C C . PRO A 1 368 ? -30.523 3.173 40.821 1.00 76.25 368 PRO A C 1
ATOM 2769 O O . PRO A 1 368 ? -31.699 3.210 40.465 1.00 76.25 368 PRO A O 1
ATOM 2772 N N . SER A 1 369 ? -29.814 4.288 41.016 1.00 82.62 369 SER A N 1
ATOM 2773 C CA . SER A 1 369 ? -30.316 5.640 40.753 1.00 82.62 369 SER A CA 1
ATOM 2774 C C . SER A 1 369 ? -29.174 6.622 40.469 1.00 82.62 369 SER A C 1
ATOM 2776 O O . SER A 1 369 ? -28.034 6.373 40.850 1.00 82.62 369 SER A O 1
ATOM 2778 N N . VAL A 1 370 ? -29.487 7.761 39.839 1.00 74.88 370 VAL A N 1
ATOM 2779 C CA . VAL A 1 370 ? -28.512 8.797 39.425 1.00 74.88 370 VAL A CA 1
ATOM 2780 C C . VAL A 1 370 ? -27.693 9.371 40.591 1.00 74.88 370 VAL A C 1
ATOM 2782 O O . VAL A 1 370 ? -26.572 9.817 40.384 1.00 74.88 370 VAL A O 1
ATOM 2785 N N . GLY A 1 371 ? -28.223 9.334 41.817 1.00 70.44 371 GLY A N 1
ATOM 2786 C CA . GLY A 1 371 ? -27.527 9.795 43.024 1.00 70.44 371 GLY A CA 1
ATOM 2787 C C . GLY A 1 371 ? -26.922 8.679 43.877 1.00 70.44 371 GLY A C 1
ATOM 2788 O O . GLY A 1 371 ? -26.345 8.967 44.923 1.00 70.44 371 GLY A O 1
ATOM 2789 N N . SER A 1 372 ? -27.082 7.409 43.490 1.00 72.81 372 SER A N 1
ATOM 2790 C CA . SER A 1 372 ? -26.571 6.295 44.283 1.00 72.81 372 SER A CA 1
ATOM 2791 C C . SER A 1 372 ? -25.088 6.102 44.032 1.00 72.81 372 SER A C 1
ATOM 2793 O O . SER A 1 372 ? -24.683 5.856 42.897 1.00 72.81 372 SER A O 1
ATOM 2795 N N . THR A 1 373 ? -24.304 6.141 45.105 1.00 68.19 373 THR A N 1
ATOM 2796 C CA . THR A 1 373 ? -22.882 5.823 45.041 1.00 68.19 373 THR A CA 1
ATOM 2797 C C . THR A 1 373 ? -22.596 4.333 45.180 1.00 68.19 373 THR A C 1
ATOM 2799 O O . THR A 1 373 ? -21.495 3.898 44.884 1.00 68.19 373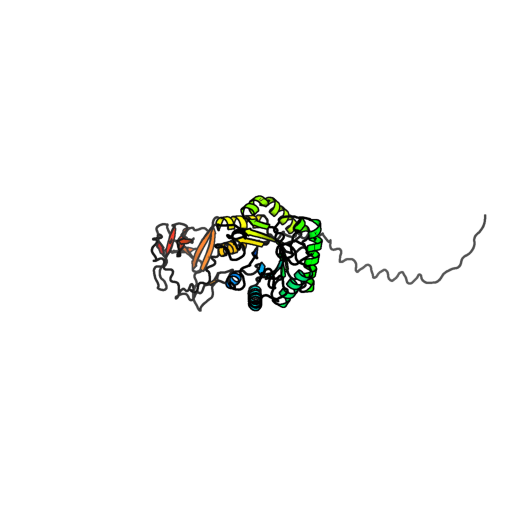 THR A O 1
ATOM 2802 N N . ALA A 1 374 ? -23.570 3.515 45.578 1.00 64.25 374 ALA A N 1
ATOM 2803 C CA . ALA A 1 374 ? -23.396 2.072 45.708 1.00 64.25 374 ALA A CA 1
ATOM 2804 C C . ALA A 1 374 ? -23.836 1.344 44.432 1.00 64.25 374 ALA A C 1
ATOM 2806 O O . ALA A 1 374 ? -24.907 1.613 43.884 1.00 64.25 374 ALA A O 1
ATOM 2807 N N . LEU A 1 375 ? -23.043 0.369 43.983 1.00 67.94 375 LEU A N 1
ATOM 2808 C CA . LEU A 1 375 ? -23.457 -0.534 42.911 1.00 67.94 375 LEU A CA 1
ATOM 2809 C C . LEU A 1 375 ? -24.196 -1.749 43.460 1.00 67.94 375 LEU A C 1
ATOM 2811 O O . LEU A 1 375 ? -23.895 -2.269 44.531 1.00 67.94 375 LEU A O 1
ATOM 2815 N N . THR A 1 376 ? -25.149 -2.231 42.673 1.00 76.88 376 THR A N 1
ATOM 2816 C CA . THR A 1 376 ? -25.914 -3.452 42.939 1.00 76.88 376 THR A CA 1
ATOM 2817 C C . THR A 1 376 ? -25.691 -4.464 41.821 1.00 76.88 376 THR A C 1
ATOM 2819 O O . THR A 1 376 ? -25.306 -4.099 40.713 1.00 76.88 376 THR A O 1
ATOM 2822 N N . TRP A 1 377 ? -25.946 -5.746 42.081 1.00 76.94 377 TRP A N 1
ATOM 2823 C CA . TRP A 1 377 ? -25.881 -6.794 41.061 1.00 76.94 377 TRP A CA 1
ATOM 2824 C C . TRP A 1 377 ? -27.292 -7.155 40.599 1.00 76.94 377 TRP A C 1
ATOM 2826 O O . TRP A 1 377 ? -27.997 -7.937 41.236 1.00 76.94 377 TRP A O 1
ATOM 2836 N N . ALA A 1 378 ? -27.714 -6.576 39.479 1.00 79.62 378 ALA A N 1
ATOM 2837 C CA . ALA A 1 378 ? -29.042 -6.786 38.911 1.00 79.62 378 ALA A CA 1
ATOM 2838 C C . ALA A 1 378 ? -29.001 -7.795 37.758 1.00 79.62 378 ALA A C 1
ATOM 2840 O O . ALA A 1 378 ? -27.943 -8.087 37.211 1.00 79.62 378 ALA A O 1
ATOM 2841 N N . THR A 1 379 ? -30.147 -8.355 37.366 1.00 90.88 379 THR A N 1
ATOM 2842 C CA . THR A 1 379 ? -30.219 -9.175 36.144 1.00 90.88 379 THR A CA 1
ATOM 2843 C C . THR A 1 379 ? -29.783 -8.339 34.941 1.00 90.88 379 THR A C 1
ATOM 2845 O O . THR A 1 379 ? -30.262 -7.217 34.774 1.00 90.88 379 THR A O 1
ATOM 2848 N N . CYS A 1 380 ? -28.866 -8.867 34.128 1.00 84.38 380 CYS A N 1
ATOM 2849 C CA . CYS A 1 380 ? -28.355 -8.149 32.964 1.00 84.38 380 CYS A CA 1
ATOM 2850 C C . CYS A 1 380 ? -29.468 -7.799 31.967 1.00 84.38 380 CYS A C 1
ATOM 2852 O O . CYS A 1 380 ? -30.287 -8.646 31.618 1.00 84.38 380 CYS A O 1
ATOM 2854 N N . SER A 1 381 ? -29.452 -6.567 31.473 1.00 90.56 381 SER A N 1
ATOM 2855 C CA . SER A 1 381 ? -30.340 -6.048 30.439 1.00 90.56 381 SER A CA 1
ATOM 2856 C C . SER A 1 381 ? -29.511 -5.381 29.349 1.00 90.56 381 SER A C 1
ATOM 2858 O O . SER A 1 381 ? -28.642 -4.561 29.637 1.00 90.56 381 SER A O 1
ATOM 2860 N N . ALA A 1 382 ? -29.803 -5.699 28.088 1.00 83.69 382 ALA A N 1
ATOM 2861 C CA . ALA A 1 382 ? -29.116 -5.127 26.930 1.00 83.69 382 ALA A CA 1
ATOM 2862 C C . ALA A 1 382 ? -29.441 -3.641 26.696 1.00 83.69 382 ALA A C 1
ATOM 2864 O O . ALA A 1 382 ? -28.819 -3.003 25.853 1.00 83.69 382 ALA A O 1
ATOM 2865 N N . THR A 1 383 ? -30.417 -3.080 27.418 1.00 85.94 383 THR A N 1
ATOM 2866 C CA . THR A 1 383 ? -30.908 -1.706 27.218 1.00 85.94 383 THR A CA 1
ATOM 2867 C C . THR A 1 383 ? -30.856 -0.844 28.479 1.00 85.94 383 THR A C 1
ATOM 2869 O O . THR A 1 383 ? -30.971 0.379 28.376 1.00 85.94 383 THR A O 1
ATOM 2872 N N . ALA A 1 384 ? -30.646 -1.438 29.661 1.00 90.00 384 ALA A N 1
ATOM 2873 C CA . ALA A 1 384 ? -30.642 -0.715 30.930 1.00 90.00 384 ALA A CA 1
ATOM 2874 C C . ALA A 1 384 ? -29.432 0.222 31.046 1.00 90.00 384 ALA A C 1
ATOM 2876 O O . ALA A 1 384 ? -28.302 -0.222 31.247 1.00 90.00 384 ALA A O 1
ATOM 2877 N N . ALA A 1 385 ? -29.682 1.533 30.978 1.00 88.31 385 ALA A N 1
ATOM 2878 C CA . ALA A 1 385 ? -28.640 2.552 31.096 1.00 88.31 385 ALA A CA 1
ATOM 2879 C C . ALA A 1 385 ? -27.880 2.481 32.434 1.00 88.31 385 ALA A C 1
ATOM 2881 O O . ALA A 1 385 ? -26.672 2.686 32.447 1.00 88.31 385 ALA A O 1
ATOM 2882 N N . SER A 1 386 ? -28.547 2.089 33.525 1.00 88.00 386 SER A N 1
ATOM 2883 C CA . SER A 1 386 ? -27.931 1.862 34.842 1.00 88.00 386 SER A CA 1
ATOM 2884 C C . SER A 1 386 ? -26.828 0.802 34.849 1.00 88.00 386 SER A C 1
ATOM 2886 O O . SER A 1 386 ? -25.997 0.801 35.755 1.00 88.00 386 SER A O 1
ATOM 2888 N N . GLN A 1 387 ? -26.811 -0.099 33.862 1.00 89.88 387 GLN A N 1
ATOM 2889 C CA . GLN A 1 387 ? -25.844 -1.194 33.734 1.00 89.88 387 GLN A CA 1
ATOM 2890 C C . GLN A 1 387 ? -24.761 -0.922 32.686 1.00 89.88 387 GLN A C 1
ATOM 2892 O O . GLN A 1 387 ? -23.935 -1.793 32.409 1.00 89.88 387 GLN A O 1
ATOM 2897 N N . MET A 1 388 ? -24.800 0.251 32.055 1.00 87.38 388 MET A N 1
ATOM 2898 C CA . MET A 1 388 ? -23.966 0.596 30.914 1.00 87.38 388 MET A CA 1
ATOM 2899 C C . MET A 1 388 ? -22.941 1.636 31.302 1.00 87.38 388 MET A C 1
ATOM 2901 O O . MET A 1 388 ? -23.280 2.690 31.830 1.00 87.38 388 MET A O 1
ATOM 2905 N N . TRP A 1 389 ? -21.696 1.357 30.958 1.00 82.00 389 TRP A N 1
ATOM 2906 C CA . TRP A 1 389 ? -20.565 2.207 31.270 1.00 82.00 389 TRP A CA 1
ATOM 2907 C C . TRP A 1 389 ? -19.899 2.630 29.965 1.00 82.00 389 TRP A C 1
ATOM 2909 O O . TRP A 1 389 ? -19.507 1.783 29.170 1.00 82.00 389 TRP A O 1
ATOM 2919 N N . ALA A 1 390 ? -19.818 3.926 29.696 1.00 75.75 390 ALA A N 1
ATOM 2920 C CA . ALA A 1 390 ? -19.066 4.487 28.587 1.00 75.75 390 ALA A CA 1
ATOM 2921 C C . ALA A 1 390 ? -17.600 4.622 28.997 1.00 75.75 390 ALA A C 1
ATOM 2923 O O . ALA A 1 390 ? -17.298 5.130 30.073 1.00 75.75 390 ALA A O 1
ATOM 2924 N N . LEU A 1 391 ? -16.678 4.197 28.139 1.00 69.38 391 LEU A N 1
ATOM 2925 C CA . LEU A 1 391 ? -15.266 4.479 28.362 1.00 69.38 391 LEU A CA 1
ATOM 2926 C C . LEU A 1 391 ? -14.980 5.931 27.966 1.00 69.38 391 LEU A C 1
ATOM 2928 O O . LEU A 1 391 ? -15.329 6.369 26.868 1.00 69.38 391 LEU A O 1
ATOM 2932 N N . ARG A 1 392 ? -14.345 6.671 28.865 1.00 67.31 392 ARG A N 1
ATOM 2933 C CA . ARG A 1 392 ? -13.971 8.072 28.706 1.00 67.31 392 ARG A CA 1
ATOM 2934 C C . ARG A 1 392 ? -12.473 8.237 28.896 1.00 67.31 392 ARG A C 1
ATOM 2936 O O . ARG A 1 392 ? -11.824 7.408 29.532 1.00 67.31 392 ARG A O 1
ATOM 2943 N N . GLN A 1 393 ? -11.948 9.329 28.353 1.00 59.22 393 GLN A N 1
ATOM 2944 C CA . GLN A 1 393 ? -10.563 9.735 28.523 1.00 59.22 393 GLN A CA 1
ATOM 2945 C C . GLN A 1 393 ? -10.510 11.204 28.937 1.00 59.22 393 GLN A C 1
ATOM 2947 O O . GLN A 1 393 ? -11.154 12.044 28.311 1.00 59.22 393 GLN A O 1
ATOM 2952 N N . SER A 1 394 ? -9.709 11.512 29.954 1.00 48.75 394 SER A N 1
ATOM 2953 C CA . SER A 1 394 ? -9.352 12.877 30.340 1.00 48.75 394 SER A CA 1
ATOM 2954 C C . SER A 1 394 ? -7.846 12.926 30.596 1.00 48.75 394 SER A C 1
ATOM 2956 O O . SER A 1 394 ? -7.354 12.363 31.572 1.00 48.75 394 SER A O 1
ATOM 2958 N N . GLY A 1 395 ? -7.092 13.572 29.704 1.00 58.59 395 GLY A N 1
ATOM 2959 C CA . GLY A 1 395 ? -5.626 13.527 29.734 1.00 58.59 395 GLY A CA 1
ATOM 2960 C C . GLY A 1 395 ? -5.091 12.107 29.500 1.00 58.59 395 GLY A C 1
ATOM 2961 O O . GLY A 1 395 ? -5.472 11.449 28.530 1.00 58.59 395 GLY A O 1
ATOM 2962 N N . SER A 1 396 ? -4.218 11.628 30.391 1.00 43.78 396 SER A N 1
ATOM 2963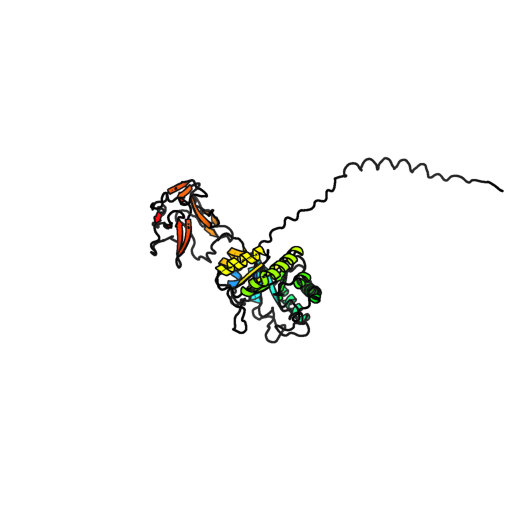 C CA . SER A 1 396 ? -3.681 10.256 30.384 1.00 43.78 396 SER A CA 1
ATOM 2964 C C . SER A 1 396 ? -4.579 9.232 31.089 1.00 43.78 396 SER A C 1
ATOM 2966 O O . SER A 1 396 ? -4.242 8.049 31.126 1.00 43.78 396 SER A O 1
ATOM 2968 N N . LEU A 1 397 ? -5.705 9.665 31.663 1.00 45.25 397 LEU A N 1
ATOM 2969 C CA . LEU A 1 397 ? -6.562 8.818 32.481 1.00 45.25 397 LEU A CA 1
ATOM 2970 C C . LEU A 1 397 ? -7.754 8.303 31.669 1.00 45.25 397 LEU A C 1
ATOM 2972 O O . LEU A 1 397 ? -8.480 9.080 31.046 1.00 45.25 397 LEU A O 1
ATOM 2976 N N . LEU A 1 398 ? -7.950 6.985 31.699 1.00 48.28 398 LEU A N 1
ATOM 2977 C CA . LEU A 1 398 ? -9.121 6.299 31.160 1.00 48.28 398 LEU A CA 1
ATOM 2978 C C . LEU A 1 398 ? -10.040 5.891 32.308 1.00 48.28 398 LEU A C 1
ATOM 2980 O O . LEU A 1 398 ? -9.572 5.374 33.321 1.00 48.28 398 LEU A O 1
ATOM 2984 N N . TYR A 1 399 ? -11.342 6.105 32.144 1.00 61.06 399 TYR A N 1
ATOM 2985 C CA . TYR A 1 399 ? -12.330 5.808 33.178 1.00 61.06 399 TYR A CA 1
ATOM 2986 C C . TYR A 1 399 ? -13.668 5.361 32.585 1.00 61.06 399 TYR A C 1
ATOM 2988 O O . TYR A 1 399 ? -13.981 5.643 31.430 1.00 61.06 399 TYR A O 1
ATOM 2996 N N . PHE A 1 400 ? -14.462 4.640 33.377 1.00 73.75 400 PHE A N 1
ATOM 2997 C CA . PHE A 1 400 ? -15.787 4.158 32.986 1.00 73.75 400 PHE A CA 1
ATOM 2998 C C . PHE A 1 400 ? -16.870 5.036 33.604 1.00 73.75 400 PHE A C 1
ATOM 3000 O O . PHE A 1 400 ? -16.992 5.099 34.819 1.00 73.75 400 PHE A O 1
ATOM 3007 N N . GLU A 1 401 ? -17.672 5.682 32.772 1.00 78.81 401 GLU A N 1
ATOM 3008 C CA . GLU A 1 401 ? -18.738 6.602 33.157 1.00 78.81 401 GLU A CA 1
ATOM 3009 C C . GLU A 1 401 ? -20.107 5.947 32.948 1.00 78.81 401 GLU A C 1
ATOM 3011 O O . GLU A 1 401 ? -20.408 5.468 31.856 1.00 78.81 401 GLU A O 1
ATOM 3016 N N . ASN A 1 402 ? -20.958 5.904 33.968 1.00 83.31 402 ASN A N 1
ATOM 3017 C CA . ASN A 1 402 ? -22.286 5.319 33.847 1.00 83.31 402 ASN A CA 1
ATOM 3018 C C . ASN A 1 402 ? -23.142 6.121 32.859 1.00 83.31 402 ASN A C 1
ATOM 3020 O O . ASN A 1 402 ? -23.250 7.343 32.951 1.00 83.31 402 ASN A O 1
ATOM 3024 N N . ARG A 1 403 ? -23.821 5.423 31.949 1.00 84.12 403 ARG A N 1
ATOM 3025 C CA . ARG A 1 403 ? -24.666 6.028 30.915 1.00 84.12 403 ARG A CA 1
ATOM 3026 C C . ARG A 1 403 ? -25.826 6.838 31.498 1.00 84.12 403 ARG A C 1
ATOM 3028 O O . ARG A 1 403 ? -26.264 7.785 30.856 1.00 84.12 403 ARG A O 1
ATOM 3035 N N . GLN A 1 404 ? -26.358 6.446 32.656 1.00 86.25 404 GLN A N 1
ATOM 3036 C CA . GLN A 1 404 ? -27.517 7.099 33.262 1.00 86.25 404 GLN A CA 1
ATOM 3037 C C . GLN A 1 404 ? -27.137 8.305 34.129 1.00 86.25 404 GLN A C 1
ATOM 3039 O O . GLN A 1 404 ? -27.873 9.287 34.139 1.00 86.25 404 GLN A O 1
ATOM 3044 N N . SER A 1 405 ? -26.037 8.226 34.879 1.00 79.81 405 SER A N 1
ATOM 3045 C CA . SER A 1 405 ? -25.700 9.218 35.912 1.00 79.81 405 SER A CA 1
ATOM 3046 C C . SER A 1 405 ? -24.491 10.095 35.588 1.00 79.81 405 SER A C 1
ATOM 3048 O O . SER A 1 405 ? -24.252 11.065 36.299 1.00 79.81 405 SER A O 1
ATOM 3050 N N . ALA A 1 406 ? -23.712 9.738 34.562 1.00 77.56 406 ALA A N 1
ATOM 3051 C CA . ALA A 1 406 ? -22.382 10.285 34.298 1.00 77.56 406 ALA A CA 1
ATOM 3052 C C . ALA A 1 406 ? -21.382 10.129 35.468 1.00 77.56 406 ALA A C 1
ATOM 3054 O O . ALA A 1 406 ? -20.335 10.775 35.494 1.00 77.56 406 ALA A O 1
ATOM 3055 N N . GLN A 1 407 ? -21.679 9.258 36.437 1.00 74.88 407 GLN A N 1
ATOM 3056 C CA . GLN A 1 407 ? -20.768 8.947 37.531 1.00 74.88 407 GLN A CA 1
ATOM 3057 C C . GLN A 1 407 ? -19.742 7.903 37.115 1.00 74.88 407 GLN A C 1
ATOM 3059 O O . GLN A 1 407 ? -20.026 6.982 36.350 1.00 74.88 407 GLN A O 1
ATOM 3064 N N . VAL A 1 408 ? -18.536 8.042 37.643 1.00 67.62 408 VAL A N 1
ATOM 3065 C CA . VAL A 1 408 ? -17.417 7.168 37.346 1.00 67.62 408 VAL A CA 1
ATOM 3066 C C . VAL A 1 408 ? -17.451 5.938 38.234 1.00 67.62 408 VAL A C 1
ATOM 3068 O O . VAL A 1 408 ? -17.682 6.032 39.436 1.00 67.62 408 VAL A O 1
ATOM 3071 N N . LEU A 1 409 ? -17.197 4.786 37.622 1.00 66.44 409 LEU A N 1
ATOM 3072 C CA . LEU A 1 409 ? -16.943 3.534 38.311 1.00 66.44 409 LEU A CA 1
ATOM 3073 C C . LEU A 1 409 ? -15.601 3.613 39.049 1.00 66.44 409 LEU A C 1
ATOM 3075 O O . LEU A 1 409 ? -14.544 3.585 38.416 1.00 66.44 409 LEU A O 1
ATOM 3079 N N . SER A 1 410 ? -15.658 3.651 40.376 1.00 59.62 410 SER A N 1
ATOM 3080 C CA . SER A 1 410 ? -14.494 3.658 41.264 1.00 59.62 410 SER A CA 1
ATOM 3081 C C . SER A 1 410 ? -14.452 2.390 42.122 1.00 59.62 410 SER A C 1
ATOM 3083 O O . SER A 1 410 ? -15.479 1.847 42.532 1.00 59.62 410 SER A O 1
ATOM 3085 N N . MET A 1 411 ? -13.242 1.920 42.429 1.00 55.47 411 MET A N 1
ATOM 3086 C CA . MET A 1 411 ? -12.995 0.836 43.384 1.00 55.47 411 MET A CA 1
ATOM 3087 C C . MET A 1 411 ? -12.074 1.370 44.494 1.00 55.47 411 MET A C 1
ATOM 3089 O O . MET A 1 411 ? -10.858 1.371 44.331 1.00 55.47 411 MET A O 1
ATOM 3093 N N . PRO A 1 412 ? -12.630 1.895 45.601 1.00 45.16 412 PRO A N 1
ATOM 3094 C CA . PRO A 1 412 ? -11.896 2.698 46.582 1.00 45.16 412 PRO A CA 1
ATOM 3095 C C . PRO A 1 412 ? -10.965 1.878 47.485 1.00 45.16 412 PRO A C 1
ATOM 3097 O O . PRO A 1 412 ? -10.136 2.455 48.185 1.00 45.16 412 PRO A O 1
ATOM 3100 N N . GLY A 1 413 ? -11.095 0.549 47.499 1.00 39.94 413 GLY A N 1
ATOM 3101 C CA . GLY A 1 413 ? -10.263 -0.330 48.312 1.00 39.94 413 GLY A CA 1
ATOM 3102 C C . GLY A 1 413 ? -9.240 -1.104 47.485 1.00 39.94 413 GLY A C 1
ATOM 3103 O O . GLY A 1 413 ? -9.537 -1.604 46.402 1.00 39.94 413 GLY A O 1
ATOM 3104 N N . THR A 1 414 ? -8.032 -1.233 48.032 1.00 37.88 414 THR A N 1
ATOM 3105 C CA . THR A 1 414 ? -6.939 -2.062 47.493 1.00 37.88 414 THR A CA 1
ATOM 3106 C C . THR A 1 414 ? -7.099 -3.548 47.826 1.00 37.88 414 THR A C 1
ATOM 3108 O O . THR A 1 414 ? -6.339 -4.380 47.332 1.00 37.88 414 THR A O 1
ATOM 3111 N N . THR A 1 415 ? -8.072 -3.893 48.672 1.00 33.28 415 THR A N 1
ATOM 3112 C CA . THR A 1 415 ? -8.278 -5.238 49.214 1.00 33.28 415 THR A CA 1
ATOM 3113 C C . THR A 1 415 ? -9.349 -6.003 48.438 1.00 33.28 415 THR A C 1
ATOM 3115 O O . THR A 1 415 ? -10.342 -5.435 47.973 1.00 33.28 415 THR A O 1
ATOM 3118 N N . ALA A 1 416 ? -9.179 -7.321 48.347 1.00 32.72 416 ALA A N 1
ATOM 3119 C CA . ALA A 1 416 ? -10.172 -8.251 47.817 1.00 32.72 416 ALA A CA 1
ATOM 3120 C C . ALA A 1 416 ? -11.563 -8.028 48.444 1.00 32.72 416 ALA A C 1
ATOM 3122 O O . ALA A 1 416 ? -11.674 -7.931 49.664 1.00 32.72 416 ALA A O 1
ATOM 3123 N N . GLY A 1 417 ? -12.619 -7.967 47.623 1.00 35.94 417 GLY A N 1
ATOM 3124 C CA . GLY A 1 417 ? -13.999 -7.793 48.103 1.00 35.94 417 GLY A CA 1
ATOM 3125 C C . GLY A 1 417 ? -14.421 -6.348 48.391 1.00 35.94 417 GLY A C 1
ATOM 3126 O O . GLY A 1 417 ? -15.524 -6.130 48.887 1.00 35.94 417 GLY A O 1
ATOM 3127 N N . SER A 1 418 ? -13.582 -5.364 48.061 1.00 37.38 418 SER A N 1
ATOM 3128 C CA . SER A 1 418 ? -13.950 -3.949 48.173 1.00 37.38 418 SER A CA 1
ATOM 3129 C C . SER A 1 418 ? -15.143 -3.607 47.274 1.00 37.38 418 SER A C 1
ATOM 3131 O O . SER A 1 418 ? -15.206 -4.010 46.111 1.00 37.38 418 SER A O 1
ATOM 3133 N N . THR A 1 419 ? -16.098 -2.853 47.818 1.00 44.41 419 THR A N 1
ATOM 3134 C CA . THR A 1 419 ? -17.321 -2.445 47.120 1.00 44.41 419 THR A CA 1
ATOM 3135 C C . THR A 1 419 ? -16.988 -1.522 45.953 1.00 44.41 419 THR A C 1
ATOM 3137 O O . THR A 1 419 ? -16.317 -0.510 46.140 1.00 44.41 419 THR A O 1
ATOM 3140 N N . ALA A 1 420 ? -17.478 -1.836 44.755 1.00 53.19 420 ALA A N 1
ATOM 3141 C CA . ALA A 1 420 ? -17.448 -0.895 43.643 1.00 53.19 420 ALA A CA 1
ATOM 3142 C C . ALA A 1 420 ? -18.487 0.213 43.877 1.00 53.19 420 ALA A C 1
ATOM 3144 O O . ALA A 1 420 ? -19.622 -0.069 44.274 1.00 53.19 420 ALA A O 1
ATOM 3145 N N . ILE A 1 421 ? -18.094 1.459 43.633 1.00 51.28 421 ILE A N 1
ATOM 3146 C CA . ILE A 1 421 ? -18.935 2.641 43.827 1.00 51.28 421 ILE A CA 1
ATOM 3147 C C . ILE A 1 421 ? -19.042 3.452 42.533 1.00 51.28 421 ILE A C 1
ATOM 3149 O O . ILE A 1 421 ? -18.195 3.342 41.647 1.00 51.28 421 ILE A O 1
ATOM 3153 N N . ALA A 1 422 ? -20.096 4.253 42.428 1.00 45.00 422 ALA A N 1
ATOM 3154 C CA . ALA A 1 422 ? -20.260 5.279 41.407 1.00 45.00 422 ALA A CA 1
ATOM 3155 C C . ALA A 1 422 ? -20.103 6.656 42.063 1.00 45.00 422 ALA A C 1
ATOM 3157 O O . ALA A 1 422 ? -20.732 6.929 43.079 1.00 45.00 422 ALA A O 1
ATOM 3158 N N . GLU A 1 423 ? -19.261 7.535 41.534 1.00 55.47 423 GLU A N 1
ATOM 3159 C CA . GLU A 1 423 ? -19.096 8.883 42.095 1.00 55.47 423 GLU A CA 1
ATOM 3160 C C . GLU A 1 423 ? -18.879 9.939 41.011 1.00 55.47 423 GLU A C 1
ATOM 3162 O O . GLU A 1 423 ? -18.528 9.626 39.876 1.00 55.47 423 GLU A O 1
ATOM 3167 N N . ASN A 1 424 ? -19.097 11.213 41.334 1.00 53.59 424 ASN A N 1
ATOM 3168 C CA . ASN A 1 424 ? -18.829 12.293 40.385 1.00 53.59 424 ASN A CA 1
ATOM 3169 C C . ASN A 1 424 ? -17.330 12.346 40.056 1.00 53.59 424 ASN A C 1
ATOM 3171 O O . ASN A 1 424 ? -16.488 12.253 40.952 1.00 53.59 424 ASN A O 1
ATOM 3175 N N . TYR A 1 425 ? -16.993 12.545 38.780 1.00 43.06 425 TYR A N 1
ATOM 3176 C CA . TYR A 1 425 ? -15.606 12.749 38.374 1.00 43.06 425 TYR A CA 1
ATOM 3177 C C . TYR A 1 425 ? -15.049 14.011 39.047 1.00 43.06 425 TYR A C 1
ATOM 3179 O O . TYR A 1 425 ? -15.471 15.125 38.746 1.00 43.06 425 TYR A O 1
ATOM 3187 N N . SER A 1 426 ? -14.113 13.839 39.979 1.00 47.31 426 SER A N 1
ATOM 3188 C CA . SER A 1 426 ? -13.556 14.935 40.782 1.00 47.31 426 SER A CA 1
ATOM 3189 C C . SER A 1 426 ? -12.258 15.513 40.210 1.00 47.31 426 SER A C 1
ATOM 3191 O O . SER A 1 426 ? -11.667 16.401 40.819 1.00 47.31 426 SER A O 1
ATOM 3193 N N . GLY A 1 427 ? -11.767 14.990 39.077 1.00 42.94 427 GLY A N 1
ATOM 3194 C CA . GLY A 1 427 ? -10.456 15.343 38.515 1.00 42.94 427 GLY A CA 1
ATOM 3195 C C . GLY A 1 427 ? -9.262 14.952 39.400 1.00 42.94 427 GLY A C 1
ATOM 3196 O O . GLY A 1 427 ? -8.114 15.183 39.024 1.00 42.94 427 GLY A O 1
ATOM 3197 N N . ALA A 1 428 ? -9.505 14.357 40.571 1.00 36.44 428 ALA A N 1
ATOM 3198 C CA . ALA A 1 428 ? -8.467 13.920 41.485 1.00 36.44 428 ALA A CA 1
ATOM 3199 C C . ALA A 1 428 ? -7.809 12.633 40.972 1.00 36.44 428 ALA A C 1
ATOM 3201 O O . ALA A 1 428 ? -8.484 11.711 40.516 1.00 36.44 428 ALA A O 1
ATOM 3202 N N . ALA A 1 429 ? -6.492 12.521 41.160 1.00 36.09 429 ALA A N 1
ATOM 3203 C CA . ALA A 1 429 ? -5.663 11.344 40.863 1.00 36.09 429 ALA A CA 1
ATOM 3204 C C . ALA A 1 429 ? -6.034 10.063 41.659 1.00 36.09 429 ALA A C 1
ATOM 3206 O O . ALA A 1 429 ? -5.240 9.131 41.758 1.00 36.09 429 ALA A O 1
ATOM 3207 N N . ARG A 1 430 ? -7.226 10.017 42.267 1.00 37.22 430 ARG A N 1
ATOM 3208 C CA . ARG A 1 430 ? -7.751 8.935 43.109 1.00 37.22 430 ARG A CA 1
ATOM 3209 C C . ARG A 1 430 ? -8.800 8.072 42.407 1.00 37.22 430 ARG A C 1
ATOM 3211 O O . ARG A 1 430 ? -9.621 7.454 43.069 1.00 37.22 430 ARG A O 1
ATOM 3218 N N . GLN A 1 431 ? -8.747 7.958 41.085 1.00 39.66 431 GLN A N 1
ATOM 3219 C CA . GLN A 1 431 ? -9.434 6.869 40.387 1.00 39.66 431 GLN A CA 1
ATOM 3220 C C . GLN A 1 431 ? -8.438 5.741 40.173 1.00 39.66 431 GLN A C 1
ATOM 3222 O O . GLN A 1 431 ? -7.868 5.543 39.103 1.00 39.66 431 GLN A O 1
ATOM 3227 N N . LEU A 1 432 ? -8.153 5.061 41.280 1.00 35.28 432 LEU A N 1
ATOM 3228 C CA . LEU A 1 432 ? -7.184 3.985 41.326 1.00 35.28 432 LEU A CA 1
ATOM 3229 C C . LEU A 1 432 ? -7.878 2.693 40.906 1.00 35.28 432 LEU A C 1
ATOM 3231 O O . LEU A 1 432 ? -8.303 1.885 41.725 1.00 35.28 432 LEU A O 1
ATOM 3235 N N . PHE A 1 433 ? -7.944 2.469 39.599 1.00 34.19 433 PHE A N 1
ATOM 3236 C CA . PHE A 1 433 ? -7.758 1.104 39.135 1.00 34.19 433 PHE A CA 1
ATOM 3237 C C . PHE A 1 433 ? -6.338 0.727 39.573 1.00 34.19 433 PHE A C 1
ATOM 3239 O O . PHE A 1 433 ? -5.370 1.337 39.127 1.00 34.19 433 PHE A O 1
ATOM 3246 N N . TYR A 1 434 ? -6.186 -0.176 40.538 1.00 28.20 434 TYR A N 1
ATOM 3247 C CA . TYR A 1 434 ? -4.854 -0.642 40.909 1.00 28.20 434 TYR A CA 1
ATOM 3248 C C . TYR A 1 434 ? -4.403 -1.690 39.895 1.00 28.20 434 TYR A C 1
ATOM 3250 O O . TYR A 1 434 ? -4.874 -2.824 39.868 1.00 28.20 434 TYR A O 1
ATOM 3258 N N . PHE A 1 435 ? -3.504 -1.226 39.033 1.00 34.41 435 PHE A N 1
ATOM 3259 C CA . PHE A 1 435 ? -2.730 -1.963 38.050 1.00 34.41 435 PHE A CA 1
ATOM 3260 C C . PHE A 1 435 ? -1.464 -2.500 38.727 1.00 34.41 435 PHE A C 1
ATOM 3262 O O . PHE A 1 435 ? -0.778 -1.735 39.411 1.00 34.41 435 PHE A O 1
ATOM 3269 N N . GLN A 1 436 ? -1.128 -3.773 38.522 1.00 24.91 436 GLN A N 1
ATOM 3270 C CA . GLN A 1 436 ? 0.236 -4.255 38.762 1.00 24.91 436 GLN A CA 1
ATOM 3271 C C . GLN A 1 436 ? 1.014 -4.295 37.448 1.00 24.91 436 GLN A C 1
ATOM 3273 O O . GLN A 1 436 ? 0.574 -4.984 36.495 1.00 24.91 436 GLN A O 1
#

pLDDT: mean 76.72, std 24.39, range [24.91, 98.94]

Organism: NCBI:txid522889

Foldseek 3Di:
DDDDDDDDDDDDDPPPPPPPPPPPPPPPDPDPDPPDPPPPPPPLPLQQAAAEAAAAQELVPLVQLVPDAAPYEYEDEHDLFQAPLVVLDLHGDPCLVSVLVSLVVCLVRNYAYAYHAEAQQVAQPDRDPVHHHHPVSSLSRLQCCCVSNVSHQYHEYESLHHPPHDLVCLQVSLVSSLVSNCVRPNPRAYEYENQALDLSNLVNDAARHEYAHHAAEPVVCVVCLVSNLVSLVSNVVRNYAYEYEYELQQDLVSLLVVLVSCSVSSHHHYDYANWHDPVVVVTPRNNGAHPCNQSNNCSSNVPPDDDPPDPPPWFLDDPPQQWGQDDPPRDGDTDDDDDDWDWDWDWAADPNDTWIWTGTVQWTFFQPDLPWFFTDTHGDDSPDQRRTWDWDDDPPDIFTARSHNRFTFAQQDPDPPGTITTHHCPVDPRRDPPID

Sequence (436 aa):
MSAIPPSKSCSPRLQNALQQTRWLARRLAAAVGLALPMVASVAAQTATTGVGVISYWGSTDTALYDQLPASSLAVVNPDSGVFVAAGQTTTLVPDLLTWRTLSDRAASRGVQLLGYVPTGYFNHTCNVPGKCQTWERIEAQIAAYFAQMPSLGGIFFDEAAPSTWNCSVFVTEYQQLRALVAKYRPGAKIAFNAGVPDNCVVGGALAGETVVLFESSATDYTAQATQISNATAVARTKGVQTWHLVHSVSTRADMIKLVSSARQMQTNLVYITSIGGNWQAGENTWGSLPVYWASEVQQIQGVAPGLNWGSMTKKLANYSSYLCLRGTGTRLDQQSCASTTAWTLTVQTVSGLPYYQVRYGNKCAAQPSVGSTALTWATCSATAASQMWALRQSGSLLYFENRQSAQVLSMPGTTAGSTAIAENYSGAARQLFYFQ

Radius of gyration: 32.82 Å; chains: 1; bounding box: 63×86×126 Å

Secondary structure (DSSP, 8-state):
-----------S-SSSSSSSSSSSSSSSSS-------------------EEEEEE--TTT-HHHHTTPPTT-EEEE-SSSSSB-TTTT--PBPTTHHHHHHHHHHHHHTT-EEEEEEE--TT-TT--BTTTB--HHHHHHHHHHHHHH-TT--EEEEES-S-SS--TTTHHHHHHHHHHHHHHHSTT-EEEEE--S--HHHHHH--TT-EEEEEEEEHHHHHHTHHHHHHHHHHHHHHT-EEEEEEE----HHHHHHHHHHHHHTT-SEEEE-SS-S-GGGT--TTSS--TTHHHHHHHHHT--S-------SS--EETTTTEEEEE-SS-EEEEEPSSSPPEEEEEEEETTEEEEEEEETTEEEE--STT--B-EEEEP-SS-GGG-EEEEEETTEEEEEETTT--EEE---SSTTPPPEEE-----S-------